Protein AF-A0A355VAQ7-F1 (afdb_monomer_lite)

pLDDT: mean 78.38, std 15.28, range [26.11, 95.31]

Foldseek 3Di:
DLLVVLVCLVVVCPDPVVSVVCVVPPPPVNVVSNVVVPDDPVVVVVVCVVVVVVNVVVVVVVVVVVVVLVVCVVVVVVVVVVVVVVVVVVVVVVVVVVVVVVVDDDDDDDDFDWWKKWWAAFQAFADEDEAAADLVQLVVVVVVCLVVFDWEKEASHALAPSNVVVVVVCVVVVWDKDDPDNRIIITGNDPDPDYYYWYAFHYLLLVLLSLLLQQLHPFYKYKYQTIDDDPPDDQPLVVVLVVQFFPWDDDPRIIIGHHTDGDLEEDEAEQDVPSDDLLSVLSVLLSQQADFYKYKYFAPQVSLVVNVVQCVQVVVLVAQWDQDPVNRIIIHGYDPLPDDDHRQETESLQDLSNVSSVSSSVNNNSDIHMYTNNHVNCSRTPCVCVSCVVRRINMDTDDDPPD

Radius of gyration: 26.78 Å; chains: 1; bounding box: 72×57×76 Å

Structure (mmCIF, N/CA/C/O backbone):
data_AF-A0A355VAQ7-F1
#
_entry.id   AF-A0A355VAQ7-F1
#
loop_
_atom_site.group_PDB
_atom_site.id
_atom_site.type_symbol
_atom_site.label_atom_id
_atom_site.label_alt_id
_atom_site.label_comp_id
_atom_site.label_asym_id
_atom_site.label_entity_id
_atom_site.label_seq_id
_atom_site.pdbx_PDB_ins_code
_atom_site.Cartn_x
_atom_site.Cartn_y
_atom_site.Cartn_z
_atom_site.occupancy
_atom_site.B_iso_or_equiv
_atom_site.auth_seq_id
_atom_site.auth_comp_id
_atom_site.auth_asym_id
_atom_site.auth_atom_id
_atom_site.pdbx_PDB_model_num
ATOM 1 N N . LEU A 1 1 ? 23.032 -10.575 -32.874 1.00 65.00 1 LEU A N 1
ATOM 2 C CA . LEU A 1 1 ? 24.055 -10.409 -31.813 1.00 65.00 1 LEU A CA 1
ATOM 3 C C . LEU A 1 1 ? 23.906 -11.457 -30.718 1.00 65.00 1 LEU A C 1
ATOM 5 O O . LEU A 1 1 ? 24.797 -12.281 -30.629 1.00 65.00 1 LEU A O 1
ATOM 9 N N . ALA A 1 2 ? 22.801 -11.497 -29.961 1.00 66.88 2 ALA A N 1
ATOM 10 C CA . ALA A 1 2 ? 22.569 -12.529 -28.935 1.00 66.88 2 ALA A CA 1
ATOM 11 C C . ALA A 1 2 ? 22.657 -13.966 -29.495 1.00 66.88 2 ALA A C 1
ATOM 13 O O . ALA A 1 2 ? 23.501 -14.733 -29.050 1.00 66.88 2 ALA A O 1
ATOM 14 N N . TYR A 1 3 ? 21.888 -14.279 -30.549 1.00 72.75 3 TYR A N 1
ATOM 15 C CA . TYR A 1 3 ? 21.957 -15.572 -31.253 1.00 72.75 3 TYR A CA 1
ATOM 16 C C . TYR A 1 3 ? 23.375 -15.913 -31.741 1.00 72.75 3 TYR A C 1
ATOM 18 O O . TYR A 1 3 ? 23.864 -17.015 -31.537 1.00 72.75 3 TYR A O 1
ATOM 26 N N . THR A 1 4 ? 24.074 -14.945 -32.341 1.00 77.94 4 THR A N 1
ATOM 27 C CA . THR A 1 4 ? 25.449 -15.127 -32.827 1.00 77.94 4 THR A CA 1
ATOM 28 C C . THR A 1 4 ? 26.443 -15.355 -31.689 1.00 77.94 4 THR A C 1
ATOM 30 O O . THR A 1 4 ? 27.332 -16.174 -31.837 1.00 77.94 4 THR A O 1
ATOM 33 N N . LEU A 1 5 ? 26.313 -14.659 -30.555 1.00 70.50 5 LEU A N 1
ATOM 34 C CA . LEU A 1 5 ? 27.200 -14.826 -29.401 1.00 70.50 5 LEU A CA 1
ATOM 35 C C . LEU A 1 5 ? 27.035 -16.214 -28.771 1.00 70.50 5 LEU A C 1
ATOM 37 O O . LEU A 1 5 ? 28.035 -16.859 -28.476 1.00 70.50 5 LEU A O 1
ATOM 41 N N . VAL A 1 6 ? 25.789 -16.672 -28.608 1.00 70.44 6 VAL A N 1
ATOM 42 C CA . VAL A 1 6 ? 25.478 -18.027 -28.128 1.00 70.44 6 VAL A CA 1
ATOM 43 C C . VAL A 1 6 ? 26.095 -19.064 -29.067 1.00 70.44 6 VAL A C 1
ATOM 45 O O . VAL A 1 6 ? 26.832 -19.931 -28.607 1.00 70.44 6 VAL A O 1
ATOM 48 N N . ASN A 1 7 ? 25.893 -18.920 -30.381 1.00 72.75 7 ASN A N 1
ATOM 49 C CA . ASN A 1 7 ? 26.457 -19.844 -31.366 1.00 72.75 7 ASN A CA 1
ATOM 50 C C . ASN A 1 7 ? 27.989 -19.824 -31.370 1.00 72.75 7 ASN A C 1
ATOM 52 O O . ASN A 1 7 ? 28.601 -20.879 -31.310 1.00 72.75 7 ASN A O 1
ATOM 56 N N . THR A 1 8 ? 28.627 -18.649 -31.349 1.00 70.94 8 THR A N 1
ATOM 57 C CA . THR A 1 8 ? 30.093 -18.544 -31.306 1.00 70.94 8 THR A CA 1
ATOM 58 C C . THR A 1 8 ? 30.667 -19.191 -30.048 1.00 70.94 8 THR A C 1
ATOM 60 O O . THR A 1 8 ? 31.727 -19.802 -30.117 1.00 70.94 8 THR A O 1
ATOM 63 N N . LEU A 1 9 ? 30.002 -19.093 -28.893 1.00 66.31 9 LEU A N 1
ATOM 64 C CA . LEU A 1 9 ? 30.453 -19.762 -27.667 1.00 66.31 9 LEU A CA 1
ATOM 65 C C . LEU A 1 9 ? 30.309 -21.286 -27.762 1.00 66.31 9 LEU A C 1
ATOM 67 O O . LEU A 1 9 ? 31.219 -21.998 -27.356 1.00 66.31 9 LEU A O 1
ATOM 71 N N . VAL A 1 10 ? 29.222 -21.780 -28.356 1.00 67.19 10 VAL A N 1
ATOM 72 C CA . VAL A 1 10 ? 29.020 -23.219 -28.594 1.00 67.19 10 VAL A CA 1
ATOM 73 C C . VAL A 1 10 ? 30.021 -23.762 -29.624 1.00 67.19 10 VAL A C 1
ATOM 75 O O . VAL A 1 10 ? 30.565 -24.845 -29.449 1.00 67.19 10 VAL A O 1
ATOM 78 N N . GLU A 1 11 ? 30.311 -23.000 -30.679 1.00 67.94 11 GLU A N 1
ATOM 79 C CA . GLU A 1 11 ? 31.193 -23.407 -31.780 1.00 67.94 11 GLU A CA 1
ATOM 80 C C . GLU A 1 11 ? 32.688 -23.238 -31.456 1.00 67.94 11 GLU A C 1
ATOM 82 O O . GLU A 1 11 ? 33.511 -24.038 -31.897 1.00 67.94 11 GLU A O 1
ATOM 87 N N . SER A 1 12 ? 33.069 -22.212 -30.684 1.00 58.78 12 SER A N 1
ATOM 88 C CA . SER A 1 12 ? 34.473 -21.970 -30.292 1.00 58.78 12 SER A CA 1
ATOM 89 C C . SER A 1 12 ? 34.973 -22.933 -29.218 1.00 58.78 12 SER A C 1
ATOM 91 O O . SER A 1 12 ? 36.183 -23.114 -29.064 1.00 58.78 12 SER A O 1
ATOM 93 N N . VAL A 1 13 ? 34.054 -23.577 -28.500 1.00 57.12 13 VAL A N 1
ATOM 94 C CA . VAL A 1 13 ? 34.341 -24.540 -27.445 1.00 57.12 13 VAL A CA 1
ATOM 95 C C . VAL A 1 13 ? 33.994 -25.937 -27.959 1.00 57.12 13 VAL A C 1
ATOM 97 O O . VAL A 1 13 ? 33.039 -26.563 -27.524 1.00 57.12 13 VAL A O 1
ATOM 100 N N . GLY A 1 14 ? 34.773 -26.433 -28.926 1.00 51.50 14 GLY A N 1
ATOM 101 C CA . GLY A 1 14 ? 34.555 -27.727 -29.598 1.00 51.50 14 GLY A CA 1
ATOM 102 C C . GLY A 1 14 ? 34.648 -28.985 -28.714 1.00 51.50 14 GLY A C 1
ATOM 103 O O . GLY A 1 14 ? 34.692 -30.089 -29.250 1.00 51.50 14 GLY A O 1
ATOM 104 N N . GLU A 1 15 ? 34.682 -28.841 -27.386 1.00 57.12 15 GLU A N 1
ATOM 105 C CA . GLU A 1 15 ? 34.619 -29.928 -26.407 1.00 57.12 15 GLU A CA 1
ATOM 106 C C . GLU A 1 15 ? 33.427 -29.704 -25.452 1.00 57.12 15 GLU A C 1
ATOM 108 O O . GLU A 1 15 ? 33.361 -28.655 -24.798 1.00 57.12 15 GLU A O 1
ATOM 113 N N . PRO A 1 16 ? 32.499 -30.674 -25.324 1.00 54.72 16 PRO A N 1
ATOM 114 C CA . PRO A 1 16 ? 31.262 -30.513 -24.555 1.00 54.72 16 PRO A CA 1
ATOM 115 C C . PRO A 1 16 ? 31.502 -30.141 -23.082 1.00 54.72 16 PRO A C 1
ATOM 117 O O . PRO A 1 16 ? 30.864 -29.214 -22.586 1.00 54.72 16 PRO A O 1
ATOM 120 N N . ASP A 1 17 ? 32.496 -30.735 -22.416 1.00 53.22 17 ASP A N 1
ATOM 121 C CA . ASP A 1 17 ? 32.794 -30.463 -20.997 1.00 53.22 17 ASP A CA 1
ATOM 122 C C . ASP A 1 17 ? 33.261 -29.024 -20.734 1.00 53.22 17 ASP A C 1
ATOM 124 O O . ASP A 1 17 ? 33.047 -28.452 -19.665 1.00 53.22 17 ASP A O 1
ATOM 128 N N . ARG A 1 18 ? 33.901 -28.407 -21.727 1.00 50.25 18 ARG A N 1
ATOM 129 C CA . ARG A 1 18 ? 34.456 -27.060 -21.609 1.00 50.25 18 ARG A CA 1
ATOM 130 C C . ARG A 1 18 ? 33.402 -26.002 -21.922 1.00 50.25 18 ARG A C 1
ATOM 132 O O . ARG A 1 18 ? 33.458 -24.907 -21.367 1.00 50.25 18 ARG A O 1
ATOM 139 N N . SER A 1 19 ? 32.422 -26.342 -22.763 1.00 51.25 19 SER A N 1
ATOM 140 C CA . SER A 1 19 ? 31.266 -25.485 -23.041 1.00 51.25 19 SER A CA 1
ATOM 141 C C . SER A 1 19 ? 30.419 -25.315 -21.780 1.00 51.25 19 SER A C 1
ATOM 143 O O . SER A 1 19 ? 30.055 -24.196 -21.430 1.00 51.25 19 SER A O 1
ATOM 145 N N . GLN A 1 20 ? 30.241 -26.400 -21.024 1.00 52.47 20 GLN A N 1
ATOM 146 C CA . GLN A 1 20 ? 29.499 -26.424 -19.767 1.00 52.47 20 GLN A CA 1
ATOM 147 C C . GLN A 1 20 ? 30.172 -25.562 -18.690 1.00 52.47 20 GLN A C 1
ATOM 149 O O . GLN A 1 20 ? 29.522 -24.703 -18.107 1.00 52.47 20 GLN A O 1
ATOM 154 N N . GLN A 1 21 ? 31.502 -25.644 -18.556 1.00 49.59 21 GLN A N 1
ATOM 155 C CA . GLN A 1 21 ? 32.263 -24.761 -17.661 1.00 49.59 21 GLN A CA 1
ATOM 156 C C . GLN A 1 21 ? 32.125 -23.275 -18.030 1.00 49.59 21 GLN A C 1
ATOM 158 O O . GLN A 1 21 ? 32.012 -22.429 -17.148 1.00 49.59 21 GLN A O 1
ATOM 163 N N . VAL A 1 22 ? 32.113 -22.923 -19.320 1.00 50.81 22 VAL A N 1
ATOM 164 C CA . VAL A 1 22 ? 31.916 -21.524 -19.742 1.00 50.81 22 VAL A CA 1
ATOM 165 C C . VAL A 1 22 ? 30.526 -21.017 -19.350 1.00 50.81 22 VAL A C 1
ATOM 167 O O . VAL A 1 22 ? 30.427 -19.867 -18.934 1.00 50.81 22 VAL A O 1
ATOM 170 N N . PHE A 1 23 ? 29.482 -21.850 -19.411 1.00 52.47 23 PHE A N 1
ATOM 171 C CA . PHE A 1 23 ? 28.141 -21.490 -18.935 1.00 52.47 23 PHE A CA 1
ATOM 172 C C . PHE A 1 23 ? 28.045 -21.433 -17.402 1.00 52.47 23 PHE A C 1
ATOM 174 O O . PHE A 1 23 ? 27.397 -20.529 -16.882 1.00 52.47 23 PHE A O 1
ATOM 181 N N . ASP A 1 24 ? 28.749 -22.311 -16.685 1.00 51.41 24 ASP A N 1
ATOM 182 C CA . ASP A 1 24 ? 28.791 -22.329 -15.215 1.00 51.41 24 ASP A CA 1
ATOM 183 C C . ASP A 1 24 ? 29.533 -21.107 -14.629 1.00 51.41 24 ASP A C 1
ATOM 185 O O . ASP A 1 24 ? 29.185 -20.611 -13.556 1.00 51.41 24 ASP A O 1
ATOM 189 N N . PHE A 1 25 ? 30.545 -20.585 -15.338 1.00 47.06 25 PHE A N 1
ATOM 190 C CA . PHE A 1 25 ? 31.292 -19.375 -14.952 1.00 47.06 25 PHE A CA 1
ATOM 191 C C . PHE A 1 25 ? 30.751 -18.082 -15.579 1.00 47.06 25 PHE A C 1
ATOM 193 O O . PHE A 1 25 ? 31.109 -16.982 -15.140 1.00 47.06 25 PHE A O 1
ATOM 200 N N . ALA A 1 26 ? 29.891 -18.179 -16.593 1.00 46.94 26 ALA A N 1
ATOM 201 C CA . ALA A 1 26 ? 29.185 -17.042 -17.162 1.00 46.94 26 ALA A CA 1
ATOM 202 C C . ALA A 1 26 ? 28.069 -16.597 -16.202 1.00 46.94 26 ALA A C 1
ATOM 204 O O . ALA A 1 26 ? 26.902 -16.941 -16.357 1.00 46.94 26 ALA A O 1
ATOM 205 N N . ALA A 1 27 ? 28.437 -15.803 -15.192 1.00 51.09 27 ALA A N 1
ATOM 206 C CA . ALA A 1 27 ? 27.495 -15.153 -14.281 1.00 51.09 27 ALA A CA 1
ATOM 207 C C . ALA A 1 27 ? 26.427 -14.318 -15.035 1.00 51.09 27 ALA A C 1
ATOM 209 O O . ALA A 1 27 ? 26.573 -14.027 -16.225 1.00 51.09 27 ALA A O 1
ATOM 210 N N . GLY A 1 28 ? 25.382 -13.873 -14.318 1.00 51.47 28 GLY A N 1
ATOM 211 C CA . GLY A 1 28 ? 24.125 -13.283 -14.831 1.00 51.47 28 GLY A CA 1
ATOM 212 C C . GLY A 1 28 ? 24.189 -12.252 -15.976 1.00 51.47 28 GLY A C 1
ATOM 213 O O . GLY A 1 28 ? 23.206 -12.088 -16.691 1.00 51.47 28 GLY A O 1
ATOM 214 N N . GLY A 1 29 ? 25.341 -11.631 -16.249 1.00 52.34 29 GLY A N 1
ATOM 215 C CA . GLY A 1 29 ? 25.544 -10.793 -17.436 1.00 52.34 29 GLY A CA 1
ATOM 216 C C . GLY A 1 29 ? 25.419 -11.530 -18.781 1.00 52.34 29 GLY A C 1
ATOM 217 O O . GLY A 1 29 ? 25.028 -10.911 -19.770 1.00 52.34 29 GLY A O 1
ATOM 218 N N . PHE A 1 30 ? 25.699 -12.839 -18.844 1.00 57.94 30 PHE A N 1
ATOM 219 C CA . PHE A 1 30 ? 25.458 -13.635 -20.057 1.00 57.94 30 PHE A CA 1
ATOM 220 C C . PHE A 1 30 ? 23.965 -13.913 -20.276 1.00 57.94 30 PHE A C 1
ATOM 222 O O . PHE A 1 30 ? 23.479 -13.787 -21.403 1.00 57.94 30 PHE A O 1
ATOM 229 N N . ALA A 1 31 ? 23.226 -14.221 -19.205 1.00 55.94 31 ALA A N 1
ATOM 230 C CA . ALA A 1 31 ? 21.779 -14.430 -19.246 1.00 55.94 31 ALA A CA 1
ATOM 231 C C . ALA A 1 31 ? 21.037 -13.161 -19.709 1.00 55.94 31 ALA A C 1
ATOM 233 O O . ALA A 1 31 ? 20.203 -13.223 -20.612 1.00 55.94 31 ALA A O 1
ATOM 234 N N . ASP A 1 32 ? 21.421 -11.991 -19.190 1.00 54.94 32 ASP A N 1
ATOM 235 C CA . ASP A 1 32 ? 20.816 -10.710 -19.578 1.00 54.94 32 ASP A CA 1
ATOM 236 C C . ASP A 1 32 ? 21.086 -10.341 -21.044 1.00 54.94 32 ASP A C 1
ATOM 238 O O . ASP A 1 32 ? 20.199 -9.842 -21.744 1.00 54.94 32 ASP A O 1
ATOM 242 N N . PHE A 1 33 ? 22.301 -10.601 -21.538 1.00 54.22 33 PHE A N 1
ATOM 243 C CA . PHE A 1 33 ? 22.676 -10.299 -22.922 1.00 54.22 33 PHE A CA 1
ATOM 244 C C . PHE A 1 33 ? 22.032 -11.265 -23.930 1.00 54.22 33 PHE A C 1
ATOM 246 O O . PHE A 1 33 ? 21.703 -10.874 -25.054 1.00 54.22 33 PHE A O 1
ATOM 253 N N . SER A 1 34 ? 21.839 -12.526 -23.537 1.00 62.47 34 SER A N 1
ATOM 254 C CA . SER A 1 34 ? 21.276 -13.578 -24.389 1.00 62.47 34 SER A CA 1
ATOM 255 C C . SER A 1 34 ? 19.750 -13.717 -24.298 1.00 62.47 34 SER A C 1
ATOM 257 O O . SER A 1 34 ? 19.179 -14.442 -25.105 1.00 62.47 34 SER A O 1
ATOM 259 N N . ARG A 1 3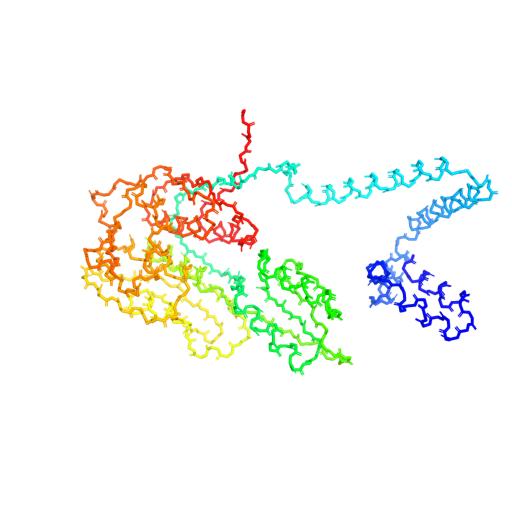5 ? 19.057 -12.957 -23.434 1.00 68.56 35 ARG A N 1
ATOM 260 C CA . ARG A 1 35 ? 17.585 -12.985 -23.257 1.00 68.56 35 ARG A CA 1
ATOM 261 C C . ARG A 1 35 ? 16.764 -12.812 -24.545 1.00 68.56 35 ARG A C 1
ATOM 263 O O . ARG A 1 35 ? 15.649 -13.302 -24.640 1.00 68.56 35 ARG A O 1
ATOM 270 N N . ILE A 1 36 ? 17.280 -12.122 -25.564 1.00 57.28 36 ILE A N 1
ATOM 271 C CA . ILE A 1 36 ? 16.582 -11.993 -26.862 1.00 57.28 36 ILE A CA 1
ATOM 272 C C . ILE A 1 36 ? 16.659 -13.300 -27.674 1.00 57.28 36 ILE A C 1
ATOM 274 O O . ILE A 1 36 ? 15.776 -13.589 -28.481 1.00 57.28 36 ILE A O 1
ATOM 278 N N . ALA A 1 37 ? 17.696 -14.110 -27.451 1.00 62.12 37 ALA A N 1
ATOM 279 C CA . ALA A 1 37 ? 17.879 -15.395 -28.116 1.00 62.12 37 ALA A CA 1
ATOM 280 C C . ALA A 1 37 ? 16.948 -16.505 -27.593 1.00 62.12 37 ALA A C 1
ATOM 282 O O . ALA A 1 37 ? 16.872 -17.554 -28.221 1.00 62.12 37 ALA A O 1
ATOM 283 N N . SER A 1 38 ? 16.227 -16.275 -26.487 1.00 59.09 38 SER A N 1
ATOM 284 C CA . SER A 1 38 ? 15.185 -17.183 -25.983 1.00 59.09 38 SER A CA 1
ATOM 285 C C . SER A 1 38 ? 13.775 -16.872 -26.509 1.00 59.09 38 SER A C 1
ATOM 287 O O . SER A 1 38 ? 12.831 -17.589 -26.190 1.00 59.09 38 SER A O 1
ATOM 289 N N . SER A 1 39 ? 13.610 -15.805 -27.297 1.00 66.88 39 SER A N 1
ATOM 290 C CA . SER A 1 39 ? 12.338 -15.446 -27.944 1.00 66.88 39 SER A CA 1
ATOM 291 C C . SER A 1 39 ? 12.113 -16.224 -29.249 1.00 66.88 39 SER A C 1
ATOM 293 O O . SER A 1 39 ? 13.032 -16.859 -29.754 1.00 66.88 39 SER A O 1
ATOM 295 N N . ASP A 1 40 ? 10.916 -16.136 -29.843 1.00 72.31 40 ASP A N 1
ATOM 296 C CA . ASP A 1 40 ? 10.594 -16.880 -31.069 1.00 72.31 40 ASP A CA 1
ATOM 297 C C . ASP A 1 40 ? 11.511 -16.493 -32.261 1.00 72.31 40 ASP A C 1
ATOM 299 O O . ASP A 1 40 ? 11.557 -15.322 -32.665 1.00 72.31 40 ASP A O 1
ATOM 303 N N . PRO A 1 41 ? 12.243 -17.454 -32.857 1.00 74.00 41 PRO A N 1
ATOM 304 C CA . PRO A 1 41 ? 13.216 -17.165 -33.909 1.00 74.00 41 PRO A CA 1
ATOM 305 C C . PRO A 1 41 ? 12.568 -16.800 -35.253 1.00 74.00 41 PRO A C 1
ATOM 307 O O . PRO A 1 41 ? 13.194 -16.111 -36.062 1.00 74.00 41 PRO A O 1
ATOM 310 N N . VAL A 1 42 ? 11.325 -17.227 -35.508 1.00 75.25 42 VAL A N 1
ATOM 311 C CA . VAL A 1 42 ? 10.589 -16.920 -36.746 1.00 75.25 42 VAL A CA 1
ATOM 312 C C . VAL A 1 42 ? 10.190 -15.444 -36.758 1.00 75.25 42 VAL A C 1
ATOM 314 O O . VAL A 1 42 ? 10.420 -14.751 -37.749 1.00 75.25 42 VAL A O 1
ATOM 317 N N . MET A 1 43 ? 9.700 -14.931 -35.632 1.00 73.56 43 MET A N 1
ATOM 318 C CA . MET A 1 43 ? 9.367 -13.520 -35.451 1.00 73.56 43 MET A CA 1
ATOM 319 C C . MET A 1 43 ? 10.595 -12.615 -35.613 1.00 73.56 43 MET A C 1
ATOM 321 O O . MET A 1 43 ? 10.551 -11.623 -36.343 1.00 73.56 43 MET A O 1
ATOM 325 N N . TRP A 1 44 ? 11.718 -12.957 -34.974 1.00 79.31 44 TRP A N 1
ATOM 326 C CA . TRP A 1 44 ? 12.941 -12.155 -35.082 1.00 79.31 44 TRP A CA 1
ATOM 327 C C . TRP A 1 44 ? 13.549 -12.186 -36.484 1.00 79.31 44 TRP A C 1
ATOM 329 O O . TRP A 1 44 ? 14.028 -11.150 -36.948 1.00 79.31 44 TRP A O 1
ATOM 339 N N . ARG A 1 45 ? 13.478 -13.321 -37.194 1.00 81.56 45 ARG A N 1
ATOM 340 C CA . ARG A 1 45 ? 13.834 -13.398 -38.619 1.00 81.56 45 ARG A CA 1
ATOM 341 C C . ARG A 1 45 ? 13.045 -12.369 -39.426 1.00 81.56 45 ARG A C 1
ATOM 343 O O . ARG A 1 45 ? 13.645 -11.612 -40.186 1.00 81.56 45 ARG A O 1
ATOM 350 N N . ASP A 1 46 ? 11.731 -12.316 -39.241 1.00 77.19 46 ASP A N 1
ATOM 351 C CA . ASP A 1 46 ? 10.860 -11.438 -40.025 1.00 77.19 46 ASP A CA 1
ATOM 352 C C . ASP A 1 46 ? 11.099 -9.954 -39.692 1.00 77.19 46 ASP A C 1
ATOM 354 O O . ASP A 1 46 ? 11.188 -9.129 -40.602 1.00 77.19 46 ASP A O 1
ATOM 358 N N . ILE A 1 47 ? 11.336 -9.613 -38.417 1.00 78.88 47 ILE A N 1
ATOM 359 C CA . ILE A 1 47 ? 11.723 -8.254 -37.989 1.00 78.88 47 ILE A CA 1
ATOM 360 C C . ILE A 1 47 ? 13.055 -7.826 -38.623 1.00 78.88 47 ILE A C 1
ATOM 362 O O . ILE A 1 47 ? 13.174 -6.703 -39.122 1.00 78.88 47 ILE A O 1
ATOM 366 N N . PHE A 1 48 ? 14.061 -8.705 -38.614 1.00 80.69 48 PHE A N 1
ATOM 367 C CA . PHE A 1 48 ? 15.388 -8.412 -39.161 1.00 80.69 48 PHE A CA 1
ATOM 368 C C . PHE A 1 48 ? 15.364 -8.288 -40.687 1.00 80.69 48 PHE A C 1
ATOM 370 O O . PHE A 1 48 ? 16.015 -7.401 -41.236 1.00 80.69 48 PHE A O 1
ATOM 377 N N . LEU A 1 49 ? 14.593 -9.132 -41.379 1.00 85.81 49 LEU A N 1
ATOM 378 C CA . LEU A 1 49 ? 14.425 -9.043 -42.831 1.00 85.81 49 LEU A CA 1
ATOM 379 C C . LEU A 1 49 ? 13.649 -7.787 -43.241 1.00 85.81 49 LEU A C 1
ATOM 381 O O . LEU A 1 49 ? 14.020 -7.146 -44.224 1.00 85.81 49 LEU A O 1
ATOM 385 N N . ALA A 1 50 ? 12.635 -7.388 -42.469 1.00 86.81 50 ALA A N 1
ATOM 386 C CA . ALA A 1 50 ? 11.907 -6.141 -42.696 1.00 86.81 50 ALA A CA 1
ATOM 387 C C . ALA A 1 50 ? 12.786 -4.889 -42.493 1.00 86.81 50 ALA A C 1
ATOM 389 O O . ALA A 1 50 ? 12.560 -3.872 -43.141 1.00 86.81 50 ALA A O 1
ATOM 390 N N . ASN A 1 51 ? 13.813 -4.969 -41.637 1.00 87.50 51 ASN A N 1
ATOM 391 C CA . ASN A 1 51 ? 14.740 -3.872 -41.322 1.00 87.50 51 ASN A CA 1
ATOM 392 C C . ASN A 1 51 ? 16.163 -4.134 -41.839 1.00 87.50 51 ASN A C 1
ATOM 394 O O . ASN A 1 51 ? 17.144 -3.694 -41.229 1.00 87.50 51 ASN A O 1
ATOM 398 N N . ARG A 1 52 ? 16.289 -4.882 -42.943 1.00 89.50 52 ARG A N 1
ATOM 399 C CA . ARG A 1 52 ? 17.565 -5.423 -43.429 1.00 89.50 52 ARG A CA 1
ATOM 400 C C . ARG A 1 52 ? 18.656 -4.363 -43.553 1.00 89.50 52 ARG A C 1
ATOM 402 O O . ARG A 1 52 ? 19.724 -4.541 -42.978 1.00 89.50 52 ARG A O 1
ATOM 409 N N . ASP A 1 53 ? 18.397 -3.275 -44.270 1.00 87.88 53 ASP A N 1
ATOM 410 C CA . ASP A 1 53 ? 19.437 -2.291 -44.601 1.00 87.88 53 ASP A CA 1
ATOM 411 C C . ASP A 1 53 ? 19.959 -1.567 -43.351 1.00 87.88 53 ASP A C 1
ATOM 413 O O . ASP A 1 53 ? 21.168 -1.435 -43.161 1.00 87.88 53 ASP A O 1
ATOM 417 N N . ALA A 1 54 ? 19.057 -1.181 -42.441 1.00 84.88 54 ALA A N 1
ATOM 418 C CA . ALA A 1 54 ? 19.420 -0.579 -41.159 1.00 84.88 54 ALA A CA 1
ATOM 419 C C . ALA A 1 54 ? 20.199 -1.561 -40.269 1.00 84.88 54 ALA A C 1
ATOM 421 O O . ALA A 1 54 ? 21.180 -1.190 -39.627 1.00 84.88 54 ALA A O 1
ATOM 422 N N . THR A 1 55 ? 19.787 -2.829 -40.263 1.00 84.38 55 THR A N 1
ATOM 423 C CA . THR A 1 55 ? 20.448 -3.883 -39.488 1.00 84.38 55 THR A CA 1
ATOM 424 C C . THR A 1 55 ? 21.864 -4.144 -39.997 1.00 84.38 55 THR A C 1
ATOM 426 O O . THR A 1 55 ? 22.794 -4.227 -39.197 1.00 84.38 55 THR A O 1
ATOM 429 N N . VAL A 1 56 ? 22.045 -4.244 -41.317 1.00 90.88 56 VAL A N 1
ATOM 430 C CA . VAL A 1 56 ? 23.360 -4.446 -41.945 1.00 90.88 56 VAL A CA 1
ATOM 431 C C . VAL A 1 56 ? 24.294 -3.282 -41.620 1.00 90.88 56 VAL A C 1
ATOM 433 O O . VAL A 1 56 ? 25.404 -3.519 -41.156 1.00 90.88 56 VAL A O 1
ATOM 436 N N . ALA A 1 57 ? 23.825 -2.037 -41.740 1.00 87.44 57 ALA A N 1
ATOM 437 C CA . ALA A 1 57 ? 24.637 -0.862 -41.422 1.00 87.44 57 ALA A CA 1
ATOM 438 C C . ALA A 1 57 ? 25.145 -0.860 -39.965 1.00 87.44 57 ALA A C 1
ATOM 440 O O . ALA A 1 57 ? 26.299 -0.520 -39.698 1.00 87.44 57 ALA A O 1
ATOM 441 N N . VAL A 1 58 ? 24.301 -1.273 -39.013 1.00 84.31 58 VAL A N 1
ATOM 442 C CA . VAL A 1 58 ? 24.686 -1.390 -37.597 1.00 84.31 58 VAL A CA 1
ATOM 443 C C . VAL A 1 58 ? 25.685 -2.530 -37.378 1.00 84.31 58 VAL A C 1
ATOM 445 O O . VAL A 1 58 ? 26.632 -2.370 -36.605 1.00 84.31 58 VAL A O 1
ATOM 448 N N . LEU A 1 59 ? 25.509 -3.669 -38.056 1.00 88.31 59 LEU A N 1
ATOM 449 C CA . LEU A 1 59 ? 26.447 -4.793 -37.977 1.00 88.31 59 LEU A CA 1
ATOM 450 C C . LEU A 1 59 ? 27.833 -4.416 -38.514 1.00 88.31 59 LEU A C 1
ATOM 452 O O . LEU A 1 59 ? 28.829 -4.705 -37.852 1.00 88.31 59 LEU A O 1
ATOM 456 N N . ASP A 1 60 ? 27.903 -3.722 -39.649 1.00 91.50 60 ASP A N 1
ATOM 457 C CA . ASP A 1 60 ? 29.168 -3.279 -40.250 1.00 91.50 60 ASP A CA 1
ATOM 458 C C . ASP A 1 60 ? 29.926 -2.306 -39.337 1.00 91.50 60 ASP A C 1
ATOM 460 O O . ASP A 1 60 ? 31.146 -2.415 -39.147 1.00 91.50 60 ASP A O 1
ATOM 464 N N . HIS A 1 61 ? 29.200 -1.375 -38.712 1.00 84.69 61 HIS A N 1
ATOM 465 C CA . HIS A 1 61 ? 29.772 -0.457 -37.731 1.00 84.69 61 HIS A CA 1
ATOM 466 C C . HIS A 1 61 ? 30.348 -1.217 -36.528 1.00 84.69 61 HIS A C 1
ATOM 468 O O . HIS A 1 61 ? 31.503 -1.018 -36.151 1.00 84.69 61 HIS A O 1
ATOM 474 N N . TYR A 1 62 ? 29.585 -2.168 -35.988 1.00 85.38 62 TYR A N 1
ATOM 475 C CA . TYR A 1 62 ? 30.017 -2.971 -34.849 1.00 85.38 62 TYR A CA 1
ATOM 476 C C . TYR A 1 62 ? 31.242 -3.844 -35.166 1.00 85.38 62 TYR A C 1
ATOM 478 O O . TYR A 1 62 ? 32.177 -3.934 -34.368 1.00 85.38 62 TYR A O 1
ATOM 486 N N . MET A 1 63 ? 31.290 -4.455 -36.352 1.00 90.00 63 MET A N 1
ATOM 487 C CA . MET A 1 63 ? 32.456 -5.218 -36.809 1.00 90.00 63 MET A CA 1
ATOM 488 C C . MET A 1 63 ? 33.704 -4.337 -36.919 1.00 90.00 63 MET A C 1
ATOM 490 O O . MET A 1 63 ? 34.798 -4.767 -36.542 1.00 90.00 63 MET A O 1
ATOM 494 N N . THR A 1 64 ? 33.544 -3.098 -37.383 1.00 91.38 64 THR A N 1
ATOM 495 C CA . THR A 1 64 ? 34.632 -2.115 -37.453 1.00 91.38 64 THR A CA 1
ATOM 496 C C . THR A 1 64 ? 35.182 -1.799 -36.058 1.00 91.38 64 THR A C 1
ATOM 498 O O . THR A 1 64 ? 36.399 -1.811 -35.853 1.00 91.38 64 THR A O 1
ATOM 501 N N . ASP A 1 65 ? 34.311 -1.598 -35.069 1.00 86.88 65 ASP A N 1
ATOM 502 C CA . ASP A 1 65 ? 34.722 -1.348 -33.683 1.00 86.88 65 ASP A CA 1
ATOM 503 C C . ASP A 1 65 ? 35.477 -2.539 -33.073 1.00 86.88 65 ASP A C 1
ATOM 505 O O . ASP A 1 65 ? 36.518 -2.359 -32.427 1.00 86.88 65 ASP A O 1
ATOM 509 N N . LEU A 1 66 ? 35.012 -3.768 -33.330 1.00 88.88 66 LEU A N 1
ATOM 510 C CA . LEU A 1 66 ? 35.687 -4.992 -32.886 1.00 88.88 66 LEU A CA 1
ATOM 511 C C . LEU A 1 66 ? 37.085 -5.137 -33.500 1.00 88.88 66 LEU A C 1
ATOM 513 O O . LEU A 1 66 ? 38.035 -5.502 -32.803 1.00 88.88 66 LEU A O 1
ATOM 517 N N . GLN A 1 67 ? 37.245 -4.815 -34.786 1.00 91.69 67 GLN A N 1
ATOM 518 C CA . GLN A 1 67 ? 38.552 -4.832 -35.447 1.00 91.69 67 GLN A CA 1
ATOM 519 C C . GLN A 1 67 ? 39.519 -3.825 -34.822 1.00 91.69 67 GLN A C 1
ATOM 521 O O . GLN A 1 67 ? 40.697 -4.135 -34.621 1.00 91.69 67 GLN A O 1
ATOM 526 N N . GLN A 1 68 ? 39.031 -2.639 -34.462 1.00 88.00 68 GLN A N 1
ATOM 527 C CA . GLN A 1 68 ? 39.849 -1.638 -33.789 1.00 88.00 68 GLN A CA 1
ATOM 528 C C . GLN A 1 68 ? 40.230 -2.083 -32.368 1.00 88.00 68 GLN A C 1
ATOM 530 O O . GLN A 1 68 ? 41.388 -1.941 -31.985 1.00 88.00 68 GLN A O 1
ATOM 535 N N . MET A 1 69 ? 39.307 -2.683 -31.605 1.00 88.38 69 MET A N 1
ATOM 536 C CA . MET A 1 69 ? 39.610 -3.263 -30.287 1.00 88.38 69 MET A CA 1
ATOM 537 C C . MET A 1 69 ? 40.689 -4.353 -30.388 1.00 88.38 69 MET A C 1
ATOM 539 O O . MET A 1 69 ? 41.662 -4.351 -29.633 1.00 88.38 69 MET A O 1
ATOM 543 N N . ARG A 1 70 ? 40.574 -5.240 -31.384 1.00 91.25 70 ARG A N 1
ATOM 544 C CA . ARG A 1 70 ? 41.590 -6.257 -31.681 1.00 91.25 70 ARG A CA 1
ATOM 545 C C . ARG A 1 70 ? 42.950 -5.634 -32.008 1.00 91.25 70 ARG A C 1
ATOM 547 O O . ARG A 1 70 ? 43.972 -6.139 -31.552 1.00 91.25 70 ARG A O 1
ATOM 554 N N . ALA A 1 71 ? 42.984 -4.550 -32.783 1.00 91.69 71 ALA A N 1
ATOM 555 C CA . ALA A 1 71 ? 44.228 -3.859 -33.118 1.00 91.69 71 ALA A CA 1
ATOM 556 C C . ALA A 1 71 ? 44.909 -3.240 -31.884 1.00 91.69 71 ALA A C 1
ATOM 558 O O . ALA A 1 71 ? 46.132 -3.310 -31.780 1.00 91.69 71 ALA A O 1
ATOM 559 N N . LEU A 1 72 ? 44.137 -2.685 -30.943 1.00 90.38 72 LEU A N 1
ATOM 560 C CA . LEU A 1 72 ? 44.663 -2.165 -29.674 1.00 90.38 72 LEU A CA 1
ATOM 561 C C . LEU A 1 72 ? 45.250 -3.281 -28.799 1.00 90.38 72 LEU A C 1
ATOM 563 O O . LEU A 1 72 ? 46.344 -3.123 -28.262 1.00 90.38 72 LEU A O 1
ATOM 567 N N . LEU A 1 73 ? 44.575 -4.435 -28.730 1.00 89.69 73 LEU A N 1
ATOM 568 C CA . LEU A 1 73 ? 45.078 -5.618 -28.023 1.00 89.69 73 LEU A CA 1
ATOM 569 C C . LEU A 1 73 ? 46.398 -6.129 -28.615 1.00 89.69 73 LEU A C 1
ATOM 571 O O . LEU A 1 73 ? 47.338 -6.395 -27.874 1.00 89.69 73 LEU A O 1
ATOM 575 N N . LEU A 1 74 ? 46.506 -6.215 -29.946 1.00 91.69 74 LEU A N 1
ATOM 576 C CA . LEU A 1 74 ? 47.738 -6.652 -30.619 1.00 91.69 74 LEU A CA 1
ATOM 577 C C . LEU A 1 74 ? 48.922 -5.703 -30.398 1.00 91.69 74 LEU A C 1
ATOM 579 O O . LEU A 1 74 ? 50.069 -6.133 -30.466 1.00 91.69 74 LEU A O 1
ATOM 583 N N . ARG A 1 75 ? 48.648 -4.419 -30.154 1.00 92.81 75 ARG A N 1
ATOM 584 C CA . ARG A 1 75 ? 49.662 -3.396 -29.867 1.00 92.81 75 ARG A CA 1
ATOM 585 C C . ARG A 1 75 ? 49.968 -3.259 -28.374 1.00 92.81 75 ARG A C 1
ATOM 587 O O . ARG A 1 75 ? 50.840 -2.470 -28.030 1.00 92.81 75 ARG A O 1
ATOM 594 N N . ALA A 1 76 ? 49.265 -4.003 -27.514 1.00 89.88 76 ALA A N 1
ATOM 595 C CA . ALA A 1 76 ? 49.323 -3.885 -26.056 1.00 89.88 76 ALA A CA 1
ATOM 596 C C . ALA A 1 76 ? 49.124 -2.438 -25.549 1.00 89.88 76 ALA A C 1
ATOM 598 O O . ALA A 1 76 ? 49.697 -2.035 -24.538 1.00 89.88 76 ALA A O 1
ATOM 599 N N . ASP A 1 77 ? 48.304 -1.652 -26.255 1.00 89.25 77 ASP A N 1
ATOM 600 C CA . ASP A 1 77 ? 48.068 -0.236 -25.957 1.00 89.25 77 ASP A CA 1
ATOM 601 C C . ASP A 1 77 ? 47.031 -0.088 -24.831 1.00 89.25 77 ASP A C 1
ATOM 603 O O . ASP A 1 77 ? 45.825 0.065 -25.057 1.00 89.25 77 ASP A O 1
ATOM 607 N N . GLY A 1 78 ? 47.513 -0.219 -23.592 1.00 87.50 78 GLY A N 1
ATOM 608 C CA . GLY A 1 78 ? 46.686 -0.194 -22.385 1.00 87.50 78 GLY A CA 1
ATOM 609 C C . GLY A 1 78 ? 45.949 1.129 -22.169 1.00 87.50 78 GLY A C 1
ATOM 610 O O . GLY A 1 78 ? 44.800 1.118 -21.724 1.00 87.50 78 GLY A O 1
ATOM 611 N N . ASP A 1 79 ? 46.561 2.255 -22.536 1.00 87.06 79 ASP A N 1
ATOM 612 C CA . ASP A 1 79 ? 45.969 3.583 -22.359 1.00 87.06 79 ASP A CA 1
ATOM 613 C C . ASP A 1 79 ? 44.803 3.801 -23.330 1.00 87.06 79 ASP A C 1
ATOM 615 O O . ASP A 1 79 ? 43.725 4.255 -22.925 1.00 87.06 79 ASP A O 1
ATOM 619 N N . ALA A 1 80 ? 44.961 3.401 -24.597 1.00 82.94 80 ALA A N 1
ATOM 620 C CA . ALA A 1 80 ? 43.878 3.455 -25.575 1.00 82.94 80 ALA A CA 1
ATOM 621 C C . ALA A 1 80 ? 42.722 2.502 -25.218 1.00 82.94 80 ALA A C 1
ATOM 623 O O . ALA A 1 80 ? 41.551 2.869 -25.360 1.00 82.94 80 ALA A O 1
ATOM 624 N N . LEU A 1 81 ? 43.024 1.301 -24.706 1.00 83.44 81 LEU A N 1
ATOM 625 C CA . LEU A 1 81 ? 42.010 0.370 -24.193 1.00 83.44 81 LEU A CA 1
ATOM 626 C C . LEU A 1 81 ? 41.243 0.975 -23.012 1.00 83.44 81 LEU A C 1
ATOM 628 O O . LEU A 1 81 ? 40.011 0.963 -22.998 1.00 83.44 81 LEU A O 1
ATOM 632 N N . GLN A 1 82 ? 41.955 1.568 -22.051 1.00 82.19 82 GLN A N 1
ATOM 633 C CA . GLN A 1 82 ? 41.341 2.208 -20.892 1.00 82.19 82 GLN A CA 1
ATOM 634 C C . GLN A 1 82 ? 40.445 3.384 -21.299 1.00 82.19 82 GLN A C 1
ATOM 636 O O . GLN A 1 82 ? 39.343 3.526 -20.763 1.00 82.19 82 GLN A O 1
ATOM 641 N N . ALA A 1 83 ? 40.877 4.211 -22.255 1.00 84.25 83 ALA A N 1
ATOM 642 C CA . ALA A 1 83 ? 40.067 5.305 -22.784 1.00 84.25 83 ALA A CA 1
ATOM 643 C C . ALA A 1 83 ? 38.753 4.790 -23.396 1.00 84.25 83 ALA A C 1
ATOM 645 O O . ALA A 1 83 ? 37.684 5.334 -23.111 1.00 84.25 83 ALA A O 1
ATOM 646 N N . ARG A 1 84 ? 38.806 3.686 -24.152 1.00 82.19 84 ARG A N 1
ATOM 647 C CA . ARG A 1 84 ? 37.608 3.050 -24.718 1.00 82.19 84 ARG A CA 1
ATOM 648 C C . ARG A 1 84 ? 36.687 2.446 -23.671 1.00 82.19 84 ARG A C 1
ATOM 650 O O . ARG A 1 84 ? 35.475 2.611 -23.770 1.00 82.19 84 ARG A O 1
ATOM 657 N N . PHE A 1 85 ? 37.230 1.799 -22.643 1.00 83.44 85 PHE A N 1
ATOM 658 C CA . PHE A 1 85 ? 36.416 1.277 -21.543 1.00 83.44 85 PHE A CA 1
ATOM 659 C C . PHE A 1 85 ? 35.745 2.395 -20.747 1.00 83.44 85 PHE A C 1
ATOM 661 O O . PHE A 1 85 ? 34.571 2.272 -20.403 1.00 83.44 85 PHE A O 1
ATOM 668 N N . ARG A 1 86 ? 36.442 3.515 -20.508 1.00 80.19 86 ARG A N 1
ATOM 669 C CA . ARG A 1 86 ? 35.838 4.702 -19.885 1.00 80.19 86 ARG A CA 1
ATOM 670 C C . ARG A 1 86 ? 34.714 5.271 -20.739 1.00 80.19 86 ARG A C 1
ATOM 672 O O . ARG A 1 86 ? 33.660 5.566 -20.191 1.00 80.19 86 ARG A O 1
ATOM 679 N N . GLN A 1 87 ? 34.906 5.368 -22.053 1.00 76.44 87 GLN A N 1
ATOM 680 C CA . GLN A 1 87 ? 33.865 5.832 -22.968 1.00 76.44 87 GLN A CA 1
ATOM 681 C C . GLN A 1 87 ? 32.644 4.901 -22.951 1.00 76.44 87 GLN A C 1
ATOM 683 O O . GLN A 1 87 ? 31.520 5.372 -22.807 1.00 76.44 87 GLN A O 1
ATOM 688 N N . ALA A 1 88 ? 32.847 3.582 -23.032 1.00 73.50 88 ALA A N 1
ATOM 689 C CA . ALA A 1 88 ? 31.762 2.603 -22.966 1.00 73.50 88 ALA A CA 1
ATOM 690 C C . ALA A 1 88 ? 31.014 2.665 -21.624 1.00 73.50 88 ALA A C 1
ATOM 692 O O . ALA A 1 88 ? 29.782 2.654 -21.598 1.00 73.50 88 ALA A O 1
ATOM 693 N N . LYS A 1 89 ? 31.752 2.800 -20.514 1.00 68.81 89 LYS A N 1
ATOM 694 C CA . LYS A 1 89 ? 31.184 3.010 -19.181 1.00 68.81 89 LYS A CA 1
ATOM 695 C C . LYS A 1 89 ? 30.374 4.303 -19.113 1.00 68.81 89 LYS A C 1
ATOM 697 O O . LYS A 1 89 ? 29.244 4.255 -18.658 1.00 68.81 89 LYS A O 1
ATOM 702 N N . GLN A 1 90 ? 30.904 5.423 -19.603 1.00 76.50 90 GLN A N 1
ATOM 703 C CA . GLN A 1 90 ? 30.196 6.706 -19.635 1.00 76.50 90 GLN A CA 1
ATOM 704 C C . GLN A 1 90 ? 28.912 6.621 -20.455 1.00 76.50 90 GLN A C 1
ATOM 706 O O . GLN A 1 90 ? 27.868 7.018 -19.965 1.00 76.50 90 GLN A O 1
ATOM 711 N N . VAL A 1 91 ? 28.951 6.033 -21.653 1.00 70.25 91 VAL A N 1
ATOM 712 C CA . VAL A 1 91 ? 27.753 5.850 -22.489 1.00 70.25 91 VAL A CA 1
ATOM 713 C C . VAL A 1 91 ? 26.725 4.950 -21.802 1.00 70.25 91 VAL A C 1
ATOM 715 O O . VAL A 1 91 ? 25.532 5.232 -21.873 1.00 70.25 91 VAL A O 1
ATOM 718 N N . ARG A 1 92 ? 27.155 3.880 -21.120 1.00 66.62 92 ARG A N 1
ATOM 719 C CA . ARG A 1 92 ? 26.258 2.993 -20.363 1.00 66.62 92 ARG A CA 1
ATOM 720 C C . ARG A 1 92 ? 25.668 3.690 -19.143 1.00 66.62 92 ARG A C 1
ATOM 722 O O . ARG A 1 92 ? 24.464 3.589 -18.935 1.00 66.62 92 ARG A O 1
ATOM 729 N N . ASP A 1 93 ? 26.491 4.383 -18.369 1.00 68.25 93 ASP A N 1
ATOM 730 C CA . ASP A 1 93 ? 26.073 5.141 -17.193 1.00 68.25 93 ASP A CA 1
ATOM 731 C C . ASP A 1 93 ? 25.120 6.271 -17.619 1.00 68.25 93 ASP A C 1
ATOM 733 O O . ASP A 1 93 ? 24.084 6.455 -16.992 1.00 68.25 93 ASP A O 1
ATOM 737 N N . ASP A 1 94 ? 25.384 6.943 -18.744 1.00 62.53 94 ASP A N 1
ATOM 738 C CA . ASP A 1 94 ? 24.511 7.954 -19.348 1.00 62.53 94 ASP A CA 1
ATOM 739 C C . ASP A 1 94 ? 23.229 7.353 -19.924 1.00 62.53 94 ASP A C 1
ATOM 741 O O . ASP A 1 94 ? 22.176 7.972 -19.823 1.00 62.53 94 ASP A O 1
ATOM 745 N N . PHE A 1 95 ? 23.277 6.159 -20.519 1.00 64.25 95 PHE A N 1
ATOM 746 C CA . PHE A 1 95 ? 22.089 5.450 -20.991 1.00 64.25 95 PHE A CA 1
ATOM 747 C C . PHE A 1 95 ? 21.211 5.034 -19.814 1.00 64.25 95 PHE A C 1
ATOM 749 O O . PHE A 1 95 ? 20.030 5.346 -19.823 1.00 64.25 95 PHE A O 1
ATOM 756 N N . ILE A 1 96 ? 21.776 4.399 -18.782 1.00 57.25 96 ILE A N 1
ATOM 757 C CA . ILE A 1 96 ? 21.058 4.045 -17.549 1.00 57.25 96 ILE A CA 1
ATOM 758 C C . ILE A 1 96 ? 20.508 5.310 -16.898 1.00 57.25 96 ILE A C 1
ATOM 760 O O . ILE A 1 96 ? 19.341 5.339 -16.524 1.00 57.25 96 ILE A O 1
ATOM 764 N N . ARG A 1 97 ? 21.308 6.377 -16.819 1.00 49.22 97 ARG A N 1
ATOM 765 C CA . ARG A 1 97 ? 20.880 7.677 -16.306 1.00 49.22 97 ARG A CA 1
ATOM 766 C C . ARG A 1 97 ? 19.757 8.263 -17.152 1.00 49.22 97 ARG A C 1
ATOM 768 O O . ARG A 1 97 ? 18.804 8.740 -16.577 1.00 49.22 97 ARG A O 1
ATOM 775 N N . ARG A 1 98 ? 19.797 8.216 -18.485 1.00 47.41 98 ARG A N 1
ATOM 776 C CA . ARG A 1 98 ? 18.718 8.715 -19.362 1.00 47.41 98 ARG A CA 1
ATOM 777 C C . ARG A 1 98 ? 17.469 7.847 -19.318 1.00 47.41 98 ARG A C 1
ATOM 779 O O . ARG A 1 98 ? 16.378 8.389 -19.392 1.00 47.41 98 ARG A O 1
ATOM 786 N N . PHE A 1 99 ? 17.616 6.533 -19.195 1.00 44.03 99 PHE A N 1
ATOM 787 C CA . PHE A 1 99 ? 16.493 5.605 -19.098 1.00 44.03 99 PHE A CA 1
ATOM 788 C C . PHE A 1 99 ? 15.803 5.729 -17.735 1.00 44.03 99 PHE A C 1
ATOM 790 O O . PHE A 1 99 ? 14.582 5.804 -17.682 1.00 44.03 99 PHE A O 1
ATOM 797 N N . ARG A 1 100 ? 16.583 5.884 -16.654 1.00 43.19 100 ARG A N 1
ATOM 798 C CA . ARG A 1 100 ? 16.082 6.306 -15.338 1.00 43.19 100 ARG A CA 1
ATOM 799 C C . ARG A 1 100 ? 15.488 7.716 -15.397 1.00 43.19 100 ARG A C 1
ATOM 801 O O . ARG A 1 100 ? 14.389 7.920 -14.926 1.00 43.19 100 ARG A O 1
ATOM 808 N N . ASN A 1 101 ? 16.129 8.672 -16.067 1.00 38.75 101 ASN A N 1
ATOM 809 C CA . ASN A 1 101 ? 15.656 10.061 -16.138 1.00 38.75 101 ASN A CA 1
ATOM 810 C C . ASN A 1 101 ? 14.442 10.270 -17.063 1.00 38.75 101 ASN A C 1
ATOM 812 O O . ASN A 1 101 ? 13.725 11.255 -16.905 1.00 38.75 101 ASN A O 1
ATOM 816 N N . GLY A 1 102 ? 14.187 9.360 -18.011 1.00 39.31 102 GLY A N 1
ATOM 817 C CA . GLY A 1 102 ? 12.954 9.304 -18.806 1.00 39.31 102 GLY A CA 1
ATOM 818 C C . GLY A 1 102 ? 11.737 8.860 -17.987 1.00 39.31 102 GLY A C 1
ATOM 819 O O . GLY A 1 102 ? 10.603 9.095 -18.396 1.00 39.31 102 GLY A O 1
ATOM 820 N N . GLN A 1 103 ? 11.977 8.292 -16.802 1.00 43.47 103 GLN A N 1
ATOM 821 C CA . GLN A 1 103 ? 11.009 8.059 -15.735 1.00 43.47 103 GLN A CA 1
ATOM 822 C C . GLN A 1 103 ? 11.561 8.658 -14.427 1.00 43.47 103 GLN A C 1
ATOM 824 O O . GLN A 1 103 ? 11.981 7.931 -13.541 1.00 43.47 103 GLN A O 1
ATOM 829 N N . CYS A 1 104 ? 11.531 9.990 -14.313 1.00 31.05 104 CYS A N 1
ATOM 830 C CA . CYS A 1 104 ? 12.047 10.828 -13.209 1.00 31.05 104 CYS A CA 1
ATOM 831 C C . CYS A 1 104 ? 13.446 11.410 -13.431 1.00 31.05 104 CYS A C 1
ATOM 833 O O . CYS A 1 104 ? 14.465 10.830 -13.073 1.00 31.05 104 CYS A O 1
ATOM 835 N N . SER A 1 105 ? 13.488 12.669 -13.862 1.00 26.11 105 SER A N 1
ATOM 836 C CA . SER A 1 105 ? 14.582 13.568 -13.513 1.00 26.11 105 SER A CA 1
ATOM 837 C C . SER A 1 105 ? 14.584 13.824 -11.999 1.00 26.11 105 SER A C 1
ATOM 839 O O . SER A 1 105 ? 13.905 14.739 -11.540 1.00 26.11 105 SER A O 1
ATOM 841 N N . VAL A 1 106 ? 15.354 13.060 -11.224 1.00 34.09 106 VAL A N 1
ATOM 842 C CA . VAL A 1 106 ? 15.878 13.542 -9.937 1.00 34.09 106 VAL A CA 1
ATOM 843 C C . VAL A 1 106 ? 17.303 13.026 -9.766 1.00 34.09 106 VAL A C 1
ATOM 845 O O . VAL A 1 106 ? 17.566 11.827 -9.783 1.00 34.09 106 VAL A O 1
ATOM 848 N N . SER A 1 107 ? 18.228 13.973 -9.650 1.00 30.38 107 SER A N 1
ATOM 849 C CA . SER A 1 107 ? 19.638 13.762 -9.352 1.00 30.38 107 SER A CA 1
ATOM 850 C C . SER A 1 107 ? 19.824 13.006 -8.034 1.00 30.38 107 SER A C 1
ATOM 852 O O . SER A 1 107 ? 19.349 13.451 -6.993 1.00 30.38 107 SER A O 1
ATOM 854 N N . GLU A 1 108 ? 20.593 11.917 -8.063 1.00 33.03 108 GLU A N 1
ATOM 855 C CA . GLU A 1 108 ? 21.203 11.318 -6.874 1.00 33.03 108 GLU A CA 1
ATOM 856 C C . GLU A 1 108 ? 22.183 12.319 -6.250 1.00 33.03 108 GLU A C 1
ATOM 858 O O . GLU A 1 108 ? 23.351 12.417 -6.625 1.00 33.03 108 GLU A O 1
ATOM 863 N N . THR A 1 109 ? 21.688 13.056 -5.264 1.00 28.94 109 THR A N 1
ATOM 864 C CA . THR A 1 109 ? 22.481 13.440 -4.100 1.00 28.94 109 THR A CA 1
ATOM 865 C C . THR A 1 109 ? 21.674 12.975 -2.905 1.00 28.94 109 THR A C 1
ATOM 867 O O . THR A 1 109 ? 20.488 13.271 -2.815 1.00 28.94 109 THR A O 1
ATOM 870 N N . ALA A 1 110 ? 22.287 12.188 -2.028 1.00 38.66 110 ALA A N 1
ATOM 871 C CA . ALA A 1 110 ? 21.650 11.709 -0.817 1.00 38.66 110 ALA A CA 1
ATOM 872 C C . ALA A 1 110 ? 21.112 12.890 0.014 1.00 38.66 110 ALA A C 1
ATOM 874 O O . ALA A 1 110 ? 21.877 13.582 0.683 1.00 38.66 110 ALA A O 1
ATOM 875 N N . SER A 1 111 ? 19.797 13.090 0.002 1.00 35.56 111 SER A N 1
ATOM 876 C CA . SER A 1 111 ? 19.066 13.776 1.059 1.00 35.56 111 SER A CA 1
ATOM 877 C C . SER A 1 111 ? 17.994 12.823 1.573 1.00 35.56 111 SER A C 1
ATOM 879 O O . SER A 1 111 ? 17.300 12.144 0.819 1.00 35.56 111 SER A O 1
ATOM 881 N N . ARG A 1 112 ? 17.931 12.705 2.899 1.00 39.25 112 ARG A N 1
ATOM 882 C CA . ARG A 1 112 ? 16.869 11.986 3.603 1.00 39.25 112 ARG A CA 1
ATOM 883 C C . ARG A 1 112 ? 15.516 12.511 3.124 1.00 39.25 112 ARG A C 1
ATOM 885 O O . ARG A 1 112 ? 15.373 13.715 2.949 1.00 39.25 112 ARG A O 1
ATOM 892 N N . GLY A 1 113 ? 14.577 11.588 2.925 1.00 47.25 113 GLY A N 1
ATOM 893 C CA . GLY A 1 113 ? 13.288 11.814 2.282 1.00 47.25 113 GLY A CA 1
ATOM 894 C C . GLY A 1 113 ? 12.588 13.105 2.691 1.00 47.25 113 GLY A C 1
ATOM 895 O O . GLY A 1 113 ? 12.125 13.253 3.820 1.00 47.25 113 GLY A O 1
ATOM 896 N N . SER A 1 114 ? 12.457 13.997 1.721 1.00 56.88 114 SER A N 1
ATOM 897 C CA . SER A 1 114 ? 11.559 15.144 1.752 1.00 56.88 114 SER A CA 1
ATOM 898 C C . SER A 1 114 ? 10.754 15.181 0.452 1.00 56.88 114 SER A C 1
ATOM 900 O O . SER A 1 114 ? 10.719 16.164 -0.284 1.00 56.88 114 SER A O 1
ATOM 902 N N . GLU A 1 115 ? 10.103 14.060 0.127 1.00 77.06 115 GLU A N 1
ATOM 903 C CA . GLU A 1 115 ? 9.000 14.113 -0.831 1.00 77.06 115 GLU A CA 1
ATOM 904 C C . GLU A 1 115 ? 7.869 14.946 -0.216 1.00 77.06 115 GLU A C 1
ATOM 906 O O . GLU A 1 115 ? 7.499 14.753 0.949 1.00 77.06 115 GLU A O 1
ATOM 911 N N . VAL A 1 116 ? 7.335 15.879 -1.005 1.00 80.50 116 VAL A N 1
ATOM 912 C CA . VAL A 1 116 ? 6.196 16.711 -0.623 1.00 80.50 116 VAL A CA 1
ATOM 913 C C . VAL A 1 116 ? 5.006 16.300 -1.475 1.00 80.50 116 VAL A C 1
ATOM 915 O O . VAL A 1 116 ? 5.035 16.392 -2.701 1.00 80.50 116 VAL A O 1
ATOM 918 N N . LEU A 1 117 ? 3.939 15.835 -0.839 1.00 83.75 117 LEU A N 1
ATOM 919 C CA . LEU A 1 117 ? 2.689 15.508 -1.513 1.00 83.75 117 LEU A CA 1
ATOM 920 C C . LEU A 1 117 ? 1.757 16.713 -1.437 1.00 83.75 117 LEU A C 1
ATOM 922 O O . LEU A 1 117 ? 1.550 17.287 -0.372 1.00 83.75 117 LEU A O 1
ATOM 926 N N . THR A 1 118 ? 1.167 17.086 -2.564 1.00 83.94 118 THR A N 1
ATOM 927 C CA . THR A 1 118 ? 0.075 18.060 -2.618 1.00 83.94 118 THR A CA 1
ATOM 928 C C . THR A 1 118 ? -1.216 17.310 -2.882 1.00 83.94 118 THR A C 1
ATOM 930 O O . THR A 1 118 ? -1.355 16.672 -3.928 1.00 83.94 118 THR A O 1
ATOM 933 N N . VAL A 1 119 ? -2.147 17.387 -1.936 1.00 85.38 119 VAL A N 1
ATOM 934 C CA . VAL A 1 119 ? -3.476 16.780 -2.049 1.00 85.38 119 VAL A CA 1
ATOM 935 C C . VAL A 1 119 ? -4.471 17.877 -2.395 1.00 85.38 119 VAL A C 1
ATOM 937 O O . VAL A 1 119 ? -4.543 18.893 -1.707 1.00 85.38 119 VAL A O 1
ATOM 940 N N . GLY A 1 120 ? -5.213 17.692 -3.481 1.00 82.00 120 GLY A N 1
ATOM 941 C CA . GLY A 1 120 ? -6.315 18.555 -3.883 1.00 82.00 120 GLY A CA 1
ATOM 942 C C . GLY A 1 120 ? -7.663 18.055 -3.371 1.00 82.00 120 GLY A C 1
ATOM 943 O O . GLY A 1 120 ? -7.786 16.973 -2.800 1.00 82.00 120 GLY A O 1
ATOM 944 N N . VAL A 1 121 ? -8.702 18.848 -3.617 1.00 82.12 121 VAL A N 1
ATOM 945 C CA . VAL A 1 121 ? -10.064 18.528 -3.183 1.00 82.12 121 VAL A CA 1
ATOM 946 C C . VAL A 1 121 ? -10.661 17.441 -4.077 1.00 82.12 121 VAL A C 1
ATOM 948 O O . VAL A 1 121 ? -10.846 17.642 -5.278 1.00 82.12 121 VAL A O 1
ATOM 951 N N . ALA A 1 122 ? -10.969 16.289 -3.483 1.00 79.44 122 ALA A N 1
ATOM 952 C CA . ALA A 1 122 ? -11.658 15.194 -4.153 1.00 79.44 122 ALA A CA 1
ATOM 953 C C . ALA A 1 122 ? -13.184 15.391 -4.093 1.00 79.44 122 ALA A C 1
ATOM 955 O O . ALA A 1 122 ? -13.739 15.712 -3.042 1.00 79.44 122 ALA A O 1
ATOM 956 N N . VAL A 1 123 ? -13.871 15.181 -5.222 1.00 80.12 123 VAL A N 1
ATOM 957 C CA . VAL A 1 123 ? -15.341 15.312 -5.311 1.00 80.12 123 VAL A CA 1
ATOM 958 C C . VAL A 1 123 ? -16.032 13.959 -5.132 1.00 80.12 123 VAL A C 1
ATOM 960 O O . VAL A 1 123 ? -17.016 13.865 -4.405 1.00 80.12 123 VAL A O 1
ATOM 963 N N . ARG A 1 124 ? -15.513 12.907 -5.777 1.00 84.62 124 ARG A N 1
ATOM 964 C CA . ARG A 1 124 ? -15.936 11.506 -5.618 1.00 84.62 124 ARG A CA 1
ATOM 965 C C . ARG A 1 124 ? -14.754 10.577 -5.862 1.00 84.62 124 ARG A C 1
ATOM 967 O O . ARG A 1 124 ? -13.908 10.908 -6.691 1.00 84.62 124 ARG A O 1
ATOM 974 N N . VAL A 1 125 ? -14.743 9.421 -5.193 1.00 84.75 125 VAL A N 1
ATOM 975 C CA . VAL A 1 125 ? -13.775 8.348 -5.457 1.00 84.75 125 VAL A CA 1
ATOM 976 C C . VAL A 1 125 ? -14.472 7.222 -6.220 1.00 84.75 125 VAL A C 1
ATOM 978 O O . VAL A 1 125 ? -15.324 6.535 -5.660 1.00 84.75 125 VAL A O 1
ATOM 981 N N . PHE A 1 126 ? -14.141 7.027 -7.499 1.00 87.50 126 PHE A N 1
ATOM 982 C CA . PHE A 1 126 ? -14.720 5.941 -8.299 1.00 87.50 126 PHE A CA 1
ATOM 983 C C . PHE A 1 126 ? -13.722 5.245 -9.205 1.00 87.50 126 PHE A C 1
ATOM 985 O O . PHE A 1 126 ? -12.963 5.893 -9.920 1.00 87.50 126 PHE A O 1
ATOM 992 N N . GLY A 1 127 ? -13.816 3.916 -9.265 1.00 88.56 127 GLY A N 1
ATOM 993 C CA . GLY A 1 127 ? -13.177 3.151 -10.328 1.00 88.56 127 GLY A CA 1
ATOM 994 C C . GLY A 1 127 ? -12.771 1.739 -9.937 1.00 88.56 127 GLY A C 1
ATOM 995 O O . GLY A 1 127 ? -13.187 1.194 -8.916 1.00 88.56 127 GLY A O 1
ATOM 996 N N . ARG A 1 128 ? -11.941 1.148 -10.797 1.00 89.44 128 ARG A N 1
ATOM 997 C CA . ARG A 1 128 ? -11.293 -0.143 -10.576 1.00 89.44 128 ARG A CA 1
ATOM 998 C C . ARG A 1 128 ? -9.791 0.079 -10.463 1.00 89.44 128 ARG A C 1
ATOM 1000 O O . ARG A 1 128 ? -9.215 0.772 -11.303 1.00 89.44 128 ARG A O 1
ATOM 1007 N N . CYS A 1 129 ? -9.163 -0.514 -9.458 1.00 89.31 129 CYS A N 1
ATOM 1008 C CA . CYS A 1 129 ? -7.715 -0.473 -9.284 1.00 89.31 129 CYS A CA 1
ATOM 1009 C C . CYS A 1 129 ? -7.165 -1.839 -8.860 1.00 89.31 129 CYS A C 1
ATOM 1011 O O . CYS A 1 129 ? -7.909 -2.736 -8.470 1.00 89.31 129 CYS A O 1
ATOM 1013 N N . GLN A 1 130 ? -5.851 -1.988 -8.983 1.00 86.62 130 GLN A N 1
ATOM 1014 C CA . GLN A 1 130 ? -5.087 -3.143 -8.532 1.00 86.62 130 GLN A CA 1
ATOM 1015 C C . GLN A 1 130 ? -3.972 -2.606 -7.638 1.00 86.62 130 GLN A C 1
ATOM 1017 O O . GLN A 1 130 ? -3.359 -1.593 -7.988 1.00 86.62 130 GLN A O 1
ATOM 1022 N N . LEU A 1 131 ? -3.784 -3.223 -6.476 1.00 86.38 131 LEU A N 1
ATOM 1023 C CA . LEU A 1 131 ? -2.823 -2.797 -5.462 1.00 86.38 131 LEU A CA 1
ATOM 1024 C C . LEU A 1 131 ? -1.766 -3.883 -5.276 1.00 86.38 131 LEU A C 1
ATOM 1026 O O . LEU A 1 131 ? -2.072 -5.067 -5.421 1.00 86.38 131 LEU A O 1
ATOM 1030 N N . SER A 1 132 ? -0.542 -3.468 -4.955 1.00 83.31 132 SER A N 1
ATOM 1031 C CA . SER A 1 132 ? 0.514 -4.387 -4.523 1.00 83.31 132 SER A CA 1
ATOM 1032 C C . SER A 1 132 ? 0.144 -5.045 -3.202 1.00 83.31 132 SER A C 1
ATOM 1034 O O . SER A 1 132 ? -0.589 -4.450 -2.413 1.00 83.31 132 SER A O 1
ATOM 1036 N N . ALA A 1 133 ? 0.665 -6.245 -2.965 1.00 81.12 133 ALA A N 1
ATOM 1037 C CA . ALA A 1 133 ? 0.643 -6.851 -1.639 1.00 81.12 133 ALA A CA 1
ATOM 1038 C C . ALA A 1 133 ? 1.543 -6.093 -0.671 1.00 81.12 133 ALA A C 1
ATOM 1040 O O . ALA A 1 133 ? 2.484 -5.414 -1.090 1.00 81.12 133 ALA A O 1
ATOM 1041 N N . ASP A 1 134 ? 1.283 -6.250 0.623 1.00 79.94 134 ASP A N 1
ATOM 1042 C CA . ASP A 1 134 ? 2.235 -5.832 1.637 1.00 79.94 134 ASP A CA 1
ATOM 1043 C C . ASP A 1 134 ? 3.470 -6.749 1.621 1.00 79.94 134 ASP A C 1
ATOM 1045 O O . ASP A 1 134 ? 3.447 -7.876 1.112 1.00 79.94 134 ASP A O 1
ATOM 1049 N N . SER A 1 135 ? 4.576 -6.249 2.172 1.00 82.38 135 SER A N 1
ATOM 1050 C CA . SER A 1 135 ? 5.843 -6.979 2.187 1.00 82.38 135 SER A CA 1
ATOM 1051 C C . SER A 1 135 ? 5.752 -8.304 2.939 1.00 82.38 135 SER A C 1
ATOM 1053 O O . SER A 1 135 ? 6.451 -9.231 2.561 1.00 82.38 135 SER A O 1
ATOM 1055 N N . GLU A 1 136 ? 4.961 -8.411 4.007 1.00 79.69 136 GLU A N 1
ATOM 1056 C CA . GLU A 1 136 ? 4.892 -9.648 4.793 1.00 79.69 136 GLU A CA 1
ATOM 1057 C C . GLU A 1 136 ? 4.165 -10.727 3.995 1.00 79.69 136 GLU A C 1
ATOM 1059 O O . GLU A 1 136 ? 4.769 -11.756 3.694 1.00 79.69 136 GLU A O 1
ATOM 1064 N N . SER A 1 137 ? 2.955 -10.437 3.511 1.00 78.88 137 SER A N 1
ATOM 1065 C CA . SER A 1 137 ? 2.171 -11.353 2.671 1.00 78.88 137 SER A CA 1
ATOM 1066 C C . SER A 1 137 ? 2.923 -11.775 1.404 1.00 78.88 137 SER A C 1
ATOM 1068 O O . SER A 1 137 ? 2.895 -12.940 1.002 1.00 78.88 137 SER A O 1
ATOM 1070 N N . ALA A 1 138 ? 3.627 -10.839 0.757 1.00 83.12 138 ALA A N 1
ATOM 1071 C CA . ALA A 1 138 ? 4.417 -11.143 -0.434 1.00 83.12 138 ALA A CA 1
ATOM 1072 C C . ALA A 1 138 ? 5.592 -12.085 -0.136 1.00 83.12 138 ALA A C 1
ATOM 1074 O O . ALA A 1 138 ? 5.922 -12.943 -0.957 1.00 83.12 138 ALA A O 1
ATOM 1075 N N . LEU A 1 139 ? 6.234 -11.927 1.024 1.00 87.06 139 LEU A N 1
ATOM 1076 C CA . LEU A 1 139 ? 7.352 -12.768 1.439 1.00 87.06 139 LEU A CA 1
ATOM 1077 C C . LEU A 1 139 ? 6.899 -14.131 1.970 1.00 87.06 139 LEU A C 1
ATOM 1079 O O . LEU A 1 139 ? 7.580 -15.118 1.706 1.00 87.06 139 LEU A O 1
ATOM 1083 N N . GLU A 1 140 ? 5.754 -14.212 2.647 1.00 83.50 140 GLU A N 1
ATOM 1084 C CA . GLU A 1 140 ? 5.134 -15.483 3.036 1.00 83.50 140 GLU A CA 1
ATOM 1085 C C . GLU A 1 140 ? 4.810 -16.329 1.804 1.00 83.50 140 GLU A C 1
ATOM 1087 O O . GLU A 1 140 ? 5.236 -17.481 1.713 1.00 83.50 140 GLU A O 1
ATOM 1092 N N . CYS A 1 141 ? 4.161 -15.725 0.805 1.00 83.75 141 CYS A N 1
ATOM 1093 C CA . CYS A 1 141 ? 3.879 -16.384 -0.466 1.00 83.75 141 CYS A CA 1
ATOM 1094 C C . CYS A 1 141 ? 5.167 -16.832 -1.179 1.00 83.75 141 CYS A C 1
ATOM 1096 O O . CYS A 1 141 ? 5.242 -17.936 -1.721 1.00 83.75 141 CYS A O 1
ATOM 1098 N N . LEU A 1 142 ? 6.217 -16.007 -1.140 1.00 86.94 142 LEU A N 1
ATOM 1099 C CA . LEU A 1 142 ? 7.519 -16.369 -1.692 1.00 86.94 142 LEU A CA 1
ATOM 1100 C C . LEU A 1 142 ? 8.128 -17.583 -0.975 1.00 86.94 142 LEU A C 1
ATOM 1102 O O . LEU A 1 142 ? 8.632 -18.492 -1.631 1.00 86.94 142 LEU A O 1
ATOM 1106 N N . ASP A 1 143 ? 8.071 -17.629 0.356 1.00 86.88 143 ASP A N 1
ATOM 1107 C CA . ASP A 1 143 ? 8.581 -18.754 1.142 1.00 86.88 143 ASP A CA 1
ATOM 1108 C C . ASP A 1 143 ? 7.758 -20.040 0.924 1.00 86.88 143 ASP A C 1
ATOM 1110 O O . ASP A 1 143 ? 8.311 -21.138 1.012 1.00 86.88 143 ASP A O 1
ATOM 1114 N N . GLU A 1 144 ? 6.462 -19.939 0.620 1.00 83.56 144 GLU A N 1
ATOM 1115 C CA . GLU A 1 144 ? 5.632 -21.071 0.184 1.00 83.56 144 GLU A CA 1
ATOM 1116 C C . GLU A 1 144 ? 6.055 -21.587 -1.198 1.00 83.56 144 GLU A C 1
ATOM 1118 O O . GLU A 1 144 ? 6.345 -22.774 -1.348 1.00 83.56 144 GLU A O 1
ATOM 1123 N N . ILE A 1 145 ? 6.213 -20.693 -2.177 1.00 84.81 145 ILE A N 1
ATOM 1124 C CA . ILE A 1 145 ? 6.675 -21.015 -3.539 1.00 84.81 145 ILE A CA 1
ATOM 1125 C C . ILE A 1 145 ? 8.045 -21.710 -3.539 1.00 84.81 145 ILE A C 1
ATOM 1127 O O . ILE A 1 145 ? 8.295 -22.649 -4.304 1.00 84.81 145 ILE A O 1
ATOM 1131 N N . LEU A 1 146 ? 8.952 -21.264 -2.668 1.00 83.94 146 LEU A N 1
ATOM 1132 C CA . LEU A 1 146 ? 10.272 -21.874 -2.519 1.00 83.94 146 LEU A CA 1
ATOM 1133 C C . LEU A 1 146 ? 10.206 -23.291 -1.925 1.00 83.94 146 LEU A C 1
ATOM 1135 O O . LEU A 1 146 ? 11.107 -24.086 -2.188 1.00 83.94 146 LEU A O 1
ATOM 1139 N N . LYS A 1 147 ? 9.165 -23.623 -1.146 1.00 83.88 147 LYS A N 1
ATOM 1140 C CA . LYS A 1 147 ? 8.940 -24.978 -0.606 1.00 83.88 147 LYS A CA 1
ATOM 1141 C C . LYS A 1 147 ? 8.270 -25.901 -1.620 1.00 83.88 147 LYS A C 1
ATOM 1143 O O . LYS A 1 147 ? 8.615 -27.079 -1.664 1.00 83.88 147 LYS A O 1
ATOM 1148 N N . GLU A 1 148 ? 7.310 -25.390 -2.390 1.00 81.31 148 GLU A N 1
ATOM 1149 C CA . GLU A 1 148 ? 6.560 -26.188 -3.369 1.00 81.31 148 GLU A CA 1
ATOM 1150 C C . GLU A 1 148 ? 7.396 -26.578 -4.598 1.00 81.31 148 GLU A C 1
ATOM 1152 O O . GLU A 1 148 ? 7.165 -27.642 -5.172 1.00 81.31 148 GLU A O 1
ATOM 1157 N N . GLY A 1 149 ? 8.387 -25.760 -4.976 1.00 75.56 149 GLY A N 1
ATOM 1158 C CA . GLY A 1 149 ? 9.107 -25.922 -6.245 1.00 75.56 149 GLY A CA 1
ATOM 1159 C C . GLY A 1 149 ? 8.303 -25.362 -7.429 1.00 75.56 149 GLY A C 1
ATOM 1160 O O . GLY A 1 149 ? 7.103 -25.108 -7.313 1.00 75.56 149 GLY A O 1
ATOM 1161 N N . GLY A 1 150 ? 8.946 -25.113 -8.569 1.00 79.38 150 GLY A N 1
ATOM 1162 C CA . GLY A 1 150 ? 8.288 -24.625 -9.789 1.00 79.38 150 GLY A CA 1
ATOM 1163 C C . GLY A 1 150 ? 8.933 -23.388 -10.413 1.00 79.38 150 GLY A C 1
ATOM 1164 O O . GLY A 1 150 ? 9.762 -22.707 -9.807 1.00 79.38 150 GLY A O 1
ATOM 1165 N N . THR A 1 151 ? 8.472 -23.028 -11.612 1.00 82.62 151 THR A N 1
ATOM 1166 C CA . THR A 1 151 ? 8.639 -21.670 -12.151 1.00 82.62 151 THR A CA 1
ATOM 1167 C C . THR A 1 151 ? 7.380 -20.856 -11.854 1.00 82.62 151 THR A C 1
ATOM 1169 O O . THR A 1 151 ? 6.297 -21.183 -12.343 1.00 82.62 151 THR A O 1
ATOM 1172 N N . TRP A 1 152 ? 7.524 -19.778 -11.083 1.00 85.12 152 TRP A N 1
ATOM 1173 C CA . TRP A 1 152 ? 6.412 -18.952 -10.613 1.00 85.12 152 TRP A CA 1
ATOM 1174 C C . TRP A 1 152 ? 6.565 -17.500 -11.045 1.00 85.12 152 TRP A C 1
ATOM 1176 O O . TRP A 1 152 ? 7.599 -16.876 -10.807 1.00 85.12 152 TRP A O 1
ATOM 1186 N N . GLN A 1 153 ? 5.512 -16.948 -11.640 1.00 84.88 153 GLN A N 1
ATOM 1187 C CA . GLN A 1 153 ? 5.377 -15.525 -11.905 1.00 84.88 153 GLN A CA 1
ATOM 1188 C C . GLN A 1 153 ? 4.435 -14.912 -10.870 1.00 84.88 153 GLN A C 1
ATOM 1190 O O . GLN A 1 153 ? 3.228 -15.144 -10.899 1.00 84.88 153 GLN A O 1
ATOM 1195 N N . LEU A 1 154 ? 5.006 -14.117 -9.974 1.00 85.81 154 LEU A N 1
ATOM 1196 C CA . LEU A 1 154 ? 4.284 -13.317 -9.000 1.00 85.81 154 LEU A CA 1
ATOM 1197 C C . LEU A 1 154 ? 3.934 -11.959 -9.603 1.00 85.81 154 LEU A C 1
ATOM 1199 O O . LEU A 1 154 ? 4.816 -11.230 -10.060 1.00 85.81 154 LEU A O 1
ATOM 1203 N N . GLU A 1 155 ? 2.656 -11.606 -9.569 1.00 84.19 155 GLU A N 1
ATOM 1204 C CA . GLU A 1 155 ? 2.180 -10.271 -9.922 1.00 84.19 155 GLU A CA 1
ATOM 1205 C C . GLU A 1 155 ? 1.824 -9.455 -8.684 1.00 84.19 155 GLU A C 1
ATOM 1207 O O . GLU A 1 155 ? 1.375 -9.995 -7.671 1.00 84.19 155 GLU A O 1
ATOM 1212 N N . ASN A 1 156 ? 1.935 -8.132 -8.809 1.00 81.12 156 ASN A N 1
ATOM 1213 C CA . ASN A 1 156 ? 1.696 -7.167 -7.734 1.00 81.12 156 ASN A CA 1
ATOM 1214 C C . ASN A 1 156 ? 2.692 -7.314 -6.571 1.00 81.12 156 ASN A C 1
ATOM 1216 O O . ASN A 1 156 ? 2.373 -6.997 -5.424 1.00 81.12 156 ASN A O 1
ATOM 1220 N N . PHE A 1 157 ? 3.911 -7.774 -6.874 1.00 84.38 157 PHE A N 1
ATOM 1221 C CA . PHE A 1 157 ? 5.000 -7.872 -5.910 1.00 84.38 157 PHE A CA 1
ATOM 1222 C C . PHE A 1 157 ? 5.424 -6.473 -5.432 1.00 84.38 157 PHE A C 1
ATOM 1224 O O . PHE A 1 157 ? 5.581 -5.571 -6.264 1.00 84.38 157 PHE A O 1
ATOM 1231 N N . PRO A 1 158 ? 5.594 -6.260 -4.117 1.00 80.44 158 PRO A N 1
ATOM 1232 C CA . PRO A 1 158 ? 5.987 -4.965 -3.585 1.00 80.44 158 PRO A CA 1
ATOM 1233 C C . PRO A 1 158 ? 7.445 -4.630 -3.923 1.00 80.44 158 PRO A C 1
ATOM 1235 O O . PRO A 1 158 ? 8.334 -5.476 -3.843 1.00 80.44 158 PRO A O 1
ATOM 1238 N N . ASP A 1 159 ? 7.695 -3.369 -4.281 1.00 74.81 159 ASP A N 1
ATOM 1239 C CA . ASP A 1 159 ? 9.027 -2.843 -4.631 1.00 74.81 159 ASP A CA 1
ATOM 1240 C C . ASP A 1 159 ? 9.646 -2.035 -3.479 1.00 74.81 159 ASP A C 1
ATOM 1242 O O . ASP A 1 159 ? 10.245 -0.975 -3.648 1.00 74.81 159 ASP A O 1
ATOM 1246 N N . ASP A 1 160 ? 9.441 -2.508 -2.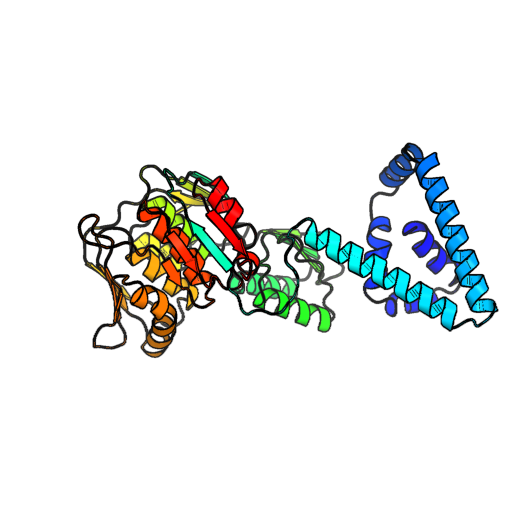254 1.00 72.31 160 ASP A N 1
ATOM 1247 C CA . ASP A 1 160 ? 9.941 -1.841 -1.065 1.00 72.31 160 ASP A CA 1
ATOM 1248 C C . ASP A 1 160 ? 11.278 -2.430 -0.594 1.00 72.31 160 ASP A C 1
ATOM 1250 O O . ASP A 1 160 ? 11.666 -3.553 -0.928 1.00 72.31 160 ASP A O 1
ATOM 1254 N N . ARG A 1 161 ? 11.985 -1.677 0.253 1.00 69.69 161 ARG A N 1
ATOM 1255 C CA . ARG A 1 161 ? 13.307 -2.060 0.765 1.00 69.69 161 ARG A CA 1
ATOM 1256 C C . ARG A 1 161 ? 13.332 -3.450 1.410 1.00 69.69 161 ARG A C 1
ATOM 1258 O O . ARG A 1 161 ? 14.318 -4.162 1.230 1.00 69.69 161 ARG A O 1
ATOM 1265 N N . HIS A 1 162 ? 12.304 -3.824 2.168 1.00 73.75 162 HIS A N 1
ATOM 1266 C CA . HIS A 1 162 ? 12.256 -5.100 2.881 1.00 73.75 162 HIS A CA 1
ATOM 1267 C C . HIS A 1 162 ? 12.108 -6.268 1.900 1.00 73.75 162 HIS A C 1
ATOM 1269 O O . HIS A 1 162 ? 12.900 -7.215 1.937 1.00 73.75 162 HIS A O 1
ATOM 1275 N N . ALA A 1 163 ? 11.170 -6.153 0.956 1.00 75.94 163 ALA A N 1
ATOM 1276 C CA . ALA A 1 163 ? 10.983 -7.138 -0.102 1.00 75.94 163 ALA A CA 1
ATOM 1277 C C . ALA A 1 163 ? 12.253 -7.290 -0.962 1.00 75.94 163 ALA A C 1
ATOM 1279 O O . ALA A 1 163 ? 12.762 -8.398 -1.146 1.00 75.94 163 ALA A O 1
ATOM 1280 N N . LEU A 1 164 ? 12.851 -6.175 -1.396 1.00 75.31 164 LEU A N 1
ATOM 1281 C CA . LEU A 1 164 ? 14.076 -6.171 -2.200 1.00 75.31 164 LEU A CA 1
ATOM 1282 C C . LEU A 1 164 ? 15.285 -6.780 -1.478 1.00 75.31 164 LEU A C 1
ATOM 1284 O O . LEU A 1 164 ? 16.066 -7.507 -2.097 1.00 75.31 164 LEU A O 1
ATOM 1288 N N . GLN A 1 165 ? 15.449 -6.524 -0.176 1.00 75.56 165 GLN A N 1
ATOM 1289 C CA . GLN A 1 165 ? 16.520 -7.133 0.620 1.00 75.56 165 GLN A CA 1
ATOM 1290 C C . GLN A 1 165 ? 16.387 -8.654 0.679 1.00 75.56 165 GLN A C 1
ATOM 1292 O O . GLN A 1 165 ? 17.384 -9.367 0.534 1.00 75.56 165 GLN A O 1
ATOM 1297 N N . ARG A 1 166 ? 15.165 -9.167 0.842 1.00 82.12 166 ARG A N 1
ATOM 1298 C CA . ARG A 1 166 ? 14.912 -10.609 0.833 1.00 82.12 166 ARG A CA 1
ATOM 1299 C C . ARG A 1 166 ? 15.191 -11.218 -0.540 1.00 82.12 166 ARG A C 1
ATOM 1301 O O . ARG A 1 166 ? 15.877 -12.236 -0.607 1.00 82.12 166 ARG A O 1
ATOM 1308 N N . LEU A 1 167 ? 14.778 -10.566 -1.628 1.00 79.06 167 LEU A N 1
ATOM 1309 C CA . LEU A 1 167 ? 15.132 -11.000 -2.985 1.00 79.06 167 LEU A CA 1
ATOM 1310 C C . LEU A 1 167 ? 16.646 -11.004 -3.217 1.00 79.06 167 LEU A C 1
ATOM 1312 O O . LEU A 1 167 ? 17.183 -11.932 -3.819 1.00 79.06 167 LEU A O 1
ATOM 1316 N N . GLN A 1 168 ? 17.361 -10.003 -2.703 1.00 74.00 168 GLN A N 1
ATOM 1317 C CA . GLN A 1 168 ? 18.819 -9.967 -2.772 1.00 74.00 168 GLN A CA 1
ATOM 1318 C C . GLN A 1 168 ? 19.456 -11.123 -1.990 1.00 74.00 168 GLN A C 1
ATOM 1320 O O . GLN A 1 168 ? 20.392 -11.746 -2.490 1.00 74.00 168 GLN A O 1
ATOM 1325 N N . ALA A 1 169 ? 18.944 -11.441 -0.799 1.00 74.62 169 ALA A N 1
ATOM 1326 C CA . ALA A 1 169 ? 19.408 -12.580 -0.013 1.00 74.62 169 ALA A CA 1
ATOM 1327 C C . ALA A 1 169 ? 19.178 -13.913 -0.745 1.00 74.62 169 ALA A C 1
ATOM 1329 O O . ALA A 1 169 ? 20.074 -14.754 -0.766 1.00 74.62 169 ALA A O 1
ATOM 1330 N N . LEU A 1 170 ? 18.027 -14.082 -1.403 1.00 75.50 170 LEU A N 1
ATOM 1331 C CA . LEU A 1 170 ? 17.730 -15.266 -2.215 1.00 75.50 170 LEU A CA 1
ATOM 1332 C C . LEU A 1 170 ? 18.687 -15.401 -3.406 1.00 75.50 170 LEU A C 1
ATOM 1334 O O . LEU A 1 170 ? 19.239 -16.479 -3.622 1.00 75.50 170 LEU A O 1
ATOM 1338 N N . ARG A 1 171 ? 18.972 -14.302 -4.115 1.00 72.12 171 ARG A N 1
ATOM 1339 C CA . ARG A 1 171 ? 19.955 -14.289 -5.214 1.00 72.12 171 ARG A CA 1
ATOM 1340 C C . ARG A 1 171 ? 21.357 -14.670 -4.739 1.00 72.12 171 ARG A C 1
ATOM 1342 O O . ARG A 1 171 ? 22.030 -15.461 -5.390 1.00 72.12 171 ARG A O 1
ATOM 1349 N N . LEU A 1 172 ? 21.799 -14.128 -3.601 1.00 62.22 172 LEU A N 1
ATOM 1350 C CA . LEU A 1 172 ? 23.089 -14.485 -2.993 1.00 62.22 172 LEU A CA 1
ATOM 1351 C C . LEU A 1 172 ? 23.116 -15.941 -2.507 1.00 62.22 172 LEU A C 1
ATOM 1353 O O . LEU A 1 172 ? 24.173 -16.566 -2.519 1.00 62.22 172 LEU A O 1
ATOM 1357 N N . GLY A 1 173 ? 21.960 -16.479 -2.116 1.00 65.62 173 GLY A N 1
ATOM 1358 C CA . GLY A 1 173 ? 21.761 -17.884 -1.769 1.00 65.62 173 GLY A CA 1
ATOM 1359 C C . GLY A 1 173 ? 21.690 -18.835 -2.968 1.00 65.62 173 GLY A C 1
ATOM 1360 O O . GLY A 1 173 ? 21.507 -20.030 -2.762 1.00 65.62 173 GLY A O 1
ATOM 1361 N N . GLY A 1 174 ? 21.836 -18.335 -4.201 1.00 61.69 174 GLY A N 1
ATOM 1362 C CA . GLY A 1 174 ? 21.819 -19.148 -5.418 1.00 61.69 174 GLY A CA 1
ATOM 1363 C C . GLY A 1 174 ? 20.425 -19.451 -5.969 1.00 61.69 174 GLY A C 1
ATOM 1364 O O . GLY A 1 174 ? 20.315 -20.258 -6.887 1.00 61.69 174 GLY A O 1
ATOM 1365 N N . VAL A 1 175 ? 19.370 -18.810 -5.453 1.00 70.38 175 VAL A N 1
ATOM 1366 C CA . VAL A 1 175 ? 18.017 -18.938 -6.009 1.00 70.38 175 VAL A CA 1
ATOM 1367 C C . VAL A 1 175 ? 17.907 -18.052 -7.259 1.00 70.38 175 VAL A C 1
ATOM 1369 O O . VAL A 1 175 ? 18.100 -16.833 -7.159 1.00 70.38 175 VAL A O 1
ATOM 1372 N N . PRO A 1 176 ? 17.599 -18.618 -8.440 1.00 68.19 176 PRO A N 1
ATOM 1373 C CA . PRO A 1 176 ? 17.379 -17.837 -9.645 1.00 68.19 176 PRO A CA 1
ATOM 1374 C C . PRO A 1 176 ? 16.076 -17.035 -9.520 1.00 68.19 176 PRO A C 1
ATOM 1376 O O . PRO A 1 176 ? 14.981 -17.592 -9.495 1.00 68.19 176 PRO A O 1
ATOM 1379 N N . VAL A 1 177 ? 16.197 -15.708 -9.433 1.00 74.94 177 VAL A N 1
ATOM 1380 C CA . VAL A 1 177 ? 15.061 -14.778 -9.331 1.00 74.94 177 VAL A CA 1
ATOM 1381 C C . VAL A 1 177 ? 15.295 -13.561 -10.230 1.00 74.94 177 VAL A C 1
ATOM 1383 O O . VAL A 1 177 ? 16.335 -12.905 -10.123 1.00 74.94 177 VAL A O 1
ATOM 1386 N N . SER A 1 178 ? 14.324 -13.241 -11.089 1.00 70.88 178 SER A N 1
ATOM 1387 C CA . SER A 1 178 ? 14.328 -12.098 -12.017 1.00 70.88 178 SER A CA 1
ATOM 1388 C C . SER A 1 178 ? 13.185 -11.127 -11.698 1.00 70.88 178 SER A C 1
ATOM 1390 O O . SER A 1 178 ? 12.122 -11.556 -11.261 1.00 70.88 178 SER A O 1
ATOM 1392 N N . GLY A 1 179 ? 13.387 -9.822 -11.896 1.00 64.88 179 GLY A N 1
ATOM 1393 C CA . GLY A 1 179 ? 12.503 -8.777 -11.355 1.00 64.88 179 GLY A CA 1
ATOM 1394 C C . GLY A 1 179 ? 12.835 -8.425 -9.891 1.00 64.88 179 GLY A C 1
ATOM 1395 O O . GLY A 1 179 ? 13.830 -8.929 -9.371 1.00 64.88 179 GLY A O 1
ATOM 1396 N N . PRO A 1 180 ? 12.065 -7.564 -9.204 1.00 66.38 180 PRO A N 1
ATOM 1397 C CA . PRO A 1 180 ? 10.732 -7.135 -9.586 1.00 66.38 180 PRO A CA 1
ATOM 1398 C C . PRO A 1 180 ? 10.796 -6.001 -10.613 1.00 66.38 180 PRO A C 1
ATOM 1400 O O . PRO A 1 180 ? 11.387 -4.958 -10.360 1.00 66.38 180 PRO A O 1
ATOM 1403 N N . ASP A 1 181 ? 10.174 -6.211 -11.771 1.00 60.59 181 ASP A N 1
ATOM 1404 C CA . ASP A 1 181 ? 9.989 -5.179 -12.793 1.00 60.59 181 ASP A CA 1
ATOM 1405 C C . ASP A 1 181 ? 8.496 -4.833 -12.840 1.00 60.59 181 ASP A C 1
ATOM 1407 O O . ASP A 1 181 ? 7.672 -5.681 -13.183 1.00 60.59 181 ASP A O 1
ATOM 1411 N N . ASN A 1 182 ? 8.119 -3.604 -12.465 1.00 65.00 182 ASN A N 1
ATOM 1412 C CA . ASN A 1 182 ? 6.716 -3.157 -12.375 1.00 65.00 182 ASN A CA 1
ATOM 1413 C C . ASN A 1 182 ? 5.808 -4.099 -11.555 1.00 65.00 182 ASN A C 1
ATOM 1415 O O . ASN A 1 182 ? 4.666 -4.358 -11.933 1.00 65.00 182 ASN A O 1
ATOM 1419 N N . GLY A 1 183 ? 6.323 -4.640 -10.449 1.00 70.19 183 GLY A N 1
ATOM 1420 C CA . GLY A 1 183 ? 5.587 -5.578 -9.598 1.00 70.19 183 GLY A CA 1
ATOM 1421 C C . GLY A 1 183 ? 5.431 -6.987 -10.178 1.00 70.19 183 GLY A C 1
ATOM 1422 O O . GLY A 1 183 ? 4.709 -7.792 -9.600 1.00 70.19 183 GLY A O 1
ATOM 1423 N N . SER A 1 184 ? 6.101 -7.309 -11.289 1.00 77.25 184 SER A N 1
ATOM 1424 C CA . SER A 1 184 ? 6.234 -8.681 -11.785 1.00 77.25 184 SER A CA 1
ATOM 1425 C C . SER A 1 184 ? 7.563 -9.269 -11.320 1.00 77.25 184 SER A C 1
ATOM 1427 O O . SER A 1 184 ? 8.627 -8.730 -11.627 1.00 77.25 184 SER A O 1
ATOM 1429 N N . LEU A 1 185 ? 7.509 -10.394 -10.614 1.00 82.88 185 LEU A N 1
ATOM 1430 C CA . LEU A 1 185 ? 8.667 -11.127 -10.109 1.00 82.88 185 LEU A CA 1
ATOM 1431 C C . LEU A 1 185 ? 8.618 -12.568 -10.626 1.00 82.88 185 LEU A C 1
ATOM 1433 O O . LEU A 1 185 ? 7.597 -13.236 -10.507 1.00 82.88 185 LEU A O 1
ATOM 1437 N N . LEU A 1 186 ? 9.719 -13.053 -11.192 1.00 80.56 186 LEU A N 1
ATOM 1438 C CA . LEU A 1 186 ? 9.848 -14.415 -11.703 1.00 80.56 186 LEU A CA 1
ATOM 1439 C C . LEU A 1 186 ? 10.815 -15.201 -10.818 1.00 80.56 186 LEU A C 1
ATOM 1441 O O . LEU A 1 186 ? 11.989 -14.844 -10.703 1.00 80.56 186 LEU A O 1
ATOM 1445 N N . VAL A 1 187 ? 10.317 -16.264 -10.199 1.00 82.88 187 VAL A N 1
ATOM 1446 C CA . VAL A 1 187 ? 11.051 -17.116 -9.260 1.00 82.88 187 VAL A CA 1
ATOM 1447 C C . VAL A 1 187 ? 11.186 -18.505 -9.866 1.00 82.88 187 VAL A C 1
ATOM 1449 O O . VAL A 1 187 ? 10.198 -19.097 -10.296 1.00 82.88 187 VAL A O 1
ATOM 1452 N N . PHE A 1 188 ? 12.406 -19.031 -9.881 1.00 76.12 188 PHE A N 1
ATOM 1453 C CA . PHE A 1 188 ? 12.701 -20.379 -10.351 1.00 76.12 188 PHE A CA 1
ATOM 1454 C C . PHE A 1 188 ? 13.146 -21.225 -9.154 1.00 76.12 188 PHE A C 1
ATOM 1456 O O . PHE A 1 188 ? 14.258 -21.055 -8.657 1.00 76.12 188 PHE A O 1
ATOM 1463 N N . SER A 1 189 ? 12.283 -22.112 -8.660 1.00 66.12 189 SER A N 1
ATOM 1464 C CA . SER A 1 189 ? 12.597 -23.033 -7.560 1.00 66.12 189 SER A CA 1
ATOM 1465 C C . SER A 1 189 ? 12.818 -24.485 -8.017 1.00 66.12 189 SER A C 1
ATOM 1467 O O . SER A 1 189 ? 13.351 -25.274 -7.239 1.00 66.12 189 SER A O 1
ATOM 1469 N N . ASP A 1 190 ? 12.518 -24.837 -9.277 1.00 62.50 190 ASP A N 1
ATOM 1470 C CA . ASP A 1 190 ? 12.890 -26.117 -9.910 1.00 62.50 190 ASP A CA 1
ATOM 1471 C C . ASP A 1 190 ? 13.093 -26.015 -11.449 1.00 62.50 190 ASP A C 1
ATOM 1473 O O . ASP A 1 190 ? 12.952 -24.946 -12.041 1.00 62.50 190 ASP A O 1
ATOM 1477 N N . VAL A 1 191 ? 13.442 -27.135 -12.107 1.00 51.66 191 VAL A N 1
ATOM 1478 C CA . VAL A 1 191 ? 13.553 -27.267 -13.583 1.00 51.66 191 VAL A CA 1
ATOM 1479 C C . VAL A 1 191 ? 12.218 -27.741 -14.197 1.00 51.66 191 VAL A C 1
ATOM 1481 O O . VAL A 1 191 ? 12.188 -28.558 -15.120 1.00 51.66 191 VAL A O 1
ATOM 1484 N N . GLY A 1 192 ? 11.089 -27.295 -13.649 1.00 48.75 192 GLY A N 1
ATOM 1485 C CA . GLY A 1 192 ? 9.757 -27.546 -14.191 1.00 48.75 192 GLY A CA 1
ATOM 1486 C C . GLY A 1 192 ? 9.471 -26.665 -15.409 1.00 48.75 192 GLY A C 1
ATOM 1487 O O . GLY A 1 192 ? 9.816 -25.486 -15.431 1.00 48.75 192 GLY A O 1
ATOM 1488 N N . GLN A 1 193 ? 8.838 -27.233 -16.441 1.00 50.88 193 GLN A N 1
ATOM 1489 C CA . GLN A 1 193 ? 8.480 -26.505 -17.671 1.00 50.88 193 GLN A CA 1
ATOM 1490 C C . GLN A 1 193 ? 7.182 -25.688 -17.546 1.00 50.88 193 GLN A C 1
ATOM 1492 O O . GLN A 1 193 ? 6.911 -24.846 -18.402 1.00 50.88 193 GLN A O 1
ATOM 1497 N N . ASP A 1 194 ? 6.398 -25.905 -16.487 1.00 58.03 194 ASP A N 1
ATOM 1498 C CA . ASP A 1 194 ? 5.103 -25.253 -16.310 1.00 58.03 194 ASP A CA 1
ATOM 1499 C C . ASP A 1 194 ? 5.253 -23.947 -15.527 1.00 58.03 194 ASP A C 1
ATOM 1501 O O . ASP A 1 194 ? 5.475 -23.942 -14.315 1.00 58.03 194 ASP A O 1
ATOM 1505 N N . MET A 1 195 ? 5.103 -22.827 -16.235 1.00 69.88 195 MET A N 1
ATOM 1506 C CA . MET A 1 195 ? 5.015 -21.502 -15.628 1.00 69.88 195 MET A CA 1
ATOM 1507 C C . MET A 1 195 ? 3.646 -21.330 -14.967 1.00 69.88 195 MET A C 1
ATOM 1509 O O . MET A 1 195 ? 2.614 -21.373 -15.641 1.00 69.88 195 MET A O 1
ATOM 1513 N N . ARG A 1 196 ? 3.636 -21.105 -13.651 1.00 78.31 196 ARG A N 1
ATOM 1514 C CA . ARG A 1 196 ? 2.426 -20.774 -12.890 1.00 78.31 196 ARG A CA 1
ATOM 1515 C C . ARG A 1 196 ? 2.400 -19.289 -12.582 1.00 78.31 196 ARG A C 1
ATOM 1517 O O . ARG A 1 196 ? 3.390 -18.735 -12.116 1.00 78.31 196 ARG A O 1
ATOM 1524 N N . GLN A 1 197 ? 1.268 -18.651 -12.842 1.00 78.50 197 GLN A N 1
ATOM 1525 C CA . GLN A 1 197 ? 1.072 -17.232 -12.579 1.00 78.50 197 GLN A CA 1
ATOM 1526 C C . GLN A 1 197 ? 0.179 -17.073 -11.354 1.00 78.50 197 GLN A C 1
ATOM 1528 O O . GLN A 1 197 ? -0.900 -17.660 -11.294 1.00 78.50 197 GLN A O 1
ATOM 1533 N N . LEU A 1 198 ? 0.645 -16.292 -10.386 1.00 80.50 198 LEU A N 1
ATOM 1534 C CA . LEU A 1 198 ? -0.052 -16.022 -9.141 1.00 80.50 198 LEU A CA 1
ATOM 1535 C C . LEU A 1 198 ? -0.033 -14.517 -8.898 1.00 80.50 198 LEU A C 1
ATOM 1537 O O . LEU A 1 198 ? 1.022 -13.887 -8.856 1.00 80.50 198 LEU A O 1
ATOM 1541 N N . SER A 1 199 ? -1.206 -13.927 -8.735 1.00 80.44 199 SER A N 1
ATOM 1542 C CA . SER A 1 199 ? -1.311 -12.533 -8.323 1.00 80.44 199 SER A CA 1
ATOM 1543 C C . SER A 1 199 ? -1.384 -12.495 -6.798 1.00 80.44 199 SER A C 1
ATOM 1545 O O . SER A 1 199 ? -2.163 -13.234 -6.200 1.00 80.44 199 SER A O 1
ATOM 1547 N N . LEU A 1 200 ? -0.590 -11.635 -6.169 1.00 79.50 200 LEU A N 1
ATOM 1548 C CA . LEU A 1 200 ? -0.594 -11.500 -4.715 1.00 79.50 200 LEU A CA 1
ATOM 1549 C C . LEU A 1 200 ? -1.868 -10.786 -4.212 1.00 79.50 200 LEU A C 1
ATOM 1551 O O . LEU A 1 200 ? -2.510 -10.056 -4.984 1.00 79.50 200 LEU A O 1
ATOM 1555 N N . PRO A 1 201 ? -2.264 -10.992 -2.939 1.00 81.94 201 PRO A N 1
ATOM 1556 C CA . PRO A 1 201 ? -3.375 -10.259 -2.335 1.00 81.94 201 PRO A CA 1
ATOM 1557 C C . PRO A 1 201 ? -3.103 -8.749 -2.308 1.00 81.94 201 PRO A C 1
ATOM 1559 O O . PRO A 1 201 ? -1.962 -8.310 -2.366 1.00 81.94 201 PRO A O 1
ATOM 1562 N N . ALA A 1 202 ? -4.151 -7.932 -2.212 1.00 86.19 202 ALA A N 1
ATOM 1563 C CA . ALA A 1 202 ? -3.980 -6.489 -2.049 1.00 86.19 202 ALA A CA 1
ATOM 1564 C C . ALA A 1 202 ? -3.524 -6.150 -0.619 1.00 86.19 202 ALA A C 1
ATOM 1566 O O . ALA A 1 202 ? -4.069 -6.694 0.341 1.00 86.19 202 ALA A O 1
ATOM 1567 N N . ASP A 1 203 ? -2.585 -5.211 -0.482 1.00 87.25 203 ASP A N 1
ATOM 1568 C CA . ASP A 1 203 ? -2.119 -4.690 0.808 1.00 87.25 203 ASP A CA 1
ATOM 1569 C C . ASP A 1 203 ? -3.303 -4.157 1.651 1.00 87.25 203 ASP A C 1
ATOM 1571 O O . ASP A 1 203 ? -4.005 -3.228 1.217 1.00 87.25 203 ASP A O 1
ATOM 1575 N N . PRO A 1 204 ? -3.529 -4.697 2.867 1.00 89.44 204 PRO A N 1
ATOM 1576 C CA . PRO A 1 204 ? -4.649 -4.296 3.719 1.00 89.44 204 PRO A CA 1
ATOM 1577 C C . PRO A 1 204 ? -4.647 -2.809 4.100 1.00 89.44 204 PRO A C 1
ATOM 1579 O O . PRO A 1 204 ? -5.710 -2.203 4.230 1.00 89.44 204 PRO A O 1
ATOM 1582 N N . VAL A 1 205 ? -3.473 -2.195 4.260 1.00 91.62 205 VAL A N 1
ATOM 1583 C CA . VAL A 1 205 ? -3.312 -0.781 4.632 1.00 91.62 205 VAL A CA 1
ATOM 1584 C C . VAL A 1 205 ? -3.694 0.122 3.458 1.00 91.62 205 VAL A C 1
ATOM 1586 O O . VAL A 1 205 ? -4.366 1.139 3.649 1.00 91.62 205 VAL A O 1
ATOM 1589 N N . GLN A 1 206 ? -3.334 -0.256 2.228 1.00 91.56 206 GLN A N 1
ATOM 1590 C CA . GLN A 1 206 ? -3.750 0.471 1.022 1.00 91.56 206 GLN A CA 1
ATOM 1591 C C . GLN A 1 206 ? -5.265 0.351 0.785 1.00 91.56 206 GLN A C 1
ATOM 1593 O O . GLN A 1 206 ? -5.919 1.340 0.443 1.00 91.56 206 GLN A O 1
ATOM 1598 N N . VAL A 1 207 ? -5.844 -0.832 1.022 1.00 92.62 207 VAL A N 1
ATOM 1599 C CA . VAL A 1 207 ? -7.302 -1.046 0.970 1.00 92.62 207 VAL A CA 1
ATOM 1600 C C . VAL A 1 207 ? -8.014 -0.192 2.023 1.00 92.62 207 VAL A C 1
ATOM 1602 O O . VAL A 1 207 ? -8.986 0.494 1.698 1.00 92.62 207 VAL A O 1
ATOM 1605 N N . ALA A 1 208 ? -7.504 -0.155 3.257 1.00 93.69 208 ALA A N 1
ATOM 1606 C CA . ALA A 1 208 ? -8.029 0.697 4.321 1.00 93.69 208 ALA A CA 1
ATOM 1607 C C . ALA A 1 208 ? -7.976 2.187 3.944 1.00 93.69 208 ALA A C 1
ATOM 1609 O O . ALA A 1 208 ? -8.968 2.897 4.099 1.00 93.69 208 ALA A O 1
ATOM 1610 N N . ALA A 1 209 ? -6.863 2.658 3.372 1.00 93.94 209 ALA A N 1
ATOM 1611 C CA . ALA A 1 209 ? -6.731 4.034 2.894 1.00 93.94 209 ALA A CA 1
ATOM 1612 C C . ALA A 1 209 ? -7.794 4.386 1.833 1.00 93.94 209 ALA A C 1
ATOM 1614 O O . ALA A 1 209 ? -8.411 5.452 1.894 1.00 93.94 209 ALA A O 1
ATOM 1615 N N . LEU A 1 210 ? -8.068 3.484 0.885 1.00 93.06 210 LEU A N 1
ATOM 1616 C CA . LEU A 1 210 ? -9.138 3.677 -0.099 1.00 93.06 210 LEU A CA 1
ATOM 1617 C C . LEU A 1 210 ? -10.533 3.666 0.542 1.00 93.06 210 LEU A C 1
ATOM 1619 O O . LEU A 1 210 ? -11.383 4.463 0.144 1.00 93.06 210 LEU A O 1
ATOM 1623 N N . ALA A 1 211 ? -10.773 2.812 1.540 1.00 92.62 211 ALA A N 1
ATOM 1624 C CA . ALA A 1 211 ? -12.038 2.759 2.274 1.00 92.62 211 ALA A CA 1
ATOM 1625 C C . ALA A 1 211 ? -12.313 4.035 3.074 1.00 92.62 211 ALA A C 1
ATOM 1627 O O . ALA A 1 211 ? -13.430 4.560 3.040 1.00 92.62 211 ALA A O 1
ATOM 1628 N N . ILE A 1 212 ? -11.281 4.579 3.721 1.00 92.12 212 ILE A N 1
ATOM 1629 C CA . ILE A 1 212 ? -11.299 5.889 4.381 1.00 92.12 212 ILE A CA 1
ATOM 1630 C C . ILE A 1 212 ? -11.701 6.973 3.378 1.00 92.12 212 ILE A C 1
ATOM 1632 O O . ILE A 1 212 ? -12.647 7.724 3.629 1.00 92.12 212 ILE A O 1
ATOM 1636 N N . ALA A 1 213 ? -11.052 7.002 2.212 1.00 91.00 213 ALA A N 1
ATOM 1637 C CA . ALA A 1 213 ? -11.332 8.006 1.193 1.00 91.00 213 ALA A CA 1
ATOM 1638 C C . ALA A 1 213 ? -12.741 7.883 0.579 1.00 91.00 213 ALA A C 1
ATOM 1640 O O . ALA A 1 213 ? -13.440 8.881 0.403 1.00 91.00 213 ALA A O 1
ATOM 1641 N N . ALA A 1 214 ? -13.193 6.661 0.282 1.00 89.50 214 ALA A N 1
ATOM 1642 C CA . ALA A 1 214 ? -14.512 6.406 -0.299 1.00 89.50 214 ALA A CA 1
ATOM 1643 C C . ALA A 1 214 ? -15.662 6.698 0.680 1.00 89.50 214 ALA A C 1
ATOM 1645 O O . ALA A 1 214 ? -16.727 7.162 0.273 1.00 89.50 214 ALA A O 1
ATOM 1646 N N . THR A 1 215 ? -15.454 6.456 1.976 1.00 88.12 215 THR A N 1
ATOM 1647 C CA . THR A 1 215 ? -16.460 6.718 3.017 1.00 88.12 215 THR A CA 1
ATOM 1648 C C . THR A 1 215 ? -16.772 8.199 3.144 1.00 88.12 215 THR A C 1
ATOM 1650 O O . THR A 1 215 ? -17.914 8.585 3.378 1.00 88.12 215 THR A O 1
ATOM 1653 N N . ALA A 1 216 ? -15.770 9.048 2.953 1.00 75.56 216 ALA A N 1
ATOM 1654 C CA . ALA A 1 216 ? -15.942 10.467 3.172 1.00 75.56 216 ALA A CA 1
ATOM 1655 C C . ALA A 1 216 ? -16.693 11.212 2.060 1.00 75.56 216 ALA A C 1
ATOM 1657 O O . ALA A 1 216 ? -17.155 12.336 2.274 1.00 75.56 216 ALA A O 1
ATOM 1658 N N . LEU A 1 217 ? -16.812 10.599 0.883 1.00 80.69 217 LEU A N 1
ATOM 1659 C CA . LEU A 1 217 ? -17.438 11.189 -0.292 1.00 80.69 217 LEU A CA 1
ATOM 1660 C C . LEU A 1 217 ? -18.697 10.399 -0.652 1.00 80.69 217 LEU A C 1
ATOM 1662 O O . LEU A 1 217 ? -18.626 9.224 -1.012 1.00 80.69 217 LEU A O 1
ATOM 1666 N N . GLU A 1 218 ? -19.857 11.052 -0.580 1.00 80.06 218 GLU A N 1
ATOM 1667 C CA . GLU A 1 218 ? -21.144 10.402 -0.827 1.00 80.06 218 GLU A CA 1
ATOM 1668 C C . GLU A 1 218 ? -21.259 9.809 -2.233 1.00 80.06 218 GLU A C 1
ATOM 1670 O O . GLU A 1 218 ? -21.001 10.466 -3.251 1.00 80.06 218 GLU A O 1
ATOM 1675 N N . GLY A 1 219 ? -21.729 8.561 -2.260 1.00 82.88 219 GLY A N 1
ATOM 1676 C CA . GLY A 1 219 ? -21.924 7.798 -3.477 1.00 82.88 219 GLY A CA 1
ATOM 1677 C C . GLY A 1 219 ? -20.609 7.560 -4.191 1.00 82.88 219 GLY A C 1
ATOM 1678 O O . GLY A 1 219 ? -20.583 7.781 -5.385 1.00 82.88 219 GLY A O 1
ATOM 1679 N N . SER A 1 220 ? -19.553 7.185 -3.473 1.00 88.69 220 SER A N 1
ATOM 1680 C CA . SER A 1 220 ? -18.265 6.709 -3.987 1.00 88.69 220 SER A CA 1
ATOM 1681 C C . SER A 1 220 ? -18.221 5.182 -3.982 1.00 88.69 220 SER A C 1
ATOM 1683 O O . SER A 1 220 ? -18.948 4.525 -3.232 1.00 88.69 220 SER A O 1
ATOM 1685 N N . GLY A 1 221 ? -17.356 4.606 -4.814 1.00 89.81 221 GLY A N 1
ATOM 1686 C CA . GLY A 1 221 ? -17.207 3.159 -4.905 1.00 89.81 221 GLY A CA 1
ATOM 1687 C C . GLY A 1 221 ? -15.949 2.736 -5.651 1.00 89.81 221 GLY A C 1
ATOM 1688 O O . GLY A 1 221 ? -15.691 3.179 -6.770 1.00 89.81 221 GLY A O 1
ATOM 1689 N N . VAL A 1 222 ? -15.168 1.848 -5.048 1.00 91.81 222 VAL A N 1
ATOM 1690 C CA . VAL A 1 222 ? -13.916 1.349 -5.614 1.00 91.81 222 VAL A CA 1
ATOM 1691 C C . VAL A 1 222 ? -13.938 -0.171 -5.627 1.00 91.81 222 VAL A C 1
ATOM 1693 O O . VAL A 1 222 ? -14.244 -0.805 -4.623 1.00 91.81 222 VAL A O 1
ATOM 1696 N N . ARG A 1 223 ? -13.596 -0.760 -6.772 1.00 91.44 223 ARG A N 1
ATOM 1697 C CA . ARG A 1 223 ? -13.362 -2.200 -6.905 1.00 91.44 223 ARG A CA 1
ATOM 1698 C C . ARG A 1 223 ? -11.861 -2.456 -6.952 1.00 91.44 223 ARG A C 1
ATOM 1700 O O . ARG A 1 223 ? -11.205 -2.065 -7.919 1.00 91.44 223 ARG A O 1
ATOM 1707 N N . VAL A 1 224 ? -11.337 -3.110 -5.925 1.00 89.88 224 VAL A N 1
ATOM 1708 C CA . VAL A 1 224 ? -9.941 -3.541 -5.851 1.00 89.88 224 VAL A CA 1
ATOM 1709 C C . VAL A 1 224 ? -9.853 -4.973 -6.357 1.00 89.88 224 VAL A C 1
ATOM 1711 O O . VAL A 1 224 ? -10.546 -5.858 -5.861 1.00 89.88 224 VAL A O 1
ATOM 1714 N N . ILE A 1 225 ? -9.011 -5.194 -7.361 1.00 85.50 225 ILE A N 1
ATOM 1715 C CA . ILE A 1 225 ? -8.716 -6.532 -7.873 1.00 85.50 225 ILE A CA 1
ATOM 1716 C C . ILE A 1 225 ? -7.649 -7.138 -6.968 1.00 85.50 225 ILE A C 1
ATOM 1718 O O . ILE A 1 225 ? -6.502 -6.685 -7.010 1.00 85.50 225 ILE A O 1
ATOM 1722 N N . ALA A 1 226 ? -8.020 -8.125 -6.156 1.00 75.75 226 ALA A N 1
ATOM 1723 C CA . ALA A 1 226 ? -7.061 -8.927 -5.409 1.00 75.75 226 ALA A CA 1
ATOM 1724 C C . ALA A 1 226 ? -6.770 -10.222 -6.188 1.00 75.75 226 ALA A C 1
ATOM 1726 O O . ALA A 1 226 ? -7.610 -10.727 -6.936 1.00 75.75 226 ALA A O 1
ATOM 1727 N N . GLY A 1 227 ? -5.533 -10.707 -6.100 1.00 66.25 227 GLY A N 1
ATOM 1728 C CA . GLY A 1 227 ? -5.083 -11.878 -6.841 1.00 66.25 227 GLY A CA 1
ATOM 1729 C C . GLY A 1 227 ? -5.646 -13.222 -6.364 1.00 66.25 227 GLY A C 1
ATOM 1730 O O . GLY A 1 227 ? -6.372 -13.291 -5.374 1.00 66.25 227 GLY A O 1
ATOM 1731 N N . GLU A 1 228 ? -5.334 -14.309 -7.085 1.00 50.84 228 GLU A N 1
ATOM 1732 C CA . GLU A 1 228 ? -5.689 -15.670 -6.654 1.00 50.84 228 GLU A CA 1
ATOM 1733 C C . GLU A 1 228 ? -4.971 -16.032 -5.351 1.00 50.84 228 GLU A C 1
ATOM 1735 O O . GLU A 1 228 ? -3.755 -16.152 -5.319 1.00 50.84 228 GLU A O 1
ATOM 1740 N N . GLY A 1 229 ? -5.736 -16.271 -4.289 1.00 50.22 229 GLY A N 1
ATOM 1741 C CA . GLY A 1 229 ? -5.195 -16.820 -3.053 1.00 50.22 229 GLY A CA 1
ATOM 1742 C C . GLY A 1 229 ? -6.230 -16.822 -1.944 1.00 50.22 229 GLY A C 1
ATOM 1743 O O . GLY A 1 229 ? -6.425 -15.802 -1.304 1.00 50.22 229 GLY A O 1
ATOM 1744 N N . GLY A 1 230 ? -6.910 -17.960 -1.764 1.00 42.97 230 GLY A N 1
ATOM 1745 C CA . GLY A 1 230 ? -7.329 -18.551 -0.478 1.00 42.97 230 GLY A CA 1
ATOM 1746 C C . GLY A 1 230 ? -8.105 -17.766 0.593 1.00 42.97 230 GLY A C 1
ATOM 1747 O O . GLY A 1 230 ? -8.587 -18.392 1.532 1.00 42.97 230 GLY A O 1
ATOM 1748 N N . ALA A 1 231 ? -8.279 -16.455 0.506 1.00 51.38 231 ALA A N 1
ATOM 1749 C CA . ALA A 1 231 ? -8.915 -15.653 1.534 1.00 51.38 231 ALA A CA 1
ATOM 1750 C C . ALA A 1 231 ? -10.435 -15.660 1.330 1.00 51.38 231 ALA A C 1
ATOM 1752 O O . ALA A 1 231 ? -11.034 -14.703 0.851 1.00 51.38 231 ALA A O 1
ATOM 1753 N N . ALA A 1 232 ? -11.090 -16.754 1.730 1.00 56.94 232 ALA A N 1
ATOM 1754 C CA . ALA A 1 232 ? -12.541 -16.745 1.946 1.00 56.94 232 ALA A CA 1
ATOM 1755 C C . ALA A 1 232 ? -12.959 -15.748 3.053 1.00 56.94 232 ALA A C 1
ATOM 1757 O O . ALA A 1 232 ? -14.150 -15.544 3.282 1.00 56.94 232 ALA A O 1
ATOM 1758 N N . GLN A 1 233 ? -11.986 -15.159 3.755 1.00 68.88 233 GLN A N 1
ATOM 1759 C CA . GLN A 1 233 ? -12.147 -14.222 4.856 1.00 68.88 233 GLN A CA 1
ATOM 1760 C C . GLN A 1 233 ? -11.232 -13.020 4.638 1.00 68.88 233 GLN A C 1
ATOM 1762 O O . GLN A 1 233 ? -10.111 -13.163 4.152 1.00 68.88 233 GLN A O 1
ATOM 1767 N N . LEU A 1 234 ? -11.721 -11.836 4.995 1.00 75.06 234 LEU A N 1
ATOM 1768 C CA . LEU A 1 234 ? -10.922 -10.622 4.977 1.00 75.06 234 LEU A CA 1
ATOM 1769 C C . LEU A 1 234 ? -9.805 -10.708 6.037 1.00 75.06 234 LEU A C 1
ATOM 1771 O O . LEU A 1 234 ? -10.031 -11.272 7.107 1.00 75.06 234 LEU A O 1
ATOM 1775 N N . PRO A 1 235 ? -8.622 -10.124 5.777 1.00 82.06 235 PRO A N 1
ATOM 1776 C CA . PRO A 1 235 ? -7.615 -9.894 6.807 1.00 82.06 235 PRO A CA 1
ATOM 1777 C C . PRO A 1 235 ? -8.203 -9.178 8.031 1.00 82.06 235 PRO A C 1
ATOM 1779 O O . PRO A 1 235 ? -9.103 -8.348 7.889 1.00 82.06 235 PRO A O 1
ATOM 1782 N N . GLU A 1 236 ? -7.643 -9.438 9.214 1.00 87.06 236 GLU A N 1
ATOM 1783 C CA . GLU A 1 236 ? -8.167 -8.964 10.506 1.00 87.06 236 GLU A CA 1
ATOM 1784 C C . GLU A 1 236 ? -8.378 -7.442 10.564 1.00 87.06 236 GLU A C 1
ATOM 1786 O O . GLU A 1 236 ? -9.391 -6.973 11.084 1.00 87.06 236 GLU A O 1
ATOM 1791 N N . LEU A 1 237 ? -7.484 -6.654 9.953 1.00 90.19 237 LEU A N 1
ATOM 1792 C CA . LEU A 1 237 ? -7.662 -5.204 9.810 1.00 90.19 237 LEU A CA 1
ATOM 1793 C C . LEU A 1 237 ? -8.970 -4.851 9.085 1.00 90.19 237 LEU A C 1
ATOM 1795 O O . LEU A 1 237 ? -9.713 -3.980 9.532 1.00 90.19 237 LEU A O 1
ATOM 1799 N N . LEU A 1 238 ? -9.233 -5.487 7.942 1.00 91.00 238 LEU A N 1
ATOM 1800 C CA . LEU A 1 238 ? -10.385 -5.165 7.100 1.00 91.00 238 LEU A CA 1
ATOM 1801 C C . LEU A 1 238 ? -11.692 -5.641 7.742 1.00 91.00 238 LEU A C 1
ATOM 1803 O O . LEU A 1 238 ? -12.687 -4.925 7.661 1.00 91.00 238 LEU A O 1
ATOM 1807 N N . ASP A 1 239 ? -11.665 -6.784 8.429 1.00 89.62 239 ASP A N 1
ATOM 1808 C CA . ASP A 1 239 ? -12.787 -7.264 9.244 1.00 89.62 239 ASP A CA 1
ATOM 1809 C C . ASP A 1 239 ? -13.084 -6.301 10.408 1.00 89.62 239 ASP A C 1
ATOM 1811 O O . ASP A 1 239 ? -14.224 -5.891 10.623 1.00 89.62 239 ASP A O 1
ATOM 1815 N N . THR A 1 240 ? -12.039 -5.814 11.087 1.00 91.81 240 THR A N 1
ATOM 1816 C CA . THR A 1 240 ? -12.171 -4.803 12.148 1.00 91.81 240 THR A CA 1
ATOM 1817 C C . THR A 1 240 ? -12.782 -3.508 11.609 1.00 91.81 240 THR A C 1
ATOM 1819 O O . THR A 1 240 ? -13.706 -2.961 12.211 1.00 91.81 240 THR A O 1
ATOM 1822 N N . LEU A 1 241 ? -12.323 -3.019 10.451 1.00 92.94 241 LEU A N 1
ATOM 1823 C CA . LEU A 1 241 ? -12.897 -1.837 9.797 1.00 92.94 241 LEU A CA 1
ATOM 1824 C C . LEU A 1 241 ? -14.364 -2.057 9.410 1.00 92.94 241 LEU A C 1
ATOM 1826 O O . LEU A 1 241 ? -15.191 -1.161 9.599 1.00 92.94 241 LEU A O 1
ATOM 1830 N N . GLN A 1 242 ? -14.706 -3.245 8.909 1.00 92.19 242 GLN A N 1
ATOM 1831 C CA . GLN A 1 242 ? -16.090 -3.615 8.623 1.00 92.19 242 GLN A CA 1
ATOM 1832 C C . GLN A 1 242 ? -16.946 -3.578 9.900 1.00 92.19 242 GLN A C 1
ATOM 1834 O O . GLN A 1 242 ? -18.048 -3.030 9.876 1.00 92.19 242 GLN A O 1
ATOM 1839 N N . GLY A 1 243 ? -16.415 -4.056 11.030 1.00 89.19 243 GLY A N 1
ATOM 1840 C CA . GLY A 1 243 ? -17.051 -3.975 12.348 1.00 89.19 243 GLY A CA 1
ATOM 1841 C C . GLY A 1 243 ? -17.253 -2.546 12.872 1.00 89.19 243 GLY A C 1
ATOM 1842 O O . GLY A 1 243 ? -18.254 -2.277 13.532 1.00 89.19 243 GLY A O 1
ATOM 1843 N N . ILE A 1 244 ? -16.359 -1.609 12.531 1.00 90.31 244 ILE A N 1
ATOM 1844 C CA . ILE A 1 244 ? -16.530 -0.165 12.808 1.00 90.31 244 ILE A CA 1
ATOM 1845 C C . ILE A 1 244 ? -17.667 0.436 11.960 1.00 90.31 244 ILE A C 1
ATOM 1847 O O . ILE A 1 244 ? -18.241 1.463 12.316 1.00 90.31 244 ILE A O 1
ATOM 1851 N N . GLY A 1 245 ? -18.017 -0.205 10.843 1.00 90.00 245 GLY A N 1
ATOM 1852 C CA . GLY A 1 245 ? -19.084 0.221 9.942 1.00 90.00 245 GLY A CA 1
ATOM 1853 C C . GLY A 1 245 ? -18.599 0.659 8.566 1.00 90.00 245 GLY A C 1
ATOM 1854 O O . GLY A 1 245 ? -19.401 1.198 7.805 1.00 90.00 245 GLY A O 1
ATOM 1855 N N . TYR A 1 246 ? -17.324 0.442 8.218 1.00 93.19 246 TYR A N 1
ATOM 1856 C CA . TYR A 1 246 ? -16.842 0.658 6.854 1.00 93.19 246 TYR A CA 1
ATOM 1857 C C . TYR A 1 246 ? -17.477 -0.336 5.880 1.00 93.19 246 TYR A C 1
ATOM 1859 O O . TYR A 1 246 ? -17.625 -1.523 6.162 1.00 93.19 246 TYR A O 1
ATOM 1867 N N . ASN A 1 247 ? -17.824 0.148 4.690 1.00 92.44 247 ASN A N 1
ATOM 1868 C CA . ASN A 1 247 ? -18.446 -0.662 3.654 1.00 92.44 247 ASN A CA 1
ATOM 1869 C C . ASN A 1 247 ? -17.367 -1.351 2.809 1.00 92.44 247 ASN A C 1
ATOM 1871 O O . ASN A 1 247 ? -17.008 -0.868 1.733 1.00 92.44 247 ASN A O 1
ATOM 1875 N N . ILE A 1 248 ? -16.823 -2.444 3.344 1.00 92.00 248 ILE A N 1
ATOM 1876 C CA . ILE A 1 248 ? -15.818 -3.297 2.704 1.00 92.00 248 ILE A CA 1
ATOM 1877 C C . ILE A 1 248 ? -16.423 -4.693 2.573 1.00 92.00 248 ILE A C 1
ATOM 1879 O O . ILE A 1 248 ? -16.896 -5.263 3.554 1.00 92.00 248 ILE A O 1
ATOM 1883 N N . MET A 1 249 ? -16.446 -5.236 1.360 1.00 89.06 249 MET A N 1
ATOM 1884 C CA . MET A 1 249 ? -17.039 -6.540 1.067 1.00 89.06 249 MET A CA 1
ATOM 1885 C C . MET A 1 249 ? -16.136 -7.337 0.138 1.00 89.06 249 MET A C 1
ATOM 1887 O O . MET A 1 249 ? -15.572 -6.792 -0.809 1.00 89.06 249 MET A O 1
ATOM 1891 N N . LEU A 1 250 ? -16.036 -8.640 0.376 1.00 86.69 250 LEU A N 1
ATOM 1892 C CA . LEU A 1 250 ? -15.346 -9.561 -0.519 1.00 86.69 250 LEU A CA 1
ATOM 1893 C C . LEU A 1 250 ? -16.355 -10.138 -1.526 1.00 86.69 250 LEU A C 1
ATOM 1895 O O . LEU A 1 250 ? -17.322 -10.791 -1.136 1.00 86.69 250 LEU A O 1
ATOM 1899 N N . GLU A 1 251 ? -16.153 -9.883 -2.821 1.00 82.56 251 GLU A N 1
ATOM 1900 C CA . GLU A 1 251 ? -16.977 -10.406 -3.918 1.00 82.56 251 GLU A CA 1
ATOM 1901 C C . GLU A 1 251 ? -16.138 -11.343 -4.798 1.00 82.56 251 GLU A C 1
ATOM 1903 O O . GLU A 1 251 ? -15.431 -10.931 -5.722 1.00 82.56 251 GLU A O 1
ATOM 1908 N N . GLY A 1 252 ? -16.212 -12.643 -4.508 1.00 78.62 252 GLY A N 1
ATOM 1909 C CA . GLY A 1 252 ? -15.413 -13.653 -5.197 1.00 78.62 252 GLY A CA 1
ATOM 1910 C C . GLY A 1 252 ? -13.922 -13.480 -4.904 1.00 78.62 252 GLY A C 1
ATOM 1911 O O . GLY A 1 252 ? -13.439 -13.985 -3.900 1.00 78.62 252 GLY A O 1
ATOM 1912 N N . ARG A 1 253 ? -13.205 -12.792 -5.798 1.00 78.38 253 ARG A N 1
ATOM 1913 C CA . ARG A 1 253 ? -11.763 -12.492 -5.680 1.00 78.38 253 ARG A CA 1
ATOM 1914 C C . ARG A 1 253 ? -11.465 -11.000 -5.536 1.00 78.38 253 ARG A C 1
ATOM 1916 O O . ARG A 1 253 ? -10.317 -10.625 -5.350 1.00 78.38 253 ARG A O 1
ATOM 1923 N N . ASP A 1 254 ? -12.483 -10.153 -5.628 1.00 85.19 254 ASP A N 1
ATOM 1924 C CA . ASP A 1 254 ? -12.313 -8.707 -5.580 1.00 85.19 254 ASP A CA 1
ATOM 1925 C C . ASP A 1 254 ? -12.791 -8.153 -4.238 1.00 85.19 254 ASP A C 1
ATOM 1927 O O . ASP A 1 254 ? -13.704 -8.692 -3.610 1.00 85.19 254 ASP A O 1
ATOM 1931 N N . ILE A 1 255 ? -12.196 -7.038 -3.822 1.00 89.38 255 ILE A N 1
ATOM 1932 C CA . ILE A 1 255 ? -12.645 -6.278 -2.658 1.00 89.38 255 ILE A CA 1
ATOM 1933 C C . ILE A 1 255 ? -13.450 -5.085 -3.168 1.00 89.38 255 ILE A C 1
ATOM 1935 O O . ILE A 1 255 ? -12.948 -4.232 -3.905 1.00 89.38 255 ILE A O 1
ATOM 1939 N N . LEU A 1 256 ? -14.718 -5.028 -2.780 1.00 90.00 256 LEU A N 1
ATOM 1940 C CA . LEU A 1 256 ? -15.595 -3.897 -3.022 1.00 90.00 256 LEU A CA 1
ATOM 1941 C C . LEU A 1 256 ? -15.542 -2.947 -1.836 1.00 90.00 256 LEU A C 1
ATOM 1943 O O . LEU A 1 256 ? -15.791 -3.334 -0.697 1.00 90.00 256 LEU A O 1
ATOM 1947 N N . ILE A 1 257 ? -15.266 -1.688 -2.134 1.00 92.94 257 ILE A N 1
ATOM 1948 C CA . ILE A 1 257 ? -15.290 -0.586 -1.187 1.00 92.94 257 ILE A CA 1
ATOM 1949 C C . ILE A 1 257 ? -16.412 0.350 -1.617 1.00 92.94 257 ILE A C 1
ATOM 1951 O O . ILE A 1 257 ? -16.441 0.800 -2.763 1.00 92.94 257 ILE A O 1
ATOM 1955 N N . GLY A 1 258 ? -17.324 0.670 -0.709 1.00 88.62 258 GLY A N 1
ATOM 1956 C CA . GLY A 1 258 ? -18.387 1.643 -0.942 1.00 88.62 258 GLY A CA 1
ATOM 1957 C C . GLY A 1 258 ? -18.343 2.806 0.040 1.00 88.62 258 GLY A C 1
ATOM 1958 O O . GLY A 1 258 ? -17.583 2.808 1.007 1.00 88.62 258 GLY A O 1
ATOM 1959 N N . THR A 1 259 ? -19.214 3.790 -0.178 1.00 88.00 259 THR A N 1
ATOM 1960 C CA . THR A 1 259 ? -19.531 4.766 0.869 1.00 88.00 259 THR A CA 1
ATOM 1961 C C . THR A 1 259 ? -20.121 4.043 2.077 1.00 88.00 259 THR A C 1
ATOM 1963 O O . THR A 1 259 ? -21.020 3.207 1.936 1.00 88.00 259 THR A O 1
ATOM 1966 N N . ALA A 1 260 ? -19.612 4.386 3.255 1.00 86.25 260 ALA A N 1
ATOM 1967 C CA . ALA A 1 260 ? -20.046 3.840 4.524 1.00 86.25 260 ALA A CA 1
ATOM 1968 C C . ALA A 1 260 ? -20.779 4.899 5.356 1.00 86.25 260 ALA A C 1
ATOM 1970 O O . ALA A 1 260 ? -20.479 6.090 5.268 1.00 86.25 260 ALA A O 1
ATOM 1971 N N . ALA A 1 261 ? -21.735 4.461 6.171 1.00 84.81 261 ALA A N 1
ATOM 1972 C CA . ALA A 1 261 ? -22.395 5.304 7.158 1.00 84.81 261 ALA A CA 1
ATOM 1973 C C . ALA A 1 261 ? -21.839 4.935 8.534 1.00 84.81 261 ALA A C 1
ATOM 1975 O O . ALA A 1 261 ? -22.340 4.019 9.183 1.00 84.81 261 ALA A O 1
ATOM 1976 N N . LEU A 1 262 ? -20.765 5.617 8.933 1.00 86.69 262 LEU A N 1
ATOM 1977 C CA . LEU A 1 262 ? -20.140 5.385 10.232 1.00 86.69 262 LEU A CA 1
ATOM 1978 C C . LEU A 1 262 ? -21.101 5.796 11.360 1.00 86.69 262 LEU A C 1
ATOM 1980 O O . LEU A 1 262 ? -21.817 6.791 11.204 1.00 86.69 262 LEU A O 1
ATOM 1984 N N . PRO A 1 263 ? -21.133 5.052 12.476 1.00 84.81 263 PRO A N 1
ATOM 1985 C CA . PRO A 1 263 ? -21.987 5.384 13.606 1.00 84.81 263 PRO A CA 1
ATOM 1986 C C . PRO A 1 263 ? -21.573 6.718 14.251 1.00 84.81 263 PRO A C 1
ATOM 1988 O O . PRO A 1 263 ? -20.432 7.158 14.150 1.00 84.81 263 PRO A O 1
ATOM 1991 N N . ASP A 1 264 ? -22.511 7.357 14.952 1.00 85.81 264 ASP A N 1
ATOM 1992 C CA . ASP A 1 264 ? -22.266 8.584 15.732 1.00 85.81 264 ASP A CA 1
ATOM 1993 C C . ASP A 1 264 ? -21.985 8.256 17.225 1.00 85.81 264 ASP A C 1
ATOM 1995 O O . ASP A 1 264 ? -22.074 9.124 18.096 1.00 85.81 264 ASP A O 1
ATOM 1999 N N . GLU A 1 265 ? -21.665 6.994 17.537 1.00 86.88 265 GLU A N 1
ATOM 2000 C CA . GLU A 1 265 ? -21.489 6.467 18.898 1.00 86.88 265 GLU A CA 1
ATOM 2001 C C . GLU A 1 265 ? -20.011 6.275 19.274 1.00 86.88 265 GLU A C 1
ATOM 2003 O O . GLU A 1 265 ? -19.117 6.286 18.425 1.00 86.88 265 GLU A O 1
ATOM 2008 N N . ARG A 1 266 ? -19.746 6.111 20.576 1.00 90.44 266 ARG A N 1
ATOM 2009 C CA . ARG A 1 266 ? -18.416 5.750 21.076 1.00 90.44 266 ARG A CA 1
ATOM 2010 C C . ARG A 1 266 ? -18.235 4.237 20.980 1.00 90.44 266 ARG A C 1
ATOM 2012 O O . ARG A 1 266 ? -19.027 3.491 21.550 1.00 90.44 266 ARG A O 1
ATOM 2019 N N . LEU A 1 267 ? -17.197 3.802 20.278 1.00 91.75 267 LEU A N 1
ATOM 2020 C CA . LEU A 1 267 ? -16.874 2.400 20.037 1.00 91.75 267 LEU A CA 1
ATOM 2021 C C . LEU A 1 267 ? -15.571 2.043 20.742 1.00 91.75 267 LEU A C 1
ATOM 2023 O O . LEU A 1 267 ? -14.578 2.748 20.602 1.00 91.75 267 LEU A O 1
ATOM 2027 N N . ALA A 1 268 ? -15.574 0.923 21.461 1.00 91.94 268 ALA A N 1
ATOM 2028 C CA . ALA A 1 268 ? -14.376 0.370 22.076 1.00 91.94 268 ALA A CA 1
ATOM 2029 C C . ALA A 1 268 ? -13.908 -0.852 21.284 1.00 91.94 268 ALA A C 1
ATOM 2031 O O . ALA A 1 268 ? -14.629 -1.845 21.175 1.00 91.94 268 ALA A O 1
ATOM 2032 N N . LEU A 1 269 ? -12.693 -0.775 20.752 1.00 91.94 269 LEU A N 1
ATOM 2033 C CA . LEU A 1 269 ? -12.020 -1.856 20.051 1.00 91.94 269 LEU A CA 1
ATOM 2034 C C . LEU A 1 269 ? -10.927 -2.434 20.935 1.00 91.94 269 LEU A C 1
ATOM 2036 O O . LEU A 1 269 ? -10.112 -1.706 21.498 1.00 91.94 269 LEU A O 1
ATOM 2040 N N . ASN A 1 270 ? -10.888 -3.757 21.018 1.00 91.19 270 ASN A N 1
ATOM 2041 C CA . ASN A 1 270 ? -9.822 -4.470 21.699 1.00 91.19 270 ASN A CA 1
ATOM 2042 C C . ASN A 1 270 ? -8.994 -5.217 20.659 1.00 91.19 270 ASN A C 1
ATOM 2044 O O . ASN A 1 270 ? -9.475 -6.199 20.100 1.00 91.19 270 ASN A O 1
ATOM 2048 N N . VAL A 1 271 ? -7.778 -4.741 20.403 1.00 88.56 271 VAL A N 1
ATOM 2049 C CA . VAL A 1 271 ? -6.872 -5.330 19.414 1.00 88.56 271 VAL A CA 1
ATOM 2050 C C . VAL A 1 271 ? -6.048 -6.424 20.101 1.00 88.56 271 VAL A C 1
ATOM 2052 O O . VAL A 1 271 ? -5.291 -6.119 21.030 1.00 88.56 271 VAL A O 1
ATOM 2055 N N . PRO A 1 272 ? -6.177 -7.702 19.700 1.00 84.44 272 PRO A N 1
ATOM 2056 C CA . PRO A 1 272 ? -5.402 -8.785 20.297 1.00 84.44 272 PRO A CA 1
ATOM 2057 C C . PRO A 1 272 ? -3.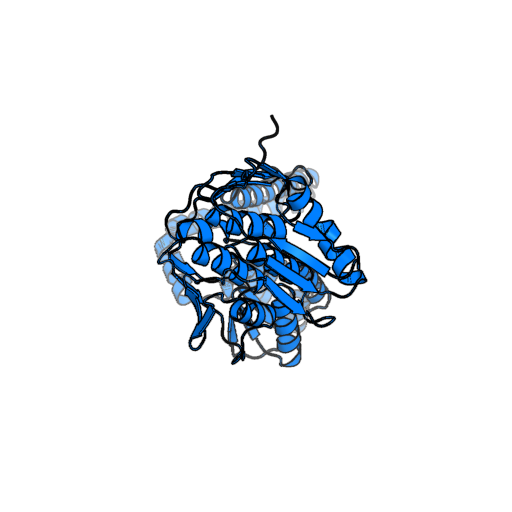892 -8.594 20.106 1.00 84.44 272 PRO A C 1
ATOM 2059 O O . PRO A 1 272 ? -3.437 -8.034 19.111 1.00 84.44 272 PRO A O 1
ATOM 2062 N N . VAL A 1 273 ? -3.078 -9.102 21.030 1.00 80.06 273 VAL A N 1
ATOM 2063 C CA . VAL A 1 273 ? -1.614 -9.001 20.907 1.00 80.06 273 VAL A CA 1
ATOM 2064 C C . VAL A 1 273 ? -1.138 -9.763 19.669 1.00 80.06 273 VAL A C 1
ATOM 2066 O O . VAL A 1 273 ? -1.418 -10.951 19.534 1.00 80.06 273 VAL A O 1
ATOM 2069 N N . GLY A 1 274 ? -0.393 -9.084 18.795 1.00 78.75 274 GLY A N 1
ATOM 2070 C CA . GLY A 1 274 ? 0.156 -9.675 17.570 1.00 78.75 274 GLY A CA 1
ATOM 2071 C C . GLY A 1 274 ? -0.845 -9.840 16.422 1.00 78.75 274 GLY A C 1
ATOM 2072 O O . GLY A 1 274 ? -0.473 -10.420 15.411 1.00 78.75 274 GLY A O 1
ATOM 2073 N N . SER A 1 275 ? -2.074 -9.335 16.567 1.00 84.38 275 SER A N 1
ATOM 2074 C CA . SER A 1 275 ? -3.076 -9.319 15.486 1.00 84.38 275 SER A CA 1
ATOM 2075 C C . SER A 1 275 ? -2.730 -8.342 14.365 1.00 84.38 275 SER A C 1
ATOM 2077 O O . SER A 1 275 ? -2.905 -8.644 13.190 1.00 84.38 275 SER A O 1
ATOM 2079 N N . LEU A 1 276 ? -2.244 -7.154 14.737 1.00 88.19 276 LEU A N 1
ATOM 2080 C CA . LEU A 1 276 ? -2.014 -6.049 13.817 1.00 88.19 276 LEU A CA 1
ATOM 2081 C C . LEU A 1 276 ? -0.571 -5.566 13.870 1.00 88.19 276 LEU A C 1
ATOM 2083 O O . LEU A 1 276 ? 0.039 -5.467 14.939 1.00 88.19 276 LEU A O 1
ATOM 2087 N N . THR A 1 277 ? -0.054 -5.189 12.705 1.00 90.31 277 THR A N 1
ATOM 2088 C CA . THR A 1 277 ? 1.232 -4.498 12.589 1.00 90.31 277 THR A CA 1
ATOM 2089 C C . THR A 1 277 ? 1.106 -3.022 12.979 1.00 90.31 277 THR A C 1
ATOM 2091 O O . THR A 1 277 ? 0.009 -2.452 13.015 1.00 90.31 277 THR A O 1
ATOM 2094 N N . ASP A 1 278 ? 2.241 -2.362 13.237 1.00 91.38 278 ASP A N 1
ATOM 2095 C CA . ASP A 1 278 ? 2.277 -0.919 13.507 1.00 91.38 278 ASP A CA 1
ATOM 2096 C C . ASP A 1 278 ? 1.587 -0.121 12.367 1.00 91.38 278 ASP A C 1
ATOM 2098 O O . ASP A 1 278 ? 0.827 0.807 12.643 1.00 91.38 278 ASP A O 1
ATOM 2102 N N . ASP A 1 279 ? 1.784 -0.505 11.095 1.00 91.69 279 ASP A N 1
ATOM 2103 C CA . ASP A 1 279 ? 1.171 0.147 9.920 1.00 91.69 279 ASP A CA 1
ATOM 2104 C C . ASP A 1 279 ? -0.352 -0.052 9.858 1.00 91.69 279 ASP A C 1
ATOM 2106 O O . ASP A 1 279 ? -1.103 0.887 9.582 1.00 91.69 279 ASP A O 1
ATOM 2110 N N . GLN A 1 280 ? -0.823 -1.265 10.153 1.00 92.69 280 GLN A N 1
ATOM 2111 C CA . GLN A 1 280 ? -2.251 -1.583 10.186 1.00 92.69 280 GLN A CA 1
ATOM 2112 C C . GLN A 1 280 ? -2.963 -0.846 11.331 1.00 92.69 280 GLN A C 1
ATOM 2114 O O . GLN A 1 280 ? -4.075 -0.348 11.154 1.00 92.69 280 GLN A O 1
ATOM 2119 N N . CYS A 1 281 ? -2.307 -0.691 12.485 1.00 94.31 281 CYS A N 1
ATOM 2120 C CA . CYS A 1 281 ? -2.850 0.097 13.588 1.00 94.31 281 CYS A CA 1
ATOM 2121 C C . CYS A 1 281 ? -2.939 1.593 13.246 1.00 94.31 281 CYS A C 1
ATOM 2123 O O . CYS A 1 281 ? -3.914 2.247 13.620 1.00 94.31 281 CYS A O 1
ATOM 2125 N N . LEU A 1 282 ? -1.973 2.148 12.504 1.00 95.31 282 LEU A N 1
ATOM 2126 C CA . LEU A 1 282 ? -2.085 3.521 11.995 1.00 95.31 282 LEU A CA 1
ATOM 2127 C C . LEU A 1 282 ? -3.297 3.679 11.069 1.00 95.31 282 LEU A C 1
ATOM 2129 O O . LEU A 1 282 ? -3.980 4.701 11.140 1.00 95.31 282 LEU A O 1
ATOM 2133 N N . ALA A 1 283 ? -3.602 2.675 10.239 1.00 94.75 283 ALA A N 1
ATOM 2134 C CA . ALA A 1 283 ? -4.793 2.690 9.391 1.00 94.75 283 ALA A CA 1
ATOM 2135 C C . ALA A 1 283 ? -6.098 2.659 10.205 1.00 94.75 283 ALA A C 1
ATOM 2137 O O . ALA A 1 283 ? -7.029 3.391 9.870 1.00 94.75 283 ALA A O 1
ATOM 2138 N N . LEU A 1 284 ? -6.155 1.894 11.303 1.00 94.19 284 LEU A N 1
ATOM 2139 C CA . LEU A 1 284 ? -7.289 1.938 12.239 1.00 94.19 284 LEU A CA 1
ATOM 2140 C C . LEU A 1 284 ? -7.462 3.319 12.878 1.00 94.19 284 LEU A C 1
ATOM 2142 O O . LEU A 1 284 ? -8.578 3.831 12.953 1.00 94.19 284 LEU A O 1
ATOM 2146 N N . VAL A 1 285 ? -6.366 3.949 13.307 1.00 94.81 285 VAL A N 1
ATOM 2147 C CA . VAL A 1 285 ? -6.412 5.311 13.857 1.00 94.81 285 VAL A CA 1
ATOM 2148 C C . VAL A 1 285 ? -6.902 6.297 12.796 1.00 94.81 285 VAL A C 1
ATOM 2150 O O . VAL A 1 285 ? -7.787 7.101 13.071 1.00 94.81 285 VAL A O 1
ATOM 2153 N N . ALA A 1 286 ? -6.402 6.203 11.561 1.00 94.19 286 ALA A N 1
ATOM 2154 C CA . ALA A 1 286 ? -6.859 7.035 10.448 1.00 94.19 286 ALA A CA 1
ATOM 2155 C C . ALA A 1 286 ? -8.360 6.872 10.167 1.00 94.19 286 ALA A C 1
ATOM 2157 O O . ALA A 1 286 ? -9.049 7.847 9.865 1.00 94.19 286 ALA A O 1
ATOM 2158 N N . ALA A 1 287 ? -8.872 5.649 10.299 1.00 92.12 287 ALA A N 1
ATOM 2159 C CA . ALA A 1 287 ? -10.287 5.351 10.159 1.00 92.12 287 ALA A CA 1
ATOM 2160 C C . ALA A 1 287 ? -11.131 6.005 11.271 1.00 92.12 287 ALA A C 1
ATOM 2162 O O . ALA A 1 287 ? -12.167 6.610 10.997 1.00 92.12 287 ALA A O 1
ATOM 2163 N N . GLY A 1 288 ? -10.651 5.989 12.517 1.00 90.44 288 GLY A N 1
ATOM 2164 C CA . GLY A 1 288 ? -11.307 6.673 13.639 1.00 90.44 288 GLY A CA 1
ATOM 2165 C C . GLY A 1 288 ? -11.430 8.195 13.470 1.00 90.44 288 GLY A C 1
ATOM 2166 O O . GLY A 1 288 ? -12.336 8.802 14.033 1.00 90.44 288 GLY A O 1
ATOM 2167 N N . LEU A 1 289 ? -10.565 8.821 12.663 1.00 90.38 289 LEU A N 1
ATOM 2168 C CA . LEU A 1 289 ? -10.609 10.264 12.389 1.00 90.38 289 LEU A CA 1
ATOM 2169 C C . LEU A 1 289 ? -11.742 10.675 11.432 1.00 90.38 289 LEU A C 1
ATOM 2171 O O . LEU A 1 289 ? -12.028 11.870 11.292 1.00 90.38 289 LEU A O 1
ATOM 2175 N N . VAL A 1 290 ? -12.386 9.720 10.757 1.00 87.44 290 VAL A N 1
ATOM 2176 C CA . VAL A 1 290 ? -13.509 9.972 9.845 1.00 87.44 290 VAL A CA 1
ATOM 2177 C C . VAL A 1 290 ? -14.843 9.755 10.566 1.00 87.44 290 VAL A C 1
ATOM 2179 O O . VAL A 1 290 ? -14.980 8.892 11.427 1.00 87.44 290 VAL A O 1
ATOM 2182 N N . GLY A 1 291 ? -15.861 10.538 10.198 1.00 80.62 291 GLY A N 1
ATOM 2183 C CA . GLY A 1 291 ? -17.196 10.457 10.805 1.00 80.62 291 GLY A CA 1
ATOM 2184 C C . GLY A 1 291 ? -17.302 11.250 12.109 1.00 80.62 291 GLY A C 1
ATOM 2185 O O . GLY A 1 291 ? -16.519 12.166 12.338 1.00 80.62 291 GLY A O 1
ATOM 2186 N N . ARG A 1 292 ? -18.302 10.950 12.947 1.00 83.50 292 ARG A N 1
ATOM 2187 C CA . ARG A 1 292 ? -18.528 11.638 14.240 1.00 83.50 292 ARG A CA 1
ATOM 2188 C C . ARG A 1 292 ? -18.347 10.737 15.463 1.00 83.50 292 ARG A C 1
ATOM 2190 O O . ARG A 1 292 ? -18.529 11.217 16.583 1.00 83.50 292 ARG A O 1
ATOM 2197 N N . GLN A 1 293 ? -18.017 9.469 15.244 1.00 87.06 293 GLN A N 1
ATOM 2198 C CA . GLN A 1 293 ? -17.707 8.503 16.293 1.00 87.06 293 GLN A CA 1
ATOM 2199 C C . GLN A 1 293 ? -16.495 8.916 17.127 1.00 87.06 293 GLN A C 1
ATOM 2201 O O . GLN A 1 293 ? -15.654 9.708 16.700 1.00 87.06 293 GLN A O 1
ATOM 2206 N N . VAL A 1 294 ? -16.401 8.323 18.313 1.00 90.81 294 VAL A N 1
ATOM 2207 C CA . VAL A 1 294 ? -15.173 8.301 19.113 1.00 90.81 294 VAL A CA 1
ATOM 2208 C C . VAL A 1 294 ? -14.727 6.851 19.203 1.00 90.81 294 VAL A C 1
ATOM 2210 O O . VAL A 1 294 ? -15.514 5.995 19.600 1.00 90.81 294 VAL A O 1
ATOM 2213 N N . LEU A 1 295 ? -13.496 6.573 18.800 1.00 93.38 295 LEU A N 1
ATOM 2214 C CA . LEU A 1 295 ? -12.935 5.236 18.753 1.00 93.38 295 LEU A CA 1
ATOM 2215 C C . LEU A 1 295 ? -11.884 5.076 19.850 1.00 93.38 295 LEU A C 1
ATOM 2217 O O . LEU A 1 295 ? -10.838 5.720 19.806 1.00 93.38 295 LEU A O 1
ATOM 2221 N N . ASP A 1 296 ? -12.161 4.195 20.803 1.00 94.06 296 ASP A N 1
ATOM 2222 C CA . ASP A 1 296 ? -11.216 3.783 21.835 1.00 94.06 296 ASP A CA 1
ATOM 2223 C C . ASP A 1 296 ? -10.515 2.511 21.375 1.00 94.06 296 ASP A C 1
ATOM 2225 O O . ASP A 1 296 ? -11.110 1.434 21.356 1.00 94.06 296 ASP A O 1
ATOM 2229 N N . ILE A 1 297 ? -9.249 2.624 20.992 1.00 94.94 297 ILE A N 1
ATOM 2230 C CA . ILE A 1 297 ? -8.436 1.499 20.540 1.00 94.94 297 ILE A CA 1
ATOM 2231 C C . ILE A 1 297 ? -7.570 1.045 21.707 1.00 94.94 297 ILE A C 1
ATOM 2233 O O . ILE A 1 297 ? -6.596 1.708 22.072 1.00 94.94 297 ILE A O 1
ATOM 2237 N N . ARG A 1 298 ? -7.919 -0.100 22.288 1.00 94.62 298 ARG A N 1
ATOM 2238 C CA . ARG A 1 298 ? -7.138 -0.736 23.341 1.00 94.62 298 ARG A CA 1
ATOM 2239 C C . ARG A 1 298 ? -6.086 -1.658 22.737 1.00 94.62 298 ARG A C 1
ATOM 2241 O O . ARG A 1 298 ? -6.416 -2.576 21.986 1.00 94.62 298 ARG A O 1
ATOM 2248 N N . LEU A 1 299 ? -4.834 -1.410 23.101 1.00 93.38 299 LEU A N 1
ATOM 2249 C CA . LEU A 1 299 ? -3.642 -2.123 22.648 1.00 93.38 299 LEU A CA 1
ATOM 2250 C C . LEU A 1 299 ? -2.882 -2.679 23.859 1.00 93.38 299 LEU A C 1
ATOM 2252 O O . LEU A 1 299 ? -3.137 -2.285 24.993 1.00 93.38 299 LEU A O 1
ATOM 2256 N N . ASP A 1 300 ? -1.888 -3.544 23.655 1.00 92.25 300 ASP A N 1
ATOM 2257 C CA . ASP A 1 300 ? -0.901 -3.763 24.715 1.00 92.25 300 ASP A CA 1
ATOM 2258 C C . ASP A 1 300 ? -0.006 -2.526 24.888 1.00 92.25 300 ASP A C 1
ATOM 2260 O O . ASP A 1 300 ? 0.223 -1.754 23.957 1.00 92.25 300 ASP A O 1
ATOM 2264 N N . LYS A 1 301 ? 0.535 -2.336 26.093 1.00 89.12 301 LYS A N 1
ATOM 2265 C CA . LYS A 1 301 ? 1.271 -1.115 26.445 1.00 89.12 301 LYS A CA 1
ATOM 2266 C C . LYS A 1 301 ? 2.508 -0.868 25.574 1.00 89.12 301 LYS A C 1
ATOM 2268 O O . LYS A 1 301 ? 2.782 0.278 25.227 1.00 89.12 301 LYS A O 1
ATOM 2273 N N . VAL A 1 302 ? 3.247 -1.921 25.217 1.00 90.38 302 VAL A N 1
ATOM 2274 C CA . VAL A 1 302 ? 4.492 -1.796 24.440 1.00 90.38 302 VAL A CA 1
ATOM 2275 C C . VAL A 1 302 ? 4.171 -1.447 22.991 1.00 90.38 302 VAL A C 1
ATOM 2277 O O . VAL A 1 302 ? 4.831 -0.593 22.401 1.00 90.38 302 VAL A O 1
ATOM 2280 N N . PHE A 1 303 ? 3.154 -2.081 22.416 1.00 91.44 303 PHE A N 1
ATOM 2281 C CA . PHE A 1 303 ? 2.660 -1.752 21.086 1.00 91.44 303 PHE A CA 1
ATOM 2282 C C . PHE A 1 303 ? 2.067 -0.343 21.034 1.00 91.44 303 PHE A C 1
ATOM 2284 O O . PHE A 1 303 ? 2.425 0.434 20.149 1.00 91.44 303 PHE A O 1
ATOM 2291 N N . CYS A 1 304 ? 1.270 0.030 22.040 1.00 92.62 304 CYS A N 1
ATOM 2292 C CA . CYS A 1 304 ? 0.726 1.376 22.197 1.00 92.62 304 CYS A CA 1
ATOM 2293 C C . CYS A 1 304 ? 1.837 2.433 22.221 1.00 92.62 304 CYS A C 1
ATOM 2295 O O . CYS A 1 304 ? 1.745 3.432 21.515 1.00 92.62 304 CYS A O 1
ATOM 2297 N N . ASP A 1 305 ? 2.930 2.194 22.957 1.00 91.75 305 ASP A N 1
ATOM 2298 C CA . ASP A 1 305 ? 4.087 3.095 22.978 1.00 91.75 305 ASP A CA 1
ATOM 2299 C C . ASP A 1 305 ? 4.717 3.277 21.588 1.00 91.75 305 ASP A C 1
ATOM 2301 O O . ASP A 1 305 ? 5.005 4.411 21.199 1.00 91.75 305 ASP A O 1
ATOM 2305 N N . ARG A 1 306 ? 4.908 2.195 20.818 1.00 92.94 306 ARG A N 1
ATOM 2306 C CA . ARG A 1 306 ? 5.478 2.276 19.458 1.00 92.94 306 ARG A CA 1
ATOM 2307 C C . ARG A 1 306 ? 4.574 3.052 18.504 1.00 92.94 306 ARG A C 1
ATOM 2309 O O . ARG A 1 306 ? 5.037 3.986 17.846 1.00 92.94 306 ARG A O 1
ATOM 2316 N N . VAL A 1 307 ? 3.287 2.709 18.470 1.00 93.50 307 VAL A N 1
ATOM 2317 C CA . VAL A 1 307 ? 2.290 3.376 17.619 1.00 93.50 307 VAL A CA 1
ATOM 2318 C C . VAL A 1 307 ? 2.159 4.851 18.008 1.00 93.50 307 VAL A C 1
ATOM 2320 O O . VAL A 1 307 ? 2.187 5.725 17.143 1.00 93.50 307 VAL A O 1
ATOM 2323 N N . TRP A 1 308 ? 2.124 5.161 19.307 1.00 94.56 308 TRP A N 1
ATOM 2324 C CA . TRP A 1 308 ? 2.042 6.533 19.811 1.00 94.56 308 TRP A CA 1
ATOM 2325 C C . TRP A 1 308 ? 3.207 7.416 19.348 1.00 94.56 308 TRP A C 1
ATOM 2327 O O . TRP A 1 308 ? 2.997 8.583 19.010 1.00 94.56 308 TRP A O 1
ATOM 2337 N N . GLN A 1 309 ? 4.431 6.877 19.287 1.00 92.94 309 GLN A N 1
ATOM 2338 C CA . GLN A 1 309 ? 5.584 7.613 18.753 1.00 92.94 309 GLN A CA 1
ATOM 2339 C C . GLN A 1 309 ? 5.419 7.939 17.262 1.00 92.94 309 GLN A C 1
ATOM 2341 O O . GLN A 1 309 ? 5.759 9.044 16.834 1.00 92.94 309 GLN A O 1
ATOM 2346 N N . ARG A 1 310 ? 4.851 7.017 16.477 1.00 93.94 310 ARG A N 1
ATOM 2347 C CA . ARG A 1 310 ? 4.575 7.239 15.047 1.00 93.94 310 ARG A CA 1
ATOM 2348 C C . ARG A 1 310 ? 3.424 8.211 14.798 1.00 93.94 310 ARG A C 1
ATOM 2350 O O . ARG A 1 310 ? 3.431 8.885 13.778 1.00 93.94 310 ARG A O 1
ATOM 2357 N N . LEU A 1 311 ? 2.484 8.343 15.735 1.00 95.31 311 LEU A N 1
ATOM 2358 C CA . LEU A 1 311 ? 1.354 9.280 15.648 1.00 95.31 311 LEU A CA 1
ATOM 2359 C C . LEU A 1 311 ? 1.713 10.736 15.982 1.00 95.31 311 LEU A C 1
ATOM 2361 O O . LEU A 1 311 ? 0.919 11.638 15.709 1.00 95.31 311 LEU A O 1
ATOM 2365 N N . GLN A 1 312 ? 2.901 11.001 16.539 1.00 93.94 312 GLN A N 1
ATOM 2366 C CA . GLN A 1 312 ? 3.310 12.355 16.939 1.00 93.94 312 GLN A CA 1
ATOM 2367 C C . GLN A 1 312 ? 3.185 13.424 15.838 1.00 93.94 312 GLN A C 1
ATOM 2369 O O . GLN A 1 312 ? 2.800 14.544 16.171 1.00 93.94 312 GLN A O 1
ATOM 2374 N N . PRO A 1 313 ? 3.456 13.144 14.548 1.00 92.75 313 PRO A N 1
ATOM 2375 C CA . PRO A 1 313 ? 3.160 14.075 13.462 1.00 92.75 313 PRO A CA 1
ATOM 2376 C C . PRO A 1 313 ? 1.701 14.544 13.399 1.00 92.75 313 PRO A C 1
ATOM 2378 O O . PRO A 1 313 ? 1.450 15.737 13.248 1.00 92.75 313 PRO A O 1
ATOM 2381 N N . TRP A 1 314 ? 0.736 13.632 13.543 1.00 93.50 314 TRP A N 1
ATOM 2382 C CA . TRP A 1 314 ? -0.692 13.960 13.519 1.00 93.50 314 TRP A CA 1
ATOM 2383 C C . TRP A 1 314 ? -1.118 14.730 14.762 1.00 93.50 314 TRP A C 1
ATOM 2385 O O . TRP A 1 314 ? -1.804 15.744 14.642 1.00 93.50 314 TRP A O 1
ATOM 2395 N N . VAL A 1 315 ? -0.643 14.314 15.939 1.00 92.00 315 VAL A N 1
ATOM 2396 C CA . VAL A 1 315 ? -0.892 15.033 17.198 1.00 92.00 315 VAL A CA 1
ATOM 2397 C C . VAL A 1 315 ? -0.335 16.460 17.119 1.00 92.00 315 VAL A C 1
ATOM 2399 O O . VAL A 1 315 ? -1.023 17.418 17.462 1.00 92.00 315 VAL A O 1
ATOM 2402 N N . ALA A 1 316 ? 0.882 16.632 16.592 1.00 89.75 316 ALA A N 1
ATOM 2403 C CA . ALA A 1 316 ? 1.497 17.946 16.398 1.00 89.75 316 ALA A CA 1
ATOM 2404 C C . ALA A 1 316 ? 0.759 18.810 15.359 1.00 89.75 316 ALA A C 1
ATOM 2406 O O . ALA A 1 316 ? 0.734 20.032 15.492 1.00 89.75 316 ALA A O 1
ATOM 2407 N N . ALA A 1 317 ? 0.142 18.188 14.351 1.00 88.56 317 ALA A N 1
ATOM 2408 C CA . ALA A 1 317 ? -0.716 18.859 13.375 1.00 88.56 317 ALA A CA 1
ATOM 2409 C C . ALA A 1 317 ? -2.119 19.196 13.927 1.00 88.56 317 ALA A C 1
ATOM 2411 O O . ALA A 1 317 ? -2.912 19.828 13.229 1.00 88.56 317 ALA A O 1
ATOM 2412 N N . GLY A 1 318 ? -2.419 18.815 15.175 1.00 88.00 318 GLY A N 1
ATOM 2413 C CA . GLY A 1 318 ? -3.672 19.128 15.858 1.00 88.00 318 GLY A CA 1
ATOM 2414 C C . GLY A 1 318 ? -4.817 18.164 15.549 1.00 88.00 318 GLY A C 1
ATOM 2415 O O . GLY A 1 318 ? -5.977 18.527 15.741 1.00 88.00 318 GLY A O 1
ATOM 2416 N N . LEU A 1 319 ? -4.520 16.956 15.057 1.00 89.88 319 LEU A N 1
ATOM 2417 C CA . LEU A 1 319 ? -5.542 15.925 14.892 1.00 89.88 319 LEU A CA 1
ATOM 2418 C C . LEU A 1 319 ? -6.019 15.436 16.274 1.00 89.88 319 LEU A C 1
ATOM 2420 O O . LEU A 1 319 ? -5.209 15.329 17.197 1.00 89.88 319 LEU A O 1
ATOM 2424 N N . PRO A 1 320 ? -7.319 15.131 16.427 1.00 90.69 320 PRO A N 1
ATOM 2425 C CA . PRO A 1 320 ? -7.954 14.816 17.707 1.00 90.69 320 PRO A CA 1
ATOM 2426 C C . PRO A 1 320 ? -7.670 13.370 18.144 1.00 90.69 320 PRO A C 1
ATOM 2428 O O . PRO A 1 320 ? -8.543 12.499 18.127 1.00 90.69 320 PRO A O 1
ATOM 2431 N N . ILE A 1 321 ? -6.412 13.127 18.499 1.00 93.56 321 ILE A N 1
ATOM 2432 C CA . ILE A 1 321 ? -5.893 11.842 18.953 1.00 93.56 321 ILE A CA 1
ATOM 2433 C C . ILE A 1 321 ? -5.289 12.056 20.335 1.00 93.56 321 ILE A C 1
ATOM 2435 O O . ILE A 1 321 ? -4.348 12.835 20.499 1.00 93.56 321 ILE A O 1
ATOM 2439 N N . GLU A 1 322 ? -5.805 11.336 21.319 1.00 93.44 322 GLU A N 1
ATOM 2440 C CA . GLU A 1 322 ? -5.336 11.391 22.695 1.00 93.44 322 GLU A CA 1
ATOM 2441 C C . GLU A 1 322 ? -4.925 10.001 23.172 1.00 93.44 322 GLU A C 1
ATOM 2443 O O . GLU A 1 322 ? -5.387 8.972 22.680 1.00 93.44 322 GLU A O 1
ATOM 2448 N N . ARG A 1 323 ? -4.017 9.968 24.145 1.00 93.88 323 ARG A N 1
ATOM 2449 C CA . ARG A 1 323 ? -3.650 8.739 24.841 1.00 93.88 323 ARG A CA 1
ATOM 2450 C C . ARG A 1 323 ? -4.249 8.789 26.233 1.00 93.88 323 ARG A C 1
ATOM 2452 O O . ARG A 1 323 ? -3.980 9.730 26.981 1.00 93.88 323 ARG A O 1
ATOM 2459 N N . ALA A 1 324 ? -5.039 7.779 26.573 1.00 91.25 324 ALA A N 1
ATOM 2460 C CA . ALA A 1 324 ? -5.670 7.698 27.876 1.00 91.25 324 ALA A CA 1
ATOM 2461 C C . ALA A 1 324 ? -4.629 7.502 28.994 1.00 91.25 324 ALA A C 1
ATOM 2463 O O . ALA A 1 324 ? -3.489 7.080 28.775 1.00 91.25 324 ALA A O 1
ATOM 2464 N N . ALA A 1 325 ? -5.025 7.833 30.225 1.00 86.56 325 ALA A N 1
ATOM 2465 C CA . ALA A 1 325 ? -4.139 7.807 31.390 1.00 86.56 325 ALA A CA 1
ATOM 2466 C C . ALA A 1 325 ? -3.680 6.390 31.791 1.00 86.56 325 ALA A C 1
ATOM 2468 O O . ALA A 1 325 ? -2.682 6.246 32.498 1.00 86.56 325 ALA A O 1
ATOM 2469 N N . ASP A 1 326 ? -4.400 5.356 31.350 1.00 85.69 326 ASP A N 1
ATOM 2470 C CA . ASP A 1 326 ? -4.033 3.944 31.515 1.00 85.69 326 ASP A CA 1
ATOM 2471 C C . ASP A 1 326 ? -2.760 3.573 30.724 1.00 85.69 326 ASP A C 1
ATOM 2473 O O . ASP A 1 326 ? -1.981 2.703 31.131 1.00 85.69 326 ASP A O 1
ATOM 2477 N N . GLY A 1 327 ? -2.483 4.319 29.652 1.00 85.44 327 GLY A N 1
ATOM 2478 C CA . GLY A 1 327 ? -1.339 4.160 28.772 1.00 85.44 327 GLY A CA 1
ATOM 2479 C C . GLY A 1 327 ? -1.477 3.009 27.774 1.00 85.44 327 GLY A C 1
ATOM 2480 O O . GLY A 1 327 ? -0.552 2.811 26.991 1.00 85.44 327 GLY A O 1
ATOM 2481 N N . ASP A 1 328 ? -2.578 2.263 27.776 1.00 91.19 328 ASP A N 1
ATOM 2482 C CA . ASP A 1 328 ? -2.852 1.161 26.847 1.00 91.19 328 ASP A CA 1
ATOM 2483 C C . ASP A 1 328 ? -3.985 1.489 25.857 1.00 91.19 328 ASP A C 1
ATOM 2485 O O . ASP A 1 328 ? -4.132 0.790 24.855 1.00 91.19 328 ASP A O 1
ATOM 2489 N N . THR A 1 329 ? -4.702 2.601 26.057 1.00 93.94 329 THR A N 1
ATOM 2490 C CA . THR A 1 329 ? -5.806 3.023 25.184 1.00 93.94 329 THR A CA 1
ATOM 2491 C C . THR A 1 329 ? -5.482 4.301 24.396 1.00 93.94 329 THR A C 1
ATOM 2493 O O . THR A 1 329 ? -5.011 5.302 24.949 1.00 93.94 329 THR A O 1
ATOM 2496 N N . LEU A 1 330 ? -5.754 4.274 23.089 1.00 94.88 330 LEU A N 1
ATOM 2497 C CA . LEU A 1 330 ? -5.744 5.438 22.199 1.00 94.88 330 LEU A CA 1
ATOM 2498 C C . LEU A 1 330 ? -7.185 5.887 21.941 1.00 94.88 330 LEU A C 1
ATOM 2500 O O . LEU A 1 330 ? -7.992 5.098 21.460 1.00 94.88 330 LEU A O 1
ATOM 2504 N N . GLU A 1 331 ? -7.496 7.144 22.236 1.00 94.12 331 GLU A N 1
ATOM 2505 C CA . GLU A 1 331 ? -8.800 7.751 21.966 1.00 94.12 331 GLU A CA 1
ATOM 2506 C C . GLU A 1 331 ? -8.705 8.596 20.693 1.00 94.12 331 GLU A C 1
ATOM 2508 O O . GLU A 1 331 ? -7.925 9.548 20.610 1.00 94.12 331 GLU A O 1
ATOM 2513 N N . VAL A 1 332 ? -9.496 8.242 19.683 1.00 93.62 332 VAL A N 1
ATOM 2514 C CA . VAL A 1 332 ? -9.530 8.920 18.385 1.00 93.62 332 VAL A CA 1
ATOM 2515 C C . VAL A 1 332 ? -10.919 9.493 18.173 1.00 93.62 332 VAL A C 1
ATOM 2517 O O . VAL A 1 332 ? -11.898 8.754 18.124 1.00 93.62 332 VAL A O 1
ATOM 2520 N N . SER A 1 333 ? -11.026 10.810 18.031 1.00 89.38 333 SER A N 1
ATOM 2521 C CA . SER A 1 333 ? -12.319 11.453 17.783 1.00 89.38 333 SER A CA 1
ATOM 2522 C C . SER A 1 333 ? -12.494 11.808 16.310 1.00 89.38 333 SER A C 1
ATOM 2524 O O . SER A 1 333 ? -11.651 12.468 15.709 1.00 89.38 333 SER A O 1
ATOM 2526 N N . GLY A 1 334 ? -13.622 11.418 15.727 1.00 80.81 334 GLY A N 1
ATOM 2527 C CA . GLY A 1 334 ? -13.957 11.737 14.347 1.00 80.81 334 GLY A CA 1
ATOM 2528 C C . GLY A 1 334 ? -14.213 13.230 14.103 1.00 80.81 334 GLY A C 1
ATOM 2529 O O . GLY A 1 334 ? -14.569 14.006 14.998 1.00 80.81 334 GLY A O 1
ATOM 2530 N N . LEU A 1 335 ? -14.064 13.637 12.842 1.00 69.25 335 LEU A N 1
ATOM 2531 C CA . LEU A 1 335 ? -14.368 14.977 12.338 1.00 69.25 335 LEU A CA 1
ATOM 2532 C C . LEU A 1 335 ? -15.826 15.421 12.588 1.00 69.25 335 LEU A C 1
ATOM 2534 O O . LEU A 1 335 ? -16.740 15.184 11.790 1.00 69.25 335 LEU A O 1
ATOM 2538 N N . ARG A 1 336 ? -16.040 16.250 13.616 1.00 63.47 336 ARG A N 1
ATOM 2539 C CA . ARG A 1 336 ? -17.207 17.146 13.655 1.00 63.47 336 ARG A CA 1
ATOM 2540 C C . ARG A 1 336 ? -16.983 18.311 12.680 1.00 63.47 336 ARG A C 1
ATOM 2542 O O . ARG A 1 336 ? -16.167 19.193 12.945 1.00 63.47 336 ARG A O 1
ATOM 2549 N N . ARG A 1 337 ? -17.703 18.298 11.543 1.00 53.41 337 ARG A N 1
ATOM 2550 C CA . ARG A 1 337 ? -17.602 19.264 10.415 1.00 53.41 337 ARG A CA 1
ATOM 2551 C C . ARG A 1 337 ? -17.633 20.755 10.813 1.00 53.41 337 ARG A C 1
ATOM 2553 O O . ARG A 1 337 ? -17.290 21.595 9.994 1.00 53.41 337 ARG A O 1
ATOM 2560 N N . ASP A 1 338 ? -18.057 21.093 12.024 1.00 50.34 338 ASP A N 1
ATOM 2561 C CA . ASP A 1 338 ? -18.257 22.452 12.531 1.00 50.34 338 ASP A CA 1
ATOM 2562 C C . ASP A 1 338 ? -17.147 22.972 13.469 1.00 50.34 338 ASP A C 1
ATOM 2564 O O . ASP A 1 338 ? -17.170 24.154 13.811 1.00 50.34 338 ASP A O 1
ATOM 2568 N N . ARG A 1 339 ? -16.186 22.140 13.908 1.00 53.72 339 ARG A N 1
ATOM 2569 C CA . ARG A 1 339 ? -15.253 22.518 14.995 1.00 53.72 339 ARG A CA 1
ATOM 2570 C C . ARG A 1 339 ? -13.766 22.245 14.781 1.00 53.72 339 ARG A C 1
ATOM 2572 O O . ARG A 1 339 ? -12.984 22.632 15.646 1.00 53.72 339 ARG A O 1
ATOM 2579 N N . MET A 1 340 ? -13.356 21.618 13.681 1.00 61.53 340 MET A N 1
ATOM 2580 C CA . MET A 1 340 ? -11.950 21.254 13.488 1.00 61.53 340 MET A CA 1
ATOM 2581 C C . MET A 1 340 ? -11.246 22.139 12.461 1.00 61.53 340 MET A C 1
ATOM 2583 O O . MET A 1 340 ? -11.728 22.320 11.344 1.00 61.53 340 MET A O 1
ATOM 2587 N N . THR A 1 341 ? -10.077 22.652 12.834 1.00 68.38 341 THR A N 1
ATOM 2588 C CA . THR A 1 341 ? -9.165 23.332 11.913 1.00 68.38 341 THR A CA 1
ATOM 2589 C C . THR A 1 341 ? -8.369 22.268 11.168 1.00 68.38 341 THR A C 1
ATOM 2591 O O . THR A 1 341 ? -7.570 21.558 11.774 1.00 68.38 341 THR A O 1
ATOM 2594 N N . VAL A 1 342 ? -8.593 22.131 9.862 1.00 79.19 342 VAL A N 1
ATOM 2595 C CA . VAL A 1 342 ? -7.791 21.229 9.027 1.00 79.19 342 VAL A CA 1
ATOM 2596 C C . VAL A 1 342 ? -6.413 21.870 8.836 1.00 79.19 342 VAL A C 1
ATOM 2598 O O . VAL A 1 342 ? -6.346 23.030 8.420 1.00 79.19 342 VAL A O 1
ATOM 2601 N N . PRO A 1 343 ? -5.308 21.177 9.159 1.00 84.00 343 PRO A N 1
ATOM 2602 C CA . PRO A 1 343 ? -3.982 21.740 8.979 1.00 84.00 343 PRO A CA 1
ATOM 2603 C C . PRO A 1 343 ? -3.679 21.900 7.486 1.00 84.00 343 PRO A C 1
ATOM 2605 O O . PRO A 1 343 ? -3.829 20.966 6.702 1.00 84.00 343 PRO A O 1
ATOM 2608 N N . ASN A 1 344 ? -3.185 23.077 7.093 1.00 84.50 344 ASN A N 1
ATOM 2609 C CA . ASN A 1 344 ? -2.712 23.317 5.722 1.00 84.50 344 ASN A CA 1
ATOM 2610 C C . ASN A 1 344 ? -1.454 22.498 5.385 1.00 84.50 344 ASN A C 1
ATOM 2612 O O . ASN A 1 344 ? -1.100 22.347 4.213 1.00 84.50 344 ASN A O 1
ATOM 2616 N N . GLN A 1 345 ? -0.755 22.013 6.414 1.00 88.69 345 GLN A N 1
ATOM 2617 C CA . GLN A 1 345 ? 0.500 21.297 6.292 1.00 88.69 345 GLN A CA 1
ATOM 2618 C C . GLN A 1 345 ? 0.605 20.190 7.346 1.00 88.69 345 GLN A C 1
ATOM 2620 O O . GLN A 1 345 ? 0.376 20.444 8.526 1.00 88.69 345 GLN A O 1
ATOM 2625 N N . ILE A 1 346 ? 1.000 18.987 6.931 1.00 89.31 346 ILE A N 1
ATOM 2626 C CA . ILE A 1 346 ? 1.302 17.857 7.819 1.00 89.31 346 ILE A CA 1
ATOM 2627 C C . ILE A 1 346 ? 2.731 17.405 7.517 1.00 89.31 346 ILE A C 1
ATOM 2629 O O . ILE A 1 346 ? 3.030 17.049 6.383 1.00 89.31 346 ILE A O 1
ATOM 2633 N N . ASP A 1 347 ? 3.629 17.426 8.498 1.00 90.56 347 ASP A N 1
ATOM 2634 C CA . ASP A 1 347 ? 4.991 16.899 8.343 1.00 90.56 347 ASP A CA 1
ATOM 2635 C C . ASP A 1 347 ? 5.064 15.472 8.890 1.00 90.56 347 ASP A C 1
ATOM 2637 O O . ASP A 1 347 ? 5.114 15.282 10.102 1.00 90.56 347 ASP A O 1
ATOM 2641 N N . CYS A 1 348 ? 5.082 14.479 8.000 1.00 89.56 348 CYS A N 1
ATOM 2642 C CA . CYS A 1 348 ? 5.102 13.056 8.344 1.00 89.56 348 CYS A CA 1
ATOM 2643 C C . CYS A 1 348 ? 6.488 12.540 8.759 1.00 89.56 348 CYS A C 1
ATOM 2645 O O . CYS A 1 348 ? 6.623 11.356 9.061 1.00 89.56 348 CYS A O 1
ATOM 2647 N N . ARG A 1 349 ? 7.519 13.397 8.809 1.00 88.31 349 ARG A N 1
ATOM 2648 C CA . ARG A 1 349 ? 8.861 13.068 9.332 1.00 88.31 349 ARG A CA 1
ATOM 2649 C C . ARG A 1 349 ? 9.523 11.838 8.696 1.00 88.31 349 ARG A C 1
ATOM 2651 O O . ARG A 1 349 ? 10.318 11.151 9.335 1.00 88.31 349 ARG A O 1
ATOM 2658 N N . GLY A 1 350 ? 9.220 11.571 7.432 1.00 85.56 350 GLY A N 1
ATOM 2659 C CA . GLY A 1 350 ? 9.750 10.448 6.664 1.00 85.56 350 GLY A CA 1
ATOM 2660 C C . GLY A 1 350 ? 8.886 9.184 6.692 1.00 85.56 350 GLY A C 1
ATOM 2661 O O . GLY A 1 350 ? 9.289 8.190 6.093 1.00 85.56 350 GLY A O 1
ATOM 2662 N N . ASP A 1 351 ? 7.728 9.189 7.359 1.00 89.25 351 ASP A N 1
ATOM 2663 C CA . ASP A 1 351 ? 6.830 8.032 7.415 1.00 89.25 351 ASP A CA 1
ATOM 2664 C C . ASP A 1 351 ? 5.880 8.007 6.205 1.00 89.25 351 ASP A C 1
ATOM 2666 O O . ASP A 1 351 ? 4.915 8.771 6.113 1.00 89.25 351 ASP A O 1
ATOM 2670 N N . SER A 1 352 ? 6.162 7.112 5.257 1.00 88.81 352 SER A N 1
ATOM 2671 C CA . SER A 1 352 ? 5.387 6.980 4.021 1.00 88.81 352 SER A CA 1
ATOM 2672 C C . SER A 1 352 ? 3.977 6.429 4.236 1.00 88.81 352 SER A C 1
ATOM 2674 O O . SER A 1 352 ? 3.069 6.790 3.486 1.00 88.81 352 SER A O 1
ATOM 2676 N N . VAL A 1 353 ? 3.767 5.587 5.254 1.00 91.75 353 VAL A N 1
ATOM 2677 C CA . VAL A 1 353 ? 2.445 5.025 5.583 1.00 91.75 353 VAL A CA 1
ATOM 2678 C C . VAL A 1 353 ? 1.575 6.118 6.182 1.00 91.75 353 VAL A C 1
ATOM 2680 O O . VAL A 1 353 ? 0.444 6.325 5.742 1.00 91.75 353 VAL A O 1
ATOM 2683 N N . LEU A 1 354 ? 2.133 6.890 7.115 1.00 93.69 354 LEU A N 1
ATOM 2684 C CA . LEU A 1 354 ? 1.445 8.040 7.688 1.00 93.69 354 LEU A CA 1
ATOM 2685 C C . LEU A 1 354 ? 1.115 9.086 6.616 1.00 93.69 354 LEU A C 1
ATOM 2687 O O . LEU A 1 354 ? 0.015 9.641 6.614 1.00 93.69 354 LEU A O 1
ATOM 2691 N N . ALA A 1 355 ? 2.018 9.310 5.657 1.00 92.81 355 ALA A N 1
ATOM 2692 C CA . ALA A 1 355 ? 1.760 10.180 4.515 1.00 92.81 355 ALA A CA 1
ATOM 2693 C C . ALA A 1 355 ? 0.607 9.658 3.641 1.00 92.81 355 ALA A C 1
ATOM 2695 O O . ALA A 1 355 ? -0.298 10.423 3.314 1.00 92.81 355 ALA A O 1
ATOM 2696 N N . MET A 1 356 ? 0.575 8.360 3.319 1.00 94.19 356 MET A N 1
ATOM 2697 C CA . MET A 1 356 ? -0.532 7.736 2.582 1.00 94.19 356 MET A CA 1
ATOM 2698 C C . MET A 1 356 ? -1.875 7.891 3.303 1.00 94.19 356 MET A C 1
ATOM 2700 O O . MET A 1 356 ? -2.867 8.285 2.690 1.00 94.19 356 MET A O 1
ATOM 2704 N N . LEU A 1 357 ? -1.910 7.607 4.603 1.00 95.06 357 LEU A N 1
ATOM 2705 C CA . LEU A 1 357 ? -3.122 7.723 5.411 1.00 95.06 357 LEU A CA 1
ATOM 2706 C C . LEU A 1 357 ? -3.558 9.184 5.574 1.00 95.06 357 LEU A C 1
ATOM 2708 O O . LEU A 1 357 ? -4.752 9.466 5.585 1.00 95.06 357 LEU A O 1
ATOM 2712 N N . SER A 1 358 ? -2.608 10.122 5.600 1.00 93.88 358 SER A N 1
ATOM 2713 C CA . SER A 1 358 ? -2.896 11.560 5.563 1.00 93.88 358 SER A CA 1
ATOM 2714 C C . SER A 1 358 ? -3.556 11.965 4.244 1.00 93.88 358 SER A C 1
ATOM 2716 O O . SER A 1 358 ? -4.505 12.742 4.273 1.00 93.88 358 SER A O 1
ATOM 2718 N N . VAL A 1 359 ? -3.114 11.422 3.097 1.00 92.31 359 VAL A N 1
ATOM 2719 C CA . VAL A 1 359 ? -3.793 11.634 1.802 1.00 92.31 359 VAL A CA 1
ATOM 2720 C C . VAL A 1 359 ? -5.236 11.148 1.886 1.00 92.31 359 VAL A C 1
ATOM 2722 O O . VAL A 1 359 ? -6.148 11.907 1.565 1.00 92.31 359 VAL A O 1
ATOM 2725 N N . ALA A 1 360 ? -5.445 9.913 2.352 1.00 92.06 360 ALA A N 1
ATOM 2726 C CA . ALA A 1 360 ? -6.772 9.319 2.484 1.00 92.06 360 ALA A CA 1
ATOM 2727 C C . ALA A 1 360 ? -7.686 10.145 3.398 1.00 92.06 360 ALA A C 1
ATOM 2729 O O . ALA A 1 360 ? -8.801 10.484 3.006 1.00 92.06 360 ALA A O 1
ATOM 2730 N N . TRP A 1 361 ? -7.201 10.534 4.576 1.00 90.88 361 TRP A N 1
ATOM 2731 C CA . TRP A 1 361 ? -7.941 11.380 5.506 1.00 90.88 361 TRP A CA 1
ATOM 2732 C C . TRP A 1 361 ? -8.237 12.767 4.921 1.00 90.88 361 TRP A C 1
ATOM 2734 O O . TRP A 1 361 ? -9.364 13.237 4.998 1.00 90.88 361 TRP A O 1
ATOM 2744 N N . LEU A 1 362 ? -7.284 13.419 4.249 1.00 89.44 362 LEU A N 1
ATOM 2745 C CA . LEU A 1 362 ? -7.512 14.739 3.648 1.00 89.44 362 LEU A CA 1
ATOM 2746 C C . LEU A 1 362 ? -8.640 14.729 2.612 1.00 89.44 362 LEU A C 1
ATOM 2748 O O . LEU A 1 362 ? -9.371 15.719 2.518 1.00 89.44 362 LEU A O 1
ATOM 2752 N N . THR A 1 363 ? -8.863 13.614 1.907 1.00 86.50 363 THR A N 1
ATOM 2753 C CA . THR A 1 363 ? -10.019 13.492 1.000 1.00 86.50 363 THR A CA 1
ATOM 2754 C C . THR A 1 363 ? -11.359 13.687 1.718 1.00 86.50 363 THR A C 1
ATOM 2756 O O . THR A 1 363 ? -12.315 14.158 1.100 1.00 86.50 363 THR A O 1
ATOM 2759 N N . SER A 1 364 ? -11.422 13.432 3.033 1.00 81.06 364 SER A N 1
ATOM 2760 C CA . SER A 1 364 ? -12.619 13.650 3.845 1.00 81.06 364 SER A CA 1
ATOM 2761 C C . SER A 1 364 ? -12.851 15.088 4.265 1.00 81.06 364 SER A C 1
ATOM 2763 O O . SER A 1 364 ? -13.937 15.430 4.735 1.00 81.06 364 SER A O 1
ATOM 2765 N N . THR A 1 365 ? -11.839 15.937 4.129 1.00 78.12 365 THR A N 1
ATOM 2766 C CA . THR A 1 365 ? -11.874 17.287 4.680 1.00 78.12 365 THR A CA 1
ATOM 2767 C C . THR A 1 365 ? -12.371 18.328 3.685 1.00 78.12 365 THR A C 1
ATOM 2769 O O . THR A 1 365 ? -12.716 19.419 4.117 1.00 78.12 365 THR A O 1
ATOM 2772 N N . GLN A 1 366 ? -12.451 18.029 2.380 1.00 75.75 366 GLN A N 1
ATOM 2773 C CA . GLN A 1 366 ? -12.692 19.023 1.314 1.00 75.75 366 GLN A CA 1
ATOM 2774 C C . GLN A 1 366 ? -11.670 20.186 1.313 1.00 75.75 366 GLN A C 1
ATOM 2776 O O . GLN A 1 366 ? -11.946 21.260 0.782 1.00 75.75 366 GLN A O 1
ATOM 2781 N N . HIS A 1 367 ? -10.483 19.981 1.894 1.00 81.19 367 HIS A N 1
ATOM 2782 C CA . HIS A 1 367 ? -9.394 20.956 1.923 1.00 81.19 367 HIS A CA 1
ATOM 2783 C C . HIS A 1 367 ? -8.192 20.433 1.139 1.00 81.19 367 HIS A C 1
ATOM 2785 O O . HIS A 1 367 ? -7.910 19.236 1.128 1.00 81.19 367 HIS A O 1
ATOM 2791 N N . ALA A 1 368 ? -7.476 21.352 0.494 1.00 84.75 368 ALA A N 1
ATOM 2792 C CA . ALA A 1 368 ? -6.165 21.057 -0.062 1.00 84.75 368 ALA A CA 1
ATOM 2793 C C . ALA A 1 368 ? -5.096 21.267 1.015 1.00 84.75 368 ALA A C 1
ATOM 2795 O O . ALA A 1 368 ? -5.158 22.246 1.7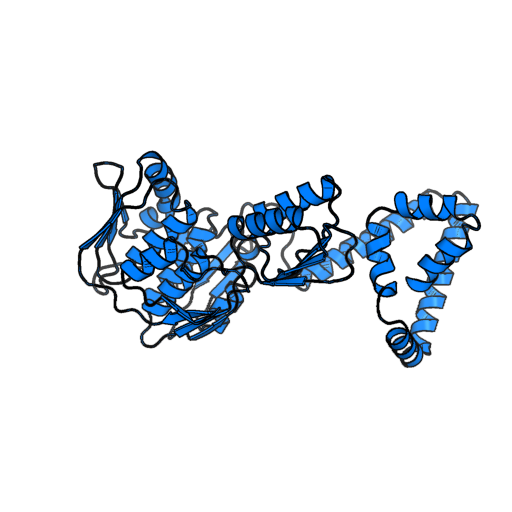59 1.00 84.75 368 ALA A O 1
ATOM 2796 N N . ALA A 1 369 ? -4.114 20.373 1.080 1.00 88.56 369 ALA A N 1
ATOM 2797 C CA . ALA A 1 369 ? -3.029 20.468 2.049 1.00 88.56 369 ALA A CA 1
ATOM 2798 C C . ALA A 1 369 ? -1.723 19.886 1.500 1.00 88.56 369 ALA A C 1
ATOM 2800 O O . ALA A 1 369 ? -1.710 19.087 0.556 1.00 88.56 369 ALA A O 1
ATOM 2801 N N . TYR A 1 370 ? -0.623 20.301 2.126 1.00 89.38 370 TYR A N 1
ATOM 2802 C CA . TYR A 1 370 ? 0.722 19.821 1.836 1.00 89.38 370 TYR A CA 1
ATOM 2803 C C . TYR A 1 370 ? 1.146 18.782 2.868 1.00 89.38 370 TYR A C 1
ATOM 2805 O O . TYR A 1 370 ? 1.163 19.054 4.067 1.00 89.38 370 TYR A O 1
ATOM 2813 N N . ILE A 1 371 ? 1.560 17.611 2.411 1.00 90.38 371 ILE A N 1
ATOM 2814 C CA . ILE A 1 371 ? 2.180 16.599 3.259 1.00 90.38 371 ILE A CA 1
ATOM 2815 C C . ILE A 1 371 ? 3.677 16.649 2.996 1.00 90.38 371 ILE A C 1
ATOM 2817 O O . ILE A 1 371 ? 4.119 16.350 1.893 1.00 90.38 371 ILE A O 1
ATOM 2821 N N . ASN A 1 372 ? 4.456 17.043 3.993 1.00 89.69 372 ASN A N 1
ATOM 2822 C CA . ASN A 1 372 ? 5.911 17.121 3.902 1.00 89.69 372 ASN A CA 1
ATOM 2823 C C . ASN A 1 372 ? 6.532 15.911 4.573 1.00 89.69 372 ASN A C 1
ATOM 2825 O O . ASN A 1 372 ? 5.892 15.253 5.395 1.00 89.69 372 ASN A O 1
ATOM 2829 N N . GLY A 1 373 ? 7.779 15.620 4.208 1.00 85.00 373 GLY A N 1
ATOM 2830 C CA . GLY A 1 373 ? 8.480 14.477 4.767 1.00 85.00 373 GLY A CA 1
ATOM 2831 C C . GLY A 1 373 ? 7.720 13.180 4.500 1.00 85.00 373 GLY A C 1
ATOM 2832 O O . GLY A 1 373 ? 7.561 12.375 5.409 1.00 85.00 373 GLY A O 1
ATOM 2833 N N . ALA A 1 374 ? 7.229 12.959 3.276 1.00 83.75 374 ALA A N 1
ATOM 2834 C CA . ALA A 1 374 ? 6.518 11.725 2.923 1.00 83.75 374 ALA A CA 1
ATOM 2835 C C . ALA A 1 374 ? 7.442 10.488 2.828 1.00 83.75 374 ALA A C 1
ATOM 2837 O O . ALA A 1 374 ? 7.003 9.391 2.478 1.00 83.75 374 ALA A O 1
ATOM 2838 N N . GLY A 1 375 ? 8.729 10.641 3.150 1.00 83.50 375 GLY A N 1
ATOM 2839 C CA . GLY A 1 375 ? 9.699 9.553 3.133 1.00 83.50 375 GLY A CA 1
ATOM 2840 C C . GLY A 1 375 ? 9.976 9.051 1.722 1.00 83.50 375 GLY A C 1
ATOM 2841 O O . GLY A 1 375 ? 10.092 9.838 0.786 1.00 83.50 375 GLY A O 1
ATOM 2842 N N . GLU A 1 376 ? 10.081 7.733 1.587 1.00 78.62 376 GLU A N 1
ATOM 2843 C CA . GLU A 1 376 ? 10.261 7.028 0.314 1.00 78.62 376 GLU A CA 1
ATOM 2844 C C . GLU A 1 376 ? 8.888 6.630 -0.272 1.00 78.62 376 GLU A C 1
ATOM 2846 O O . GLU A 1 376 ? 8.697 5.492 -0.697 1.00 78.62 376 GLU A O 1
ATOM 2851 N N . TYR A 1 377 ? 7.907 7.550 -0.280 1.00 81.62 377 TYR A N 1
ATOM 2852 C CA . TYR A 1 377 ? 6.504 7.252 -0.620 1.00 81.62 377 TYR A CA 1
ATOM 2853 C C . TYR A 1 377 ? 6.366 6.584 -1.987 1.00 81.62 377 TYR A C 1
ATOM 2855 O O . TYR A 1 377 ? 5.698 5.557 -2.106 1.00 81.62 377 TYR A O 1
ATOM 2863 N N . ARG A 1 378 ? 7.038 7.117 -3.017 1.00 75.44 378 ARG A N 1
ATOM 2864 C CA . ARG A 1 378 ? 7.012 6.517 -4.363 1.00 75.44 378 ARG A CA 1
ATOM 2865 C C . ARG A 1 378 ? 7.635 5.121 -4.428 1.00 75.44 378 ARG A C 1
ATOM 2867 O O . ARG A 1 378 ? 7.204 4.333 -5.262 1.00 75.44 378 ARG A O 1
ATOM 2874 N N . GLN A 1 379 ? 8.642 4.840 -3.599 1.00 73.06 379 GLN A N 1
ATOM 2875 C CA . GLN A 1 379 ? 9.306 3.532 -3.564 1.00 73.06 379 GLN A CA 1
ATOM 2876 C C . GLN A 1 379 ? 8.445 2.520 -2.806 1.00 73.06 379 GLN A C 1
ATOM 2878 O O . GLN A 1 379 ? 8.252 1.405 -3.266 1.00 73.06 379 GLN A O 1
ATOM 2883 N N . ARG A 1 380 ? 7.866 2.925 -1.667 1.00 76.62 380 ARG A N 1
ATOM 2884 C CA . ARG A 1 380 ? 7.003 2.057 -0.857 1.00 76.62 380 ARG A CA 1
ATOM 2885 C C . ARG A 1 380 ? 5.676 1.742 -1.549 1.00 76.62 380 ARG A C 1
ATOM 2887 O O . ARG A 1 380 ? 5.196 0.622 -1.429 1.00 76.62 380 ARG A O 1
ATOM 2894 N N . PHE A 1 381 ? 5.094 2.707 -2.264 1.00 78.94 381 PHE A N 1
ATOM 2895 C CA . PHE A 1 381 ? 3.785 2.578 -2.913 1.00 78.94 381 PHE A CA 1
ATOM 2896 C C . PHE A 1 381 ? 3.851 2.926 -4.410 1.00 78.94 381 PHE A C 1
ATOM 2898 O O . PHE A 1 381 ? 3.319 3.959 -4.849 1.00 78.94 381 PHE A O 1
ATOM 2905 N N . PRO A 1 382 ? 4.508 2.082 -5.224 1.00 71.38 382 PRO A N 1
ATOM 2906 C CA . PRO A 1 382 ? 4.690 2.348 -6.643 1.00 71.38 382 PRO A CA 1
ATOM 2907 C C . PRO A 1 382 ? 3.338 2.439 -7.360 1.00 71.38 382 PRO A C 1
ATOM 2909 O O . PRO A 1 382 ? 2.451 1.607 -7.200 1.00 71.38 382 PRO A O 1
ATOM 2912 N N . GLY A 1 383 ? 3.150 3.497 -8.151 1.00 75.88 383 GLY A N 1
ATOM 2913 C CA . GLY A 1 383 ? 1.923 3.704 -8.928 1.00 75.88 383 GLY A CA 1
ATOM 2914 C C . GLY A 1 383 ? 0.687 4.120 -8.118 1.00 75.88 383 GLY A C 1
ATOM 2915 O O . GLY A 1 383 ? -0.306 4.531 -8.725 1.00 75.88 383 GLY A O 1
ATOM 2916 N N . LEU A 1 384 ? 0.742 4.122 -6.780 1.00 84.56 384 LEU A N 1
ATOM 2917 C CA . LEU A 1 384 ? -0.398 4.495 -5.938 1.00 84.56 384 LEU A CA 1
ATOM 2918 C C . LEU A 1 384 ? -0.842 5.943 -6.183 1.00 84.56 384 LEU A C 1
ATOM 2920 O O . LEU A 1 384 ? -2.036 6.221 -6.248 1.00 84.56 384 LEU A O 1
ATOM 2924 N N . ALA A 1 385 ? 0.092 6.861 -6.445 1.00 83.50 385 ALA A N 1
ATOM 2925 C CA . ALA A 1 385 ? -0.258 8.235 -6.807 1.00 83.50 385 ALA A CA 1
ATOM 2926 C C . ALA A 1 385 ? -1.082 8.330 -8.106 1.00 83.50 385 ALA A C 1
ATOM 2928 O O . ALA A 1 385 ? -2.033 9.107 -8.195 1.00 83.50 385 ALA A O 1
ATOM 2929 N N . ALA A 1 386 ? -0.766 7.496 -9.099 1.00 81.00 386 ALA A N 1
ATOM 2930 C CA . ALA A 1 386 ? -1.549 7.409 -10.328 1.00 81.00 386 ALA A CA 1
ATOM 2931 C C . ALA A 1 386 ? -2.911 6.737 -10.088 1.00 81.00 386 ALA A C 1
ATOM 2933 O O . ALA A 1 386 ? -3.887 7.070 -10.759 1.00 81.00 386 ALA A O 1
ATOM 2934 N N . ILE A 1 387 ? -3.003 5.802 -9.135 1.00 86.75 387 ILE A N 1
ATOM 2935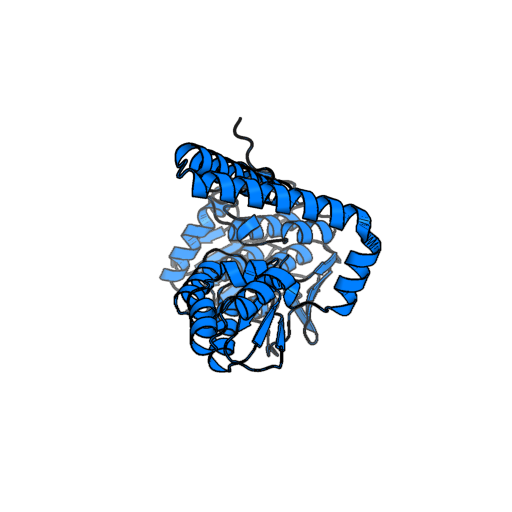 C CA . ILE A 1 387 ? -4.278 5.218 -8.700 1.00 86.75 387 ILE A CA 1
ATOM 2936 C C . ILE A 1 387 ? -5.160 6.298 -8.071 1.00 86.75 387 ILE A C 1
ATOM 2938 O O . ILE A 1 387 ? -6.282 6.472 -8.538 1.00 86.75 387 ILE A O 1
ATOM 2942 N N . TRP A 1 388 ? -4.646 7.077 -7.116 1.00 89.12 388 TRP A N 1
ATOM 2943 C CA . TRP A 1 388 ? -5.372 8.201 -6.514 1.00 89.12 388 TRP A CA 1
ATOM 2944 C C . TRP A 1 388 ? -5.925 9.155 -7.574 1.00 89.12 388 TRP A C 1
ATOM 2946 O O . TRP A 1 388 ? -7.128 9.423 -7.597 1.00 89.12 388 TRP A O 1
ATOM 2956 N N . HIS A 1 389 ? -5.085 9.570 -8.527 1.00 85.19 389 HIS A N 1
ATOM 2957 C CA . HIS A 1 389 ? -5.513 10.453 -9.610 1.00 85.19 389 HIS A CA 1
ATOM 2958 C C . HIS A 1 389 ? -6.597 9.821 -10.495 1.00 85.19 389 HIS A C 1
ATOM 2960 O O . HIS A 1 389 ? -7.567 10.487 -10.858 1.00 85.19 389 HIS A O 1
ATOM 2966 N N . ARG A 1 390 ? -6.462 8.539 -10.862 1.00 83.31 390 ARG A N 1
ATOM 2967 C CA . ARG A 1 390 ? -7.479 7.827 -11.659 1.00 83.31 390 ARG A CA 1
ATOM 2968 C C . ARG A 1 390 ? -8.806 7.691 -10.924 1.00 83.31 390 ARG A C 1
ATOM 2970 O O . ARG A 1 390 ? -9.846 7.716 -11.572 1.00 83.31 390 ARG A O 1
ATOM 2977 N N . LEU A 1 391 ? -8.763 7.568 -9.601 1.00 84.75 391 LEU A N 1
ATOM 2978 C CA . LEU A 1 391 ? -9.950 7.479 -8.763 1.00 84.75 391 LEU A CA 1
ATOM 2979 C C . LEU A 1 391 ? -10.595 8.844 -8.484 1.00 84.75 391 LEU A C 1
ATOM 2981 O O . LEU A 1 391 ? -11.658 8.874 -7.880 1.00 84.75 391 LEU A O 1
ATOM 2985 N N . GLY A 1 392 ? -10.005 9.957 -8.936 1.00 82.56 392 GLY A N 1
ATOM 2986 C CA . GLY A 1 392 ? -10.562 11.303 -8.754 1.00 82.56 392 GLY A CA 1
ATOM 2987 C C . GLY A 1 392 ? -10.031 12.058 -7.533 1.00 82.56 392 GLY A C 1
ATOM 2988 O O . GLY A 1 392 ? -10.592 13.091 -7.170 1.00 82.56 392 GLY A O 1
ATOM 2989 N N . VAL A 1 393 ? -8.946 11.577 -6.918 1.00 85.56 393 VAL A N 1
ATOM 2990 C CA . VAL A 1 393 ? -8.215 12.275 -5.853 1.00 85.56 393 VAL A CA 1
ATOM 2991 C C . VAL A 1 393 ? -7.014 12.992 -6.477 1.00 85.56 393 VAL A C 1
ATOM 2993 O O . VAL A 1 393 ? -6.059 12.327 -6.889 1.00 85.56 393 VAL A O 1
ATOM 2996 N N . PRO A 1 394 ? -7.025 14.336 -6.585 1.00 82.50 394 PRO A N 1
ATOM 2997 C CA . PRO A 1 394 ? -5.906 15.065 -7.166 1.00 82.50 394 PRO A CA 1
ATOM 2998 C C . PRO A 1 394 ? -4.699 14.951 -6.232 1.00 82.50 394 PRO A C 1
ATOM 3000 O O . PRO A 1 394 ? -4.696 15.527 -5.148 1.00 82.50 394 PRO A O 1
ATOM 3003 N N . LEU A 1 395 ? -3.677 14.204 -6.641 1.00 85.69 395 LEU A N 1
ATOM 3004 C CA . LEU A 1 395 ? -2.440 14.039 -5.886 1.00 85.69 395 LEU A CA 1
ATOM 3005 C C . LEU A 1 395 ? -1.255 14.384 -6.783 1.00 85.69 395 LEU A C 1
ATOM 3007 O O . LEU A 1 395 ? -1.066 13.769 -7.833 1.00 85.69 395 LEU A O 1
ATOM 3011 N N . ALA A 1 396 ? -0.440 15.344 -6.357 1.00 80.56 396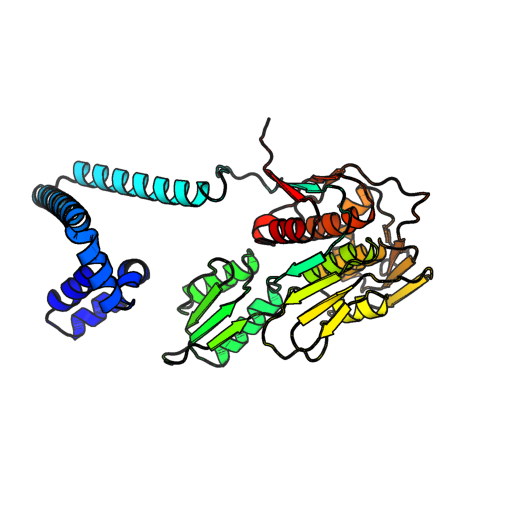 ALA A N 1
ATOM 3012 C CA . ALA A 1 396 ? 0.826 15.664 -7.000 1.00 80.56 396 ALA A CA 1
ATOM 3013 C C . ALA A 1 396 ? 1.978 15.334 -6.051 1.00 80.56 396 ALA A C 1
ATOM 3015 O O . ALA A 1 396 ? 1.973 15.752 -4.895 1.00 80.56 396 ALA A O 1
ATOM 3016 N N . VAL A 1 397 ? 2.977 14.600 -6.541 1.00 80.12 397 VAL A N 1
ATOM 3017 C CA . VAL A 1 397 ? 4.200 14.326 -5.780 1.00 80.12 397 VAL A CA 1
ATOM 3018 C C . VAL A 1 397 ? 5.277 15.285 -6.253 1.00 80.12 397 VAL A C 1
ATOM 3020 O O . VAL A 1 397 ? 5.795 15.136 -7.361 1.00 80.12 397 VAL A O 1
ATOM 3023 N N . LEU A 1 398 ? 5.613 16.255 -5.419 1.00 76.44 398 LEU A N 1
ATOM 3024 C CA . LEU A 1 398 ? 6.681 17.208 -5.653 1.00 76.44 398 LEU A CA 1
ATOM 3025 C C . LEU A 1 398 ? 7.966 16.664 -5.026 1.00 76.44 398 LEU A C 1
ATOM 3027 O O . LEU A 1 398 ? 8.005 16.291 -3.854 1.00 76.44 398 LEU A O 1
ATOM 3031 N N . SER A 1 399 ? 9.025 16.604 -5.822 1.00 61.22 399 SER A N 1
ATOM 3032 C CA . SER A 1 399 ? 10.380 16.469 -5.291 1.00 61.22 399 SER A CA 1
ATOM 3033 C C . SER A 1 399 ? 10.798 17.865 -4.837 1.00 61.22 399 SER A C 1
ATOM 3035 O O . SER A 1 399 ? 10.656 18.794 -5.634 1.00 61.22 399 SER A O 1
ATOM 3037 N N . GLU A 1 400 ? 11.254 18.047 -3.592 1.00 51.25 400 GLU A N 1
ATOM 3038 C CA . GLU A 1 400 ? 11.784 19.346 -3.158 1.00 51.25 400 GLU A CA 1
ATOM 3039 C C . GLU A 1 400 ? 12.849 19.816 -4.157 1.00 51.25 400 GLU A C 1
ATOM 3041 O O . GLU A 1 400 ? 13.930 19.236 -4.276 1.00 51.25 400 GLU A O 1
ATOM 3046 N N . VAL A 1 401 ? 12.536 20.876 -4.905 1.00 37.22 401 VAL A N 1
ATOM 3047 C CA . VAL A 1 401 ? 13.571 21.682 -5.539 1.00 37.22 401 VAL A CA 1
ATOM 3048 C C . VAL A 1 401 ? 14.175 22.468 -4.391 1.00 37.22 401 VAL A C 1
ATOM 3050 O O . VAL A 1 401 ? 13.554 23.405 -3.896 1.00 37.22 401 VAL A O 1
ATOM 3053 N N . VAL A 1 402 ? 15.345 22.027 -3.930 1.00 35.19 402 VAL A N 1
ATOM 3054 C CA . VAL A 1 402 ? 16.181 22.786 -2.998 1.00 35.19 402 VAL A CA 1
ATOM 3055 C C . VAL A 1 402 ? 16.361 24.183 -3.597 1.00 35.19 402 VAL A C 1
ATOM 3057 O O . VAL A 1 402 ? 17.012 24.332 -4.632 1.00 35.19 402 VAL A O 1
ATOM 3060 N N . SER A 1 403 ? 15.696 25.170 -2.999 1.00 29.11 403 SER A N 1
ATOM 3061 C CA . SER A 1 403 ? 15.823 26.595 -3.316 1.00 29.11 403 SER A CA 1
ATOM 3062 C C . SER A 1 403 ? 17.132 27.165 -2.801 1.00 29.11 403 SER A C 1
ATOM 3064 O O . SER A 1 403 ? 17.468 26.824 -1.641 1.00 29.11 403 SER A O 1
#

Sequence (403 aa):
LAYTLVNTLVESVGEPDRSQQVFDFAAGGFADFSRIASSDPVMWRDIFLANRDATVAVLDHYMTDLQQMRALLLRADGDALQARFRQAKQVRDDFIRRFRNGQCSVSETASRGSEVLTVGVAVRVFGRCQLSADSESALECLDEILKEGGTWQLENFPDDRHALQRLQALRLGGVPVSGPDNGSLLVFSDVGQDMRQLSLPADPVQVAALAIAATALEGSGVRVIAGEGGAAQLPELLDTLQGIGYNIMLEGRDILIGTAALPDERLALNVPVGSLTDDQCLALVAAGLVGRQVLDIRLDKVFCDRVWQRLQPWVAAGLPIERAADGDTLEVSGLRRDRMTVPNQIDCRGDSVLAMLSVAWLTSTQHAAYINGAGEYRQRFPGLAAIWHRLGVPLAVLSEVVS

Secondary structure (DSSP, 8-state):
-HHHHHHHHHHH--SHHHHHHHHHH--THHHHHHGGGGS-HHHHHHHHHHTHHHHHHHHHHHHHHHHHHHHHHHTT-HHHHHHHHHHHHHHHHHHHHHHHHTT-----------EEEEE---S--EEEEE-PPPHHHHHHHHHHHHHH-SEEEEES---SHHHHHHHHHHHHTT--EEEEETTEEEEE-SS-S-EEEEEPPPPHHHHHHHHHHHHHSTT-EEEEE--SS--SS--HHHHHHHHHT--EEEETTEEEEE-----SSEEEEEPPTTTS-HHHHHHHHHHHTSSS-EEEEE--HHHHHHHHHHHHHHHHTT-SEEE-TTSSEEEEE---TTT----SEEE-TT-HHHHHHHHHHHHTTT--EEEE---SHHHHSTTHHHHHHHTT--EEEEE----